Protein 1LQA (pdb70)

GO terms:
  GO:0005829 cytosol (C, IDA)
  GO:0034198 cellular response to amino acid starvation (P, IMP)

Radius of gyration: 26.8 Å; Cα contacts (8 Å, |Δi|>4): 1398; chains: 2; bounding box: 52×80×56 Å

InterPro domains:
  IPR020471 Aldo-keto reductase [PR00069] (116-134)
  IPR020471 Aldo-keto reductase [PR00069] (164-181)
  IPR023210 NADP-dependent oxidoreductase domain [PF00248] (16-337)
  IPR036812 NAD(P)-dependent oxidoreductase domain superfamily [G3DSA:3.20.20.100] (1-346)
  IPR036812 NAD(P)-dependent oxidoreductase domain superfamily [SSF51430] (1-344)
  IPR050523 Aldo/Keto Reductase Detoxification and Biosynthesis [PTHR43364] (1-341)

CATH classification: 3.20.20.100

Structure (mmCIF, N/CA/C/O backbone):
data_1LQA
#
_entry.id   1LQA
#
_cell.length_a   58.300
_cell.length_b   81.460
_cell.length_c   145.020
_cell.angle_alpha   90.00
_cell.angle_beta   90.00
_cell.angle_gamma   90.00
#
_symmetry.space_group_name_H-M   'P 21 21 21'
#
loop_
_entity.id
_entity.type
_entity.pdbx_description
1 polymer 'Tas protein'
2 non-polymer 'NADPH DIHYDRO-NICOTINAMIDE-ADENINE-DINUCLEOTIDE PHOSPHATE'
3 water water
#
loop_
_atom_site.group_PDB
_atom_site.id
_atom_site.type_symbol
_atom_site.label_atom_id
_atom_site.label_alt_id
_atom_site.label_comp_id
_atom_site.label_asym_id
_atom_site.label_entity_id
_atom_site.label_seq_id
_atom_site.pdbx_PDB_ins_code
_atom_site.Cartn_x
_atom_site.Cartn_y
_atom_site.Cartn_z
_atom_site.occupancy
_atom_site.B_iso_or_equiv
_atom_site.auth_seq_id
_atom_site.auth_comp_id
_atom_site.auth_asym_id
_atom_site.auth_atom_id
_atom_site.pdbx_PDB_model_num
ATOM 1 N N . MET A 1 1 ? -11.586 2.272 20.354 1.00 17.81 1 MET A N 1
ATOM 2 C CA . MET A 1 1 ? -10.260 2.812 19.865 1.00 13.12 1 MET A CA 1
ATOM 3 C C . MET A 1 1 ? -10.434 3.980 18.876 1.00 11.25 1 MET A C 1
ATOM 4 O O . MET A 1 1 ? -11.380 4.016 18.080 1.00 15.05 1 MET A O 1
ATOM 9 N N . GLN A 1 2 ? -9.523 4.942 18.965 1.00 13.11 2 GLN A N 1
ATOM 10 C CA . GLN A 1 2 ? -9.473 6.022 17.992 1.00 13.10 2 GLN A CA 1
ATOM 11 C C . GLN A 1 2 ? -8.312 5.732 17.038 1.00 9.64 2 GLN A C 1
ATOM 12 O O . GLN A 1 2 ? -7.357 4.997 17.383 1.00 10.30 2 GLN A O 1
ATOM 18 N N . TYR A 1 3 ? -8.404 6.311 15.841 1.00 11.60 3 TYR A N 1
ATOM 19 C CA . TYR A 1 3 ? -7.415 6.081 14.797 1.00 12.53 3 TYR A CA 1
ATOM 20 C C . TYR A 1 3 ? -6.935 7.392 14.199 1.00 12.85 3 TYR A C 1
ATOM 21 O O . TYR A 1 3 ? -7.581 8.451 14.370 1.00 14.47 3 TYR A O 1
ATOM 30 N N . HIS A 1 4 ? -5.799 7.321 13.521 1.00 9.30 4 HIS A N 1
ATOM 31 C CA . HIS A 1 4 ? -5.153 8.523 12.995 1.00 10.33 4 HIS A CA 1
ATOM 32 C C . HIS A 1 4 ? -4.543 8.204 11.642 1.00 8.63 4 HIS A C 1
ATOM 33 O O . HIS A 1 4 ? -3.768 7.265 11.481 1.00 12.56 4 HIS A O 1
ATOM 40 N N . ARG A 1 5 ? -4.921 8.984 10.635 1.00 10.15 5 ARG A N 1
ATOM 41 C CA . ARG A 1 5 ? -4.363 8.758 9.298 1.00 8.26 5 ARG A CA 1
ATOM 42 C C . ARG A 1 5 ? -2.982 9.410 9.128 1.00 11.69 5 ARG A C 1
ATOM 43 O O . ARG A 1 5 ? -2.898 10.633 9.263 1.00 14.17 5 ARG A O 1
ATOM 51 N N . ILE A 1 6 ? -1.961 8.615 8.819 1.00 10.70 6 ILE A N 1
ATOM 52 C CA . ILE A 1 6 ? -0.581 9.166 8.590 1.00 13.38 6 ILE A CA 1
ATOM 53 C C . ILE A 1 6 ? -0.504 9.739 7.177 1.00 16.27 6 ILE A C 1
ATOM 54 O O . ILE A 1 6 ? -0.798 9.053 6.222 1.00 16.93 6 ILE A O 1
ATOM 59 N N . PRO A 1 7 ? -0.125 11.003 7.049 1.00 14.27 7 PRO A N 1
ATOM 60 C CA . PRO A 1 7 ? 0.002 11.605 5.696 1.00 17.48 7 PRO A CA 1
ATOM 61 C C . PRO A 1 7 ? 0.966 10.859 4.754 1.00 18.97 7 PRO A C 1
ATOM 62 O O . PRO A 1 7 ? 1.919 10.203 5.176 1.00 16.05 7 PRO A O 1
ATOM 66 N N . HIS A 1 8 ? 0.698 10.950 3.440 1.00 20.50 8 HIS A N 1
ATOM 67 C CA . HIS A 1 8 ? 1.546 10.323 2.429 1.00 18.48 8 HIS A CA 1
ATOM 68 C C . HIS A 1 8 ? 1.638 8.833 2.553 1.00 17.85 8 HIS A C 1
ATOM 69 O O . HIS A 1 8 ? 2.660 8.243 2.211 1.00 23.16 8 HIS A O 1
ATOM 76 N N . SER A 1 9 ? 0.569 8.191 3.056 1.00 18.55 9 SER A N 1
ATOM 77 C CA . SER A 1 9 ? 0.590 6.742 3.273 1.00 19.34 9 SER A CA 1
ATOM 78 C C . SER A 1 9 ? -0.821 6.163 3.288 1.00 16.94 9 SER A C 1
ATOM 79 O O . SER A 1 9 ? -1.777 6.898 3.285 1.00 18.14 9 SER A O 1
ATOM 82 N N . SER A 1 10 ? -0.880 4.836 3.358 1.00 17.28 10 SER A N 1
ATOM 83 C CA . SER A 1 10 ? -2.149 4.118 3.482 1.00 17.47 10 SER A CA 1
ATOM 84 C C . SER A 1 10 ? -2.259 3.609 4.899 1.00 23.21 10 SER A C 1
ATOM 85 O O . SER A 1 10 ? -3.029 2.703 5.167 1.00 22.21 10 SER A O 1
ATOM 88 N N . LEU A 1 11 ? -1.477 4.179 5.806 1.00 12.54 11 LEU A N 1
ATOM 89 C CA . LEU A 1 11 ? -1.581 3.739 7.196 1.00 15.87 11 LEU A CA 1
ATOM 90 C C . LEU A 1 11 ? -2.559 4.559 8.005 1.00 15.32 11 LEU A C 1
ATOM 91 O O . LEU A 1 11 ? -2.460 5.774 8.105 1.00 17.69 11 LEU A O 1
ATOM 96 N N . GLU A 1 12 ? -3.527 3.880 8.595 1.00 11.73 12 GLU A N 1
ATOM 97 C CA . GLU A 1 12 ? -4.404 4.521 9.564 1.00 10.62 12 GLU A CA 1
ATOM 98 C C . GLU A 1 12 ? -4.093 3.752 10.857 1.00 9.84 12 GLU A C 1
ATOM 99 O O . GLU A 1 12 ? -4.544 2.641 11.062 1.00 12.36 12 GLU A O 1
ATOM 105 N N . VAL A 1 13 ? -3.342 4.417 11.740 1.00 8.45 13 VAL A N 1
ATOM 106 C CA . VAL A 1 13 ? -2.850 3.762 12.965 1.00 8.94 13 VAL A CA 1
ATOM 107 C C . VAL A 1 13 ? -3.790 3.957 14.130 1.00 10.98 13 VAL A C 1
ATOM 108 O O . VAL A 1 13 ? -4.416 4.990 14.266 1.00 11.10 13 VAL A O 1
ATOM 112 N N . SER A 1 14 ? -3.922 2.934 14.965 1.00 7.65 14 SER A N 1
ATOM 113 C CA . SER A 1 14 ? -4.610 3.155 16.226 1.00 8.17 14 SER A CA 1
ATOM 114 C C . SER A 1 14 ? -3.845 4.211 17.056 1.00 11.29 14 SER A C 1
ATOM 115 O O . SER A 1 14 ? -2.585 4.287 16.998 1.00 9.42 14 SER A O 1
ATOM 118 N N . THR A 1 15 ? -4.599 5.019 17.804 1.00 7.22 15 THR A N 1
ATOM 119 C CA . THR A 1 15 ? -4.024 6.100 18.583 1.00 7.92 15 THR A CA 1
ATOM 120 C C . THR A 1 15 ? -3.129 5.571 19.686 1.00 9.51 15 THR A C 1
ATOM 121 O O . THR A 1 15 ? -2.215 6.275 20.154 1.00 8.63 15 THR A O 1
ATOM 125 N N . LEU A 1 16 ? -3.383 4.346 20.105 1.00 8.86 16 LEU A N 1
ATOM 126 C CA . LEU A 1 16 ? -2.453 3.649 20.983 1.00 6.79 16 LEU A CA 1
ATOM 127 C C . LEU A 1 16 ? -1.889 2.470 20.235 1.00 7.00 16 LEU A C 1
ATOM 128 O O . LEU A 1 16 ? -2.617 1.759 19.528 1.00 10.17 16 LEU A O 1
ATOM 133 N N . GLY A 1 17 ? -0.584 2.259 20.398 1.00 8.58 17 GLY A N 1
ATOM 134 C CA . GLY A 1 17 ? 0.110 1.134 19.754 1.00 9.29 17 GLY A CA 1
ATOM 135 C C . GLY A 1 17 ? 0.684 0.248 20.841 1.00 8.44 17 GLY A C 1
ATOM 136 O O . GLY A 1 17 ? 0.755 0.636 22.006 1.00 10.88 17 GLY A O 1
ATOM 137 N N . LEU A 1 18 ? 1.073 -0.979 20.489 1.00 8.80 18 LEU A N 1
ATOM 138 C CA . LEU A 1 18 ? 1.667 -1.875 21.495 1.00 8.22 18 LEU A CA 1
ATOM 139 C C . LEU A 1 18 ? 3.157 -2.005 21.257 1.00 9.03 18 LEU A C 1
ATOM 140 O O . LEU A 1 18 ? 3.593 -2.560 20.235 1.00 9.94 18 LEU A O 1
ATOM 145 N N . GLY A 1 19 ? 3.944 -1.511 22.195 1.00 8.48 19 GLY A N 1
ATOM 146 C CA . GLY A 1 19 ? 5.382 -1.747 22.176 1.00 8.65 19 GLY A CA 1
ATOM 147 C C . GLY A 1 19 ? 5.616 -3.158 22.744 1.00 9.54 19 GLY A C 1
ATOM 148 O O . GLY A 1 19 ? 4.727 -3.738 23.392 1.00 9.70 19 GLY A O 1
ATOM 149 N N . THR A 1 20 ? 6.813 -3.698 22.504 1.00 8.15 20 THR A N 1
ATOM 150 C CA . THR A 1 20 ? 7.092 -5.125 22.770 1.00 8.16 20 THR A CA 1
ATOM 151 C C . THR A 1 20 ? 8.458 -5.388 23.330 1.00 11.17 20 THR A C 1
ATOM 152 O O . THR A 1 20 ? 8.833 -6.539 23.426 1.00 10.81 20 THR A O 1
ATOM 156 N N . MET A 1 21 ? 9.202 -4.360 23.733 1.00 8.06 21 MET A N 1
ATOM 157 C CA . MET A 1 21 ? 10.614 -4.596 24.047 1.00 8.23 21 MET A CA 1
ATOM 158 C C . MET A 1 21 ? 10.934 -5.464 25.268 1.00 9.59 21 MET A C 1
ATOM 159 O O . MET A 1 21 ? 12.080 -5.890 25.417 1.00 10.86 21 MET A O 1
ATOM 164 N N . THR A 1 22 ? 9.929 -5.753 26.083 1.00 8.47 22 THR A N 1
ATOM 165 C CA . THR A 1 22 ? 10.182 -6.667 27.177 1.00 8.57 22 THR A CA 1
ATOM 166 C C . THR A 1 22 ? 9.868 -8.088 26.808 1.00 13.52 22 THR A C 1
ATOM 167 O O . THR A 1 22 ? 10.084 -8.967 27.644 1.00 11.40 22 THR A O 1
ATOM 171 N N . PHE A 1 23 ? 9.394 -8.331 25.584 1.00 11.42 23 PHE A N 1
ATOM 172 C CA . PHE A 1 23 ? 8.945 -9.693 25.233 1.00 10.55 23 PHE A CA 1
ATOM 173 C C . PHE A 1 23 ? 10.174 -10.573 24.957 1.00 8.96 23 PHE A C 1
ATOM 174 O O . PHE A 1 23 ? 10.884 -10.393 23.962 1.00 10.79 23 PHE A O 1
ATOM 182 N N . GLY A 1 24 ? 10.432 -11.516 25.860 1.00 10.80 24 GLY A N 1
ATOM 183 C CA . GLY A 1 24 ? 11.649 -12.310 25.748 1.00 11.65 24 GLY A CA 1
ATOM 184 C C . GLY A 1 24 ? 12.603 -12.084 26.895 1.00 13.03 24 GLY A C 1
ATOM 185 O O . GLY A 1 24 ? 13.581 -12.811 27.027 1.00 15.70 24 GLY A O 1
ATOM 186 N N . GLU A 1 25 ? 12.352 -11.057 27.698 1.00 12.08 25 GLU A N 1
ATOM 187 C CA . GLU A 1 25 ? 13.167 -10.824 28.881 1.00 13.31 25 GLU A CA 1
ATOM 188 C C . GLU A 1 25 ? 12.250 -10.881 30.099 1.00 14.62 25 GLU A C 1
ATOM 189 O O . GLU A 1 25 ? 12.014 -11.969 30.658 1.00 15.03 25 GLU A O 1
ATOM 195 N N . GLN A 1 26 ? 11.684 -9.748 30.513 1.00 11.02 26 GLN A N 1
ATOM 196 C CA . GLN A 1 26 ? 10.735 -9.798 31.628 1.00 11.11 26 GLN A CA 1
ATOM 197 C C . GLN A 1 26 ? 9.502 -10.609 31.299 1.00 15.06 26 GLN A C 1
ATOM 198 O O . GLN A 1 26 ? 8.912 -11.250 32.185 1.00 13.87 26 GLN A O 1
ATOM 204 N N . ASN A 1 27 ? 9.092 -10.583 30.043 1.00 13.21 27 ASN A N 1
ATOM 205 C CA . ASN A 1 27 ? 7.877 -11.280 29.636 1.00 10.91 27 ASN A CA 1
ATOM 206 C C . ASN A 1 27 ? 8.139 -12.542 28.872 1.00 11.16 27 ASN A C 1
ATOM 207 O O . ASN A 1 27 ? 9.044 -12.595 28.017 1.00 13.27 27 ASN A O 1
ATOM 212 N N . SER A 1 28 ? 7.339 -13.567 29.161 1.00 11.11 28 SER A N 1
ATOM 213 C CA . SER A 1 28 ? 7.480 -14.815 28.421 1.00 11.40 28 SER A CA 1
ATOM 214 C C . SER A 1 28 ? 6.731 -14.737 27.114 1.00 12.48 28 SER A C 1
ATOM 215 O O . SER A 1 28 ? 6.022 -13.769 26.838 1.00 13.73 28 SER A O 1
ATOM 218 N N . GLU A 1 29 ? 6.854 -15.797 26.322 1.00 12.37 29 GLU A N 1
ATOM 219 C CA . GLU A 1 29 ? 6.113 -15.854 25.080 1.00 12.63 29 GLU A CA 1
ATOM 220 C C . GLU A 1 29 ? 4.610 -15.894 25.342 1.00 12.87 29 GLU A C 1
ATOM 221 O O . GLU A 1 29 ? 3.835 -15.284 24.608 1.00 11.85 29 GLU A O 1
ATOM 227 N N . ALA A 1 30 ? 4.155 -16.599 26.375 1.00 11.47 30 ALA A N 1
ATOM 228 C CA . ALA A 1 30 ? 2.744 -16.604 26.635 1.00 11.61 30 ALA A CA 1
ATOM 229 C C . ALA A 1 30 ? 2.246 -15.223 27.089 1.00 10.96 30 ALA A C 1
ATOM 230 O O . ALA A 1 30 ? 1.142 -14.810 26.729 1.00 11.71 30 ALA A O 1
ATOM 232 N N . ASP A 1 31 ? 3.070 -14.487 27.843 1.00 10.30 31 ASP A N 1
ATOM 233 C CA . ASP A 1 31 ? 2.714 -13.119 28.230 1.00 10.67 31 ASP A CA 1
ATOM 234 C C . ASP A 1 31 ? 2.591 -12.260 26.950 1.00 11.27 31 ASP A C 1
ATOM 235 O O . ASP A 1 31 ? 1.642 -11.453 26.817 1.00 10.82 31 ASP A O 1
ATOM 240 N N . ALA A 1 32 ? 3.551 -12.437 26.045 1.00 10.60 32 ALA A N 1
ATOM 241 C CA . ALA A 1 32 ? 3.574 -11.669 24.794 1.00 10.04 32 ALA A CA 1
ATOM 242 C C . ALA A 1 32 ? 2.296 -11.919 24.028 1.00 13.41 32 ALA A C 1
ATOM 243 O O . ALA A 1 32 ? 1.659 -10.990 23.556 1.00 10.88 32 ALA A O 1
ATOM 245 N N . HIS A 1 33 ? 1.971 -13.192 23.827 1.00 11.08 33 HIS A N 1
ATOM 246 C CA . HIS A 1 33 ? 0.754 -13.505 23.080 1.00 9.37 33 HIS A CA 1
ATOM 247 C C . HIS A 1 33 ? -0.541 -13.012 23.742 1.00 9.28 33 HIS A C 1
ATOM 248 O O . HIS A 1 33 ? -1.466 -12.624 23.061 1.00 12.31 33 HIS A O 1
ATOM 255 N N . ALA A 1 34 ? -0.591 -13.045 25.068 1.00 9.94 34 ALA A N 1
ATOM 256 C CA . ALA A 1 34 ? -1.740 -12.534 25.810 1.00 11.73 34 ALA A CA 1
ATOM 257 C C . ALA A 1 34 ? -1.863 -11.033 25.613 1.00 8.35 34 ALA A C 1
ATOM 258 O O . ALA A 1 34 ? -3.003 -10.497 25.408 1.00 9.96 34 ALA A O 1
ATOM 260 N N . GLN A 1 35 ? -0.712 -10.332 25.581 1.00 7.76 35 GLN A N 1
ATOM 261 C CA . GLN A 1 35 ? -0.779 -8.878 25.364 1.00 7.76 35 GLN A CA 1
ATOM 262 C C . GLN A 1 35 ? -1.178 -8.551 23.931 1.00 8.97 35 GLN A C 1
ATOM 263 O O . GLN A 1 35 ? -1.982 -7.628 23.726 1.00 9.59 35 GLN A O 1
ATOM 269 N N . LEU A 1 36 ? -0.636 -9.286 22.951 1.00 9.36 36 LEU A N 1
ATOM 270 C CA . LEU A 1 36 ? -0.980 -9.025 21.548 1.00 8.36 36 LEU A CA 1
ATOM 271 C C . LEU A 1 36 ? -2.469 -9.350 21.321 1.00 8.26 36 LEU A C 1
ATOM 272 O O . LEU A 1 36 ? -3.201 -8.572 20.718 1.00 9.39 36 LEU A O 1
ATOM 277 N N . ASP A 1 37 ? -2.939 -10.469 21.869 1.00 9.56 37 ASP A N 1
ATOM 278 C CA . ASP A 1 37 ? -4.363 -10.761 21.723 1.00 8.85 37 ASP A CA 1
ATOM 279 C C . ASP A 1 37 ? -5.230 -9.647 22.337 1.00 10.35 37 ASP A C 1
ATOM 280 O O . ASP A 1 37 ? -6.233 -9.231 21.734 1.00 11.35 37 ASP A O 1
ATOM 285 N N . TYR A 1 38 ? -4.879 -9.186 23.550 1.00 9.27 38 TYR A N 1
ATOM 286 C CA . TYR A 1 38 ? -5.682 -8.167 24.235 1.00 9.33 38 TYR A CA 1
ATOM 287 C C . TYR A 1 38 ? -5.661 -6.843 23.468 1.00 9.01 38 TYR A C 1
ATOM 288 O O . TYR A 1 38 ? -6.699 -6.195 23.262 1.00 11.29 38 TYR A O 1
ATOM 297 N N . ALA A 1 39 ? -4.475 -6.438 23.052 1.00 9.51 39 ALA A N 1
ATOM 298 C CA . ALA A 1 39 ? -4.352 -5.202 22.327 1.00 10.60 39 ALA A CA 1
ATOM 299 C C . ALA A 1 39 ? -5.206 -5.231 21.083 1.00 10.10 39 ALA A C 1
ATOM 300 O O . ALA A 1 39 ? -5.944 -4.294 20.824 1.00 9.62 39 ALA A O 1
ATOM 302 N N . VAL A 1 40 ? -5.129 -6.306 20.311 1.00 8.41 40 VAL A N 1
ATOM 303 C CA . VAL A 1 40 ? -5.938 -6.369 19.080 1.00 10.15 40 VAL A CA 1
ATOM 304 C C . VAL A 1 40 ? -7.434 -6.397 19.403 1.00 11.02 40 VAL A C 1
ATOM 305 O O . VAL A 1 40 ? -8.237 -5.756 18.689 1.00 13.95 40 VAL A O 1
ATOM 309 N N . ALA A 1 41 ? -7.803 -7.086 20.475 1.00 11.02 41 ALA A N 1
ATOM 310 C CA . ALA A 1 41 ? -9.229 -7.122 20.839 1.00 11.51 41 ALA A CA 1
ATOM 311 C C . ALA A 1 41 ? -9.746 -5.716 21.196 1.00 13.31 41 ALA A C 1
ATOM 312 O O . ALA A 1 41 ? -10.966 -5.448 21.088 1.00 16.32 41 ALA A O 1
ATOM 314 N N . GLN A 1 42 ? -8.842 -4.832 21.641 1.00 10.45 42 GLN A N 1
ATOM 315 C CA . GLN A 1 42 ? -9.210 -3.451 21.985 1.00 9.56 42 GLN A CA 1
ATOM 316 C C . GLN A 1 42 ? -9.071 -2.481 20.806 1.00 13.90 42 GLN A C 1
ATOM 317 O O . GLN A 1 42 ? -9.235 -1.264 20.992 1.00 12.95 42 GLN A O 1
ATOM 323 N N . GLY A 1 43 ? -8.744 -3.017 19.628 1.00 12.26 43 GLY A N 1
ATOM 324 C CA . GLY A 1 43 ? -8.687 -2.233 18.410 1.00 10.54 43 GLY A CA 1
ATOM 325 C C . GLY A 1 43 ? -7.320 -1.747 18.029 1.00 11.60 43 GLY A C 1
ATOM 326 O O . GLY A 1 43 ? -7.210 -1.040 17.035 1.00 9.65 43 GLY A O 1
ATOM 327 N N . ILE A 1 44 ? -6.285 -2.065 18.804 1.00 9.32 44 ILE A N 1
ATOM 328 C CA . ILE A 1 44 ? -4.922 -1.621 18.420 1.00 8.71 44 ILE A CA 1
ATOM 329 C C . ILE A 1 44 ? -4.486 -2.383 17.188 1.00 8.39 44 ILE A C 1
ATOM 330 O O . ILE A 1 44 ? -4.728 -3.613 17.091 1.00 10.30 44 ILE A O 1
ATOM 335 N N . ASN A 1 45 ? -3.915 -1.658 16.215 1.00 8.64 45 ASN A N 1
ATOM 336 C CA . ASN A 1 45 ? -3.337 -2.318 15.046 1.00 8.69 45 ASN A CA 1
ATOM 337 C C . ASN A 1 45 ? -1.841 -2.113 14.890 1.00 12.83 45 ASN A C 1
ATOM 338 O O . ASN A 1 45 ? -1.216 -2.760 14.084 1.00 15.32 45 ASN A O 1
ATOM 343 N N . LEU A 1 46 ? -1.234 -1.261 15.681 1.00 8.73 46 LEU A N 1
ATOM 344 C CA . LEU A 1 46 ? 0.177 -0.954 15.503 1.00 8.58 46 LEU A CA 1
ATOM 345 C C . LEU A 1 46 ? 0.993 -1.712 16.533 1.00 8.44 46 LEU A C 1
ATOM 346 O O . LEU A 1 46 ? 0.769 -1.554 17.753 1.00 9.97 46 LEU A O 1
ATOM 351 N N . ILE A 1 47 ? 1.925 -2.546 16.042 1.00 7.73 47 ILE A N 1
ATOM 352 C CA . ILE A 1 47 ? 2.808 -3.335 16.901 1.00 6.78 47 ILE A CA 1
ATOM 353 C C . ILE A 1 47 ? 4.247 -2.941 16.560 1.00 8.94 47 ILE A C 1
ATOM 354 O O . ILE A 1 47 ? 4.661 -3.038 15.399 1.00 10.77 47 ILE A O 1
ATOM 359 N N . ASP A 1 48 ? 4.993 -2.505 17.566 1.00 8.66 48 ASP A N 1
ATOM 360 C CA . ASP A 1 48 ? 6.344 -1.999 17.329 1.00 6.82 48 ASP A CA 1
ATOM 361 C C . ASP A 1 48 ? 7.381 -2.972 17.906 1.00 10.45 48 ASP A C 1
ATOM 362 O O . ASP A 1 48 ? 7.317 -3.318 19.107 1.00 10.44 48 ASP A O 1
ATOM 367 N N . VAL A 1 49 ? 8.291 -3.428 17.035 1.00 8.98 49 VAL A N 1
ATOM 368 C CA . VAL A 1 49 ? 9.333 -4.368 17.453 1.00 9.82 49 VAL A CA 1
ATOM 369 C C . VAL A 1 49 ? 10.677 -3.858 16.923 1.00 10.37 49 VAL A C 1
ATOM 370 O O . VAL A 1 49 ? 10.760 -2.768 16.363 1.00 11.00 49 VAL A O 1
ATOM 374 N N . ALA A 1 50 ? 11.747 -4.631 17.120 1.00 6.98 50 ALA A N 1
ATOM 375 C CA . ALA A 1 50 ? 13.048 -4.234 16.584 1.00 8.31 50 ALA A CA 1
ATOM 376 C C . ALA A 1 50 ? 13.916 -5.472 16.528 1.00 9.12 50 ALA A C 1
ATOM 377 O O . ALA A 1 50 ? 13.711 -6.387 17.304 1.00 10.39 50 ALA A O 1
ATOM 379 N N . GLU A 1 51 ? 14.924 -5.470 15.651 1.00 9.80 51 GLU A N 1
ATOM 380 C CA . GLU A 1 51 ? 15.805 -6.640 15.618 1.00 8.43 51 GLU A CA 1
ATOM 381 C C . GLU A 1 51 ? 16.570 -6.764 16.938 1.00 11.27 51 GLU A C 1
ATOM 382 O O . GLU A 1 51 ? 16.951 -7.876 17.341 1.00 10.45 51 GLU A O 1
ATOM 388 N N . MET A 1 52 ? 16.812 -5.651 17.654 1.00 7.94 52 MET A N 1
ATOM 389 C CA . MET A 1 52 ? 17.588 -5.742 18.881 1.00 10.98 52 MET A CA 1
ATOM 390 C C . MET A 1 52 ? 16.834 -6.136 20.143 1.00 12.01 52 MET A C 1
ATOM 391 O O . MET A 1 52 ? 17.455 -6.292 21.212 1.00 12.36 52 MET A O 1
ATOM 396 N N . TYR A 1 53 ? 15.515 -6.319 20.040 1.00 8.05 53 TYR A N 1
ATOM 397 C CA . TYR A 1 53 ? 14.743 -6.603 21.244 1.00 6.86 53 TYR A CA 1
ATOM 398 C C . TYR A 1 53 ? 14.834 -8.081 21.563 1.00 9.69 53 TYR A C 1
ATOM 399 O O . TYR A 1 53 ? 14.984 -8.899 20.667 1.00 8.90 53 TYR A O 1
ATOM 408 N N . PRO A 1 54 ? 14.652 -8.469 22.814 1.00 7.92 54 PRO A N 1
ATOM 409 C CA . PRO A 1 54 ? 14.247 -7.586 23.915 1.00 7.84 54 PRO A CA 1
ATOM 410 C C . PRO A 1 54 ? 15.380 -6.847 24.633 1.00 10.72 54 PRO A C 1
ATOM 411 O O . PRO A 1 54 ? 16.564 -7.101 24.398 1.00 11.75 54 PRO A O 1
ATOM 415 N N . VAL A 1 55 ? 14.981 -5.920 25.511 1.00 10.78 55 VAL A N 1
ATOM 416 C CA . VAL A 1 55 ? 15.913 -5.170 26.357 1.00 10.87 55 VAL A CA 1
ATOM 417 C C . VAL A 1 55 ? 15.784 -5.609 27.796 1.00 13.06 55 VAL A C 1
ATOM 418 O O . VAL A 1 55 ? 14.719 -6.070 28.202 1.00 20.57 55 VAL A O 1
ATOM 422 N N . PRO A 1 56 ? 16.854 -5.511 28.568 1.00 13.18 56 PRO A N 1
ATOM 423 C CA . PRO A 1 56 ? 18.180 -5.074 28.138 1.00 11.03 56 PRO A CA 1
ATOM 424 C C . PRO A 1 56 ? 18.742 -6.089 27.175 1.00 11.63 56 PRO A C 1
ATOM 425 O O . PRO A 1 56 ? 18.596 -7.322 27.356 1.00 15.30 56 PRO A O 1
ATOM 429 N N . PRO A 1 57 ? 19.355 -5.584 26.128 1.00 10.48 57 PRO A N 1
ATOM 430 C CA . PRO A 1 57 ? 19.783 -6.447 25.033 1.00 9.83 57 PRO A CA 1
ATOM 431 C C . PRO A 1 57 ? 21.054 -7.256 25.306 1.00 15.80 57 PRO A C 1
ATOM 432 O O . PRO A 1 57 ? 21.972 -6.751 25.951 1.00 15.75 57 PRO A O 1
ATOM 436 N N . ARG A 1 58 ? 21.092 -8.486 24.807 1.00 12.57 58 ARG A N 1
ATOM 437 C CA . ARG A 1 58 ? 22.325 -9.276 24.809 1.00 11.15 58 ARG A CA 1
ATOM 438 C C . ARG A 1 58 ? 22.208 -10.342 23.743 1.00 12.17 58 ARG A C 1
ATOM 439 O O . ARG A 1 58 ? 21.106 -10.672 23.325 1.00 11.32 58 ARG A O 1
ATOM 447 N N . PRO A 1 59 ? 23.330 -10.828 23.240 1.00 14.95 59 PRO A N 1
ATOM 448 C CA . PRO A 1 59 ? 23.314 -11.809 22.148 1.00 15.04 59 PRO A CA 1
ATOM 449 C C . PRO A 1 59 ? 22.456 -13.010 22.402 1.00 14.81 59 PRO A C 1
ATOM 450 O O . PRO A 1 59 ? 21.838 -13.526 21.459 1.00 16.18 59 PRO A O 1
ATOM 454 N N . GLU A 1 60 ? 22.398 -13.486 23.641 1.00 16.20 60 GLU A N 1
ATOM 455 C CA . GLU A 1 60 ? 21.637 -14.688 23.915 1.00 17.04 60 GLU A CA 1
ATOM 456 C C . GLU A 1 60 ? 20.154 -14.594 23.588 1.00 13.72 60 GLU A C 1
ATOM 457 O O . GLU A 1 60 ? 19.512 -15.587 23.203 1.00 18.86 60 GLU A O 1
ATOM 463 N N . THR A 1 61 ? 19.599 -13.394 23.760 1.00 10.91 61 THR A N 1
ATOM 464 C CA . THR A 1 61 ? 18.170 -13.181 23.523 1.00 11.09 61 THR A CA 1
ATOM 465 C C . THR A 1 61 ? 17.874 -12.342 22.298 1.00 12.10 61 THR A C 1
ATOM 466 O O . THR A 1 61 ? 16.721 -12.201 21.953 1.00 11.56 61 THR A O 1
ATOM 470 N N . GLN A 1 62 ? 18.878 -11.816 21.609 1.00 11.33 62 GLN A N 1
ATOM 471 C CA . GLN A 1 62 ? 18.608 -10.934 20.469 1.00 10.56 62 GLN A CA 1
ATOM 472 C C . GLN A 1 62 ? 17.686 -11.573 19.445 1.00 11.34 62 GLN A C 1
ATOM 473 O O . GLN A 1 62 ? 17.960 -12.696 18.977 1.00 11.11 62 GLN A O 1
ATOM 479 N N . GLY A 1 63 ? 16.606 -10.861 19.086 1.00 9.58 63 GLY A N 1
ATOM 480 C CA . GLY A 1 63 ? 15.663 -11.343 18.081 1.00 9.38 63 GLY A CA 1
ATOM 481 C C . GLY A 1 63 ? 14.484 -12.110 18.678 1.00 11.04 63 GLY A C 1
ATOM 482 O O . GLY A 1 63 ? 13.548 -12.446 17.950 1.00 10.42 63 GLY A O 1
ATOM 483 N N . LEU A 1 64 ? 14.505 -12.394 19.981 1.00 9.49 64 LEU A N 1
ATOM 484 C CA . LEU A 1 64 ? 13.400 -13.184 20.571 1.00 11.53 64 LEU A CA 1
ATOM 485 C C . LEU A 1 64 ? 12.062 -12.436 20.455 1.00 10.77 64 LEU A C 1
ATOM 486 O O . LEU A 1 64 ? 11.018 -13.059 20.229 1.00 9.96 64 LEU A O 1
ATOM 491 N N . THR A 1 65 ? 12.085 -11.110 20.560 1.00 9.95 65 THR A N 1
ATOM 492 C CA . THR A 1 65 ? 10.823 -10.362 20.455 1.00 10.37 65 THR A CA 1
ATOM 493 C C . THR A 1 65 ? 10.161 -10.579 19.128 1.00 10.32 65 THR A C 1
ATOM 494 O O . THR A 1 65 ? 8.961 -10.898 19.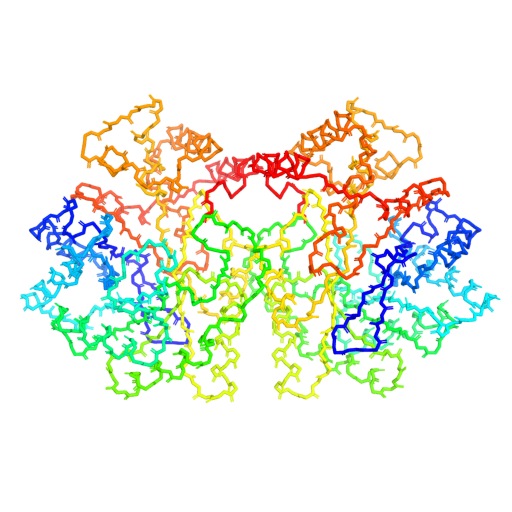051 1.00 9.13 65 THR A O 1
ATOM 498 N N . GLU A 1 66 ? 10.921 -10.352 18.079 1.00 9.21 66 GLU A N 1
ATOM 499 C CA . GLU A 1 66 ? 10.356 -10.566 16.742 1.00 9.96 66 GLU A CA 1
ATOM 500 C C . GLU A 1 66 ? 9.903 -12.024 16.594 1.00 10.68 66 GLU A C 1
ATOM 501 O O . GLU A 1 66 ? 8.873 -12.293 15.971 1.00 9.05 66 GLU A O 1
ATOM 507 N N . THR A 1 67 ? 10.685 -12.957 17.120 1.00 9.41 67 THR A N 1
ATOM 508 C CA . THR A 1 67 ? 10.278 -14.349 16.994 1.00 11.60 67 THR A CA 1
ATOM 509 C C . THR A 1 67 ? 8.952 -14.628 17.707 1.00 10.52 67 THR A C 1
ATOM 510 O O . THR A 1 67 ? 8.091 -15.319 17.148 1.00 9.48 67 THR A O 1
ATOM 514 N N . TYR A 1 68 ? 8.771 -14.101 18.924 1.00 11.35 68 TYR A N 1
ATOM 515 C CA . TYR A 1 68 ? 7.512 -14.286 19.654 1.00 9.43 68 TYR A CA 1
ATOM 516 C C . TYR A 1 68 ? 6.352 -13.678 18.878 1.00 11.96 68 TYR A C 1
ATOM 517 O O . TYR A 1 68 ? 5.247 -14.289 18.775 1.00 11.58 68 TYR A O 1
ATOM 526 N N . VAL A 1 69 ? 6.593 -12.501 18.290 1.00 10.45 69 VAL A N 1
ATOM 527 C CA . VAL A 1 69 ? 5.524 -11.842 17.557 1.00 10.40 69 VAL A CA 1
ATOM 528 C C . VAL A 1 69 ? 5.207 -12.645 16.308 1.00 10.27 69 VAL A C 1
ATOM 529 O O . VAL A 1 69 ? 4.048 -12.842 15.952 1.00 10.83 69 VAL A O 1
ATOM 533 N N . GLY A 1 70 ? 6.241 -13.132 15.642 1.00 9.41 70 GLY A N 1
ATOM 534 C CA . GLY A 1 70 ? 6.005 -13.955 14.481 1.00 12.56 70 GLY A CA 1
ATOM 535 C C . GLY A 1 70 ? 5.250 -15.232 14.804 1.00 8.31 70 GLY A C 1
ATOM 536 O O . GLY A 1 70 ? 4.439 -15.691 13.986 1.00 12.66 70 GLY A O 1
ATOM 537 N N . ASN A 1 71 ? 5.569 -15.839 15.938 1.00 9.83 71 ASN A N 1
ATOM 538 C CA . ASN A 1 71 ? 4.869 -17.051 16.299 1.00 12.10 71 ASN A CA 1
ATOM 539 C C . ASN A 1 71 ? 3.406 -16.775 16.532 1.00 12.84 71 ASN A C 1
ATOM 540 O O . ASN A 1 71 ? 2.566 -17.654 16.267 1.00 14.62 71 ASN A O 1
ATOM 545 N N . TRP A 1 72 ? 3.103 -15.595 17.040 1.00 11.84 72 TRP A N 1
ATOM 546 C CA . TRP A 1 72 ? 1.713 -15.198 17.253 1.00 10.92 72 TRP A CA 1
ATOM 547 C C . TRP A 1 72 ? 1.034 -14.908 15.938 1.00 14.86 72 TRP A C 1
ATOM 548 O O . TRP A 1 72 ? -0.109 -15.361 15.697 1.00 15.24 72 TRP A O 1
ATOM 559 N N . LEU A 1 73 ? 1.725 -14.186 15.066 1.00 12.84 73 LEU A N 1
ATOM 560 C CA . LEU A 1 73 ? 1.164 -13.852 13.778 1.00 15.67 73 LEU A CA 1
ATOM 561 C C . LEU A 1 73 ? 0.808 -15.127 13.023 1.00 20.03 73 LEU A C 1
ATOM 562 O O . LEU A 1 73 ? -0.206 -15.178 12.328 1.00 26.12 73 LEU A O 1
ATOM 567 N N . ALA A 1 74 ? 1.653 -16.152 13.141 1.00 17.66 74 ALA A N 1
ATOM 568 C CA . ALA A 1 74 ? 1.443 -17.377 12.393 1.00 22.47 74 ALA A CA 1
ATOM 569 C C . ALA A 1 74 ? 0.115 -18.032 12.822 1.00 24.42 74 ALA A C 1
ATOM 570 O O . ALA A 1 74 ? -0.540 -18.679 12.016 1.00 31.56 74 ALA A O 1
ATOM 572 N N . LYS A 1 75 ? -0.265 -17.858 14.081 1.00 23.03 75 LYS A N 1
ATOM 573 C CA . LYS A 1 75 ? -1.445 -18.521 14.659 1.00 21.30 75 LYS A CA 1
ATOM 574 C C . LYS A 1 75 ? -2.676 -17.678 14.511 1.00 34.59 75 LYS A C 1
ATOM 575 O O . LYS A 1 75 ? -3.746 -18.150 14.155 1.00 33.21 75 LYS A O 1
ATOM 581 N N . HIS A 1 76 ? -2.557 -16.410 14.830 1.00 29.73 76 HIS A N 1
ATOM 582 C CA . HIS A 1 76 ? -3.786 -15.640 14.853 1.00 48.04 76 HIS A CA 1
ATOM 583 C C . HIS A 1 76 ? -4.236 -15.133 13.483 1.00 39.25 76 HIS A C 1
ATOM 584 O O . HIS A 1 76 ? -5.408 -14.800 13.281 1.00 44.00 76 HIS A O 1
ATOM 591 N N . GLY A 1 77 ? -3.342 -15.173 12.509 1.00 27.73 77 GLY A N 1
ATOM 592 C CA . GLY A 1 77 ? -3.752 -14.802 11.157 1.00 20.07 77 GLY A CA 1
ATOM 593 C C . GLY A 1 77 ? -4.227 -13.325 11.145 1.00 24.71 77 GLY A C 1
ATOM 594 O O . GLY A 1 77 ? -3.882 -12.538 12.056 1.00 30.91 77 GLY A O 1
ATOM 595 N N . SER A 1 78 ? -5.075 -12.966 10.169 1.00 27.43 78 SER A N 1
ATOM 596 C CA . SER A 1 78 ? -5.560 -11.575 9.944 1.00 23.93 78 SER A CA 1
ATOM 597 C C . SER A 1 78 ? -4.406 -10.578 9.925 1.00 18.87 78 SER A C 1
ATOM 598 O O . SER A 1 78 ? -4.590 -9.402 10.307 1.00 16.15 78 SER A O 1
ATOM 601 N N . ARG A 1 79 ? -3.256 -11.083 9.508 1.00 17.21 79 ARG A N 1
ATOM 602 C CA . ARG A 1 79 ? -2.026 -10.285 9.324 1.00 18.84 79 ARG A CA 1
ATOM 603 C C . ARG A 1 79 ? -2.266 -8.922 8.654 1.00 17.12 79 ARG A C 1
ATOM 604 O O . ARG A 1 79 ? -1.693 -7.896 9.065 1.00 13.66 79 ARG A O 1
ATOM 612 N N . GLU A 1 80 ? -3.110 -8.922 7.633 1.00 12.65 80 GLU A N 1
ATOM 613 C CA . GLU A 1 80 ? -3.296 -7.708 6.843 1.00 11.76 80 GLU A CA 1
ATOM 614 C C . GLU A 1 80 ? -3.872 -6.555 7.637 1.00 12.06 80 GLU A C 1
ATOM 615 O O . GLU A 1 80 ? -3.664 -5.380 7.267 1.00 11.97 80 GLU A O 1
ATOM 621 N N . LYS A 1 81 ? -4.546 -6.855 8.741 1.00 11.02 81 LYS A N 1
ATOM 622 C CA . LYS A 1 81 ? -5.100 -5.742 9.469 1.00 10.57 81 LYS A CA 1
ATOM 623 C C . LYS A 1 81 ? -4.084 -5.089 10.388 1.00 14.08 81 LYS A C 1
ATOM 624 O O . LYS A 1 81 ? -4.288 -3.987 10.872 1.00 13.38 81 LYS A O 1
ATOM 630 N N . LEU A 1 82 ? -2.964 -5.753 10.578 1.00 10.36 82 LEU A N 1
ATOM 631 C CA . LEU A 1 82 ? -1.982 -5.202 11.510 1.00 9.40 82 LEU A CA 1
ATOM 632 C C . LEU A 1 82 ? -0.955 -4.320 10.821 1.00 11.47 82 LEU A C 1
ATOM 633 O O . LEU A 1 82 ? -0.733 -4.457 9.616 1.00 15.37 82 LEU A O 1
ATOM 638 N N . ILE A 1 83 ? -0.347 -3.412 11.585 1.00 9.97 83 ILE A N 1
ATOM 639 C CA . ILE A 1 83 ? 0.745 -2.560 11.084 1.00 10.00 83 ILE A CA 1
ATOM 640 C C . ILE A 1 83 ? 1.915 -2.970 11.926 1.00 10.07 83 ILE A C 1
ATOM 641 O O . ILE A 1 83 ? 2.021 -2.572 13.098 1.00 11.00 83 ILE A O 1
ATOM 646 N N . ILE A 1 84 ? 2.758 -3.805 11.333 1.00 9.66 84 ILE A N 1
ATOM 647 C CA . ILE A 1 84 ? 3.927 -4.368 12.004 1.00 9.96 84 ILE A CA 1
ATOM 648 C C . ILE A 1 84 ? 5.089 -3.444 11.655 1.00 10.63 84 ILE A C 1
ATOM 649 O O . ILE A 1 84 ? 5.393 -3.226 10.480 1.00 10.88 84 ILE A O 1
ATOM 654 N N . ALA A 1 85 ? 5.666 -2.834 12.688 1.00 8.94 85 ALA A N 1
ATOM 655 C CA . ALA A 1 85 ? 6.724 -1.861 12.484 1.00 11.74 85 ALA A CA 1
ATOM 656 C C . ALA A 1 85 ? 7.956 -2.465 13.118 1.00 10.31 85 ALA A C 1
ATOM 657 O O . ALA A 1 85 ? 7.897 -2.916 14.256 1.00 11.18 85 ALA A O 1
ATOM 659 N N . SER A 1 86 ? 9.058 -2.541 12.378 1.00 8.55 86 SER A N 1
ATOM 660 C CA . SER A 1 86 ? 10.303 -3.019 12.997 1.00 7.86 86 SER A CA 1
ATOM 661 C C . SER A 1 86 ? 11.396 -1.996 12.725 1.00 9.90 86 SER A C 1
ATOM 662 O O . SER A 1 86 ? 11.112 -0.887 12.235 1.00 9.20 86 SER A O 1
ATOM 665 N N . LYS A 1 87 ? 12.622 -2.355 13.084 1.00 9.00 87 LYS A N 1
ATOM 666 C CA . LYS A 1 87 ? 13.748 -1.406 13.000 1.00 6.68 87 LYS A CA 1
ATOM 667 C C . LYS A 1 87 ? 15.034 -2.137 12.668 1.00 8.13 87 LYS A C 1
ATOM 668 O O . LYS A 1 87 ? 15.234 -3.300 13.063 1.00 10.98 87 LYS A O 1
ATOM 674 N N . VAL A 1 88 ? 15.892 -1.425 11.955 1.00 7.32 88 VAL A N 1
ATOM 675 C CA . VAL A 1 88 ? 17.277 -1.838 11.740 1.00 8.19 88 VAL A CA 1
ATOM 676 C C . VAL A 1 88 ? 18.149 -1.010 12.678 1.00 10.24 88 VAL A C 1
ATOM 677 O O . VAL A 1 88 ? 18.027 0.215 12.752 1.00 9.33 88 VAL A O 1
ATOM 681 N N . SER A 1 89 ? 19.058 -1.690 13.385 1.00 8.00 89 SER A N 1
ATOM 682 C CA . SER A 1 89 ? 19.944 -0.991 14.337 1.00 7.90 89 SER A CA 1
ATOM 683 C C . SER A 1 89 ? 20.866 -0.004 13.646 1.00 10.90 89 SER A C 1
ATOM 684 O O . SER A 1 89 ? 21.330 -0.257 12.515 1.00 11.98 89 SER A O 1
ATOM 687 N N . GLY A 1 90 ? 21.142 1.104 14.337 1.00 9.03 90 GLY A N 1
ATOM 688 C CA . GLY A 1 90 ? 22.221 2.022 13.943 1.00 10.96 90 GLY A CA 1
ATOM 689 C C . GLY A 1 90 ? 23.555 1.374 14.356 1.00 12.15 90 GLY A C 1
ATOM 690 O O . GLY A 1 90 ? 23.611 0.225 14.817 1.00 11.38 90 GLY A O 1
ATOM 691 N N . PRO A 1 91 ? 24.638 2.109 14.167 1.00 9.65 91 PRO A N 1
ATOM 692 C CA . PRO A 1 91 ? 25.964 1.616 14.569 1.00 7.81 91 PRO A CA 1
ATOM 693 C C . PRO A 1 91 ? 25.958 1.241 16.028 1.00 12.49 91 PRO A C 1
ATOM 694 O O . PRO A 1 91 ? 25.285 1.858 16.852 1.00 13.39 91 PRO A O 1
ATOM 698 N N . SER A 1 92 ? 26.737 0.221 16.380 1.00 12.15 92 SER A N 1
ATOM 699 C CA . SER A 1 92 ? 26.711 -0.227 17.771 1.00 13.54 92 SER A CA 1
ATOM 700 C C . SER A 1 92 ? 27.035 0.906 18.711 1.00 14.90 92 SER A C 1
ATOM 701 O O . SER A 1 92 ? 27.922 1.741 18.468 1.00 15.33 92 SER A O 1
ATOM 704 N N . ARG A 1 93 ? 26.318 0.920 19.824 1.00 16.56 93 ARG A N 1
ATOM 705 C CA . ARG A 1 93 ? 26.447 2.026 20.760 1.00 14.10 93 ARG A CA 1
ATOM 706 C C . ARG A 1 93 ? 26.307 1.578 22.219 1.00 19.60 93 ARG A C 1
ATOM 707 O O . ARG A 1 93 ? 25.950 0.434 22.506 1.00 16.61 93 ARG A O 1
ATOM 715 N N . ASN A 1 94 ? 26.629 2.496 23.131 1.00 23.09 94 ASN A N 1
ATOM 716 C CA . ASN A 1 94 ? 26.397 2.315 24.567 1.00 25.04 94 ASN A CA 1
ATOM 717 C C . ASN A 1 94 ? 27.088 1.085 25.137 1.00 18.84 94 ASN A C 1
ATOM 718 O O . ASN A 1 94 ? 26.602 0.489 26.094 1.00 22.73 94 ASN A O 1
ATOM 723 N N . ASN A 1 95 ? 28.210 0.710 24.525 1.00 17.93 95 ASN A N 1
ATOM 724 C CA . ASN A 1 95 ? 28.946 -0.490 24.919 1.00 21.49 95 ASN A CA 1
ATOM 725 C C . ASN A 1 95 ? 28.154 -1.774 24.707 1.00 27.58 95 ASN A C 1
ATOM 726 O O . ASN A 1 95 ? 28.518 -2.873 25.200 1.00 24.88 95 ASN A O 1
ATOM 731 N N . ASP A 1 96 ? 27.069 -1.674 23.958 1.00 22.92 96 ASP A N 1
ATOM 732 C CA . ASP A 1 96 ? 26.314 -2.890 23.702 1.00 21.34 96 ASP A CA 1
ATOM 733 C C . ASP A 1 96 ? 26.984 -3.657 22.544 1.00 24.33 96 ASP A C 1
ATOM 734 O O . ASP A 1 96 ? 27.685 -3.082 21.695 1.00 26.40 96 ASP A O 1
ATOM 739 N N . LYS A 1 97 ? 26.785 -4.967 22.548 1.00 22.50 97 LYS A N 1
ATOM 740 C CA . LYS A 1 97 ? 27.339 -5.847 21.536 1.00 22.56 97 LYS A CA 1
ATOM 741 C C . LYS A 1 97 ? 26.597 -5.659 20.223 1.00 20.55 97 LYS A C 1
ATOM 742 O O . LYS A 1 97 ? 25.368 -5.530 20.206 1.00 25.62 97 LYS A O 1
ATOM 748 N N . GLY A 1 98 ? 27.311 -5.667 19.107 1.00 22.40 98 GLY A N 1
ATOM 749 C CA . GLY A 1 98 ? 26.612 -5.515 17.839 1.00 21.76 98 GLY A CA 1
ATOM 750 C C . GLY A 1 98 ? 25.889 -6.802 17.442 1.00 22.84 98 GLY A C 1
ATOM 751 O O . GLY A 1 98 ? 26.064 -7.876 18.026 1.00 19.91 98 GLY A O 1
ATOM 752 N N . ILE A 1 99 ? 25.035 -6.680 16.448 1.00 14.09 99 ILE A N 1
ATOM 753 C CA . ILE A 1 99 ? 24.398 -7.840 15.845 1.00 11.65 99 ILE A CA 1
ATOM 754 C C . ILE A 1 99 ? 25.245 -8.313 14.661 1.00 17.04 99 ILE A C 1
ATOM 755 O O . ILE A 1 99 ? 25.377 -9.536 14.392 1.00 17.12 99 ILE A O 1
ATOM 760 N N . ARG A 1 100 ? 25.794 -7.358 13.919 1.00 12.50 100 ARG A N 1
ATOM 761 C CA . ARG A 1 100 ? 26.649 -7.663 12.763 1.00 17.62 100 ARG A CA 1
ATOM 762 C C . ARG A 1 100 ? 28.009 -6.971 12.933 1.00 12.86 100 ARG A C 1
ATOM 763 O O . ARG A 1 100 ? 28.148 -5.964 13.626 1.00 14.77 100 ARG A O 1
ATOM 771 N N . PRO A 1 101 ? 29.046 -7.530 12.313 1.00 18.62 101 PRO A N 1
ATOM 772 C CA . PRO A 1 101 ? 30.382 -6.916 12.333 1.00 21.94 101 PRO A CA 1
ATOM 773 C C . PRO A 1 101 ? 30.351 -5.550 11.682 1.00 17.61 101 PRO A C 1
ATOM 774 O O . PRO A 1 101 ? 29.710 -5.436 10.631 1.00 19.88 101 PRO A O 1
ATOM 778 N N . ASP A 1 102 ? 30.982 -4.562 12.323 1.00 24.66 102 ASP A N 1
ATOM 779 C CA . ASP A 1 102 ? 31.097 -3.191 11.812 1.00 33.44 102 ASP A CA 1
ATOM 780 C C . ASP A 1 102 ? 29.762 -2.702 11.240 1.00 21.71 102 ASP A C 1
ATOM 781 O O . ASP A 1 102 ? 29.601 -2.291 10.098 1.00 28.12 102 ASP A O 1
ATOM 786 N N . GLN A 1 103 ? 28.805 -2.841 12.110 1.00 17.70 103 GLN A N 1
ATOM 787 C CA . GLN A 1 103 ? 27.428 -2.534 11.825 1.00 15.59 103 GLN A CA 1
ATOM 788 C C . GLN A 1 103 ? 27.273 -1.053 11.468 1.00 12.54 103 GLN A C 1
ATOM 789 O O . GLN A 1 103 ? 27.800 -0.159 12.142 1.00 15.01 103 GLN A O 1
ATOM 795 N N . ALA A 1 104 ? 26.575 -0.826 10.346 1.00 12.76 104 ALA A N 1
ATOM 796 C CA . ALA A 1 104 ? 26.321 0.512 9.821 1.00 14.84 104 ALA A CA 1
ATOM 797 C C . ALA A 1 104 ? 24.976 0.511 9.089 1.00 10.54 104 ALA A C 1
ATOM 798 O O . ALA A 1 104 ? 24.400 -0.555 8.838 1.00 11.71 104 ALA A O 1
ATOM 800 N N . LEU A 1 105 ? 24.511 1.697 8.716 1.00 10.84 105 LEU A N 1
ATOM 801 C CA . LEU A 1 105 ? 23.229 1.826 8.011 1.00 11.43 105 LEU A CA 1
ATOM 802 C C . LEU A 1 105 ? 23.432 1.902 6.495 1.00 11.68 105 LEU A C 1
ATOM 803 O O . LEU A 1 105 ? 22.872 2.767 5.818 1.00 12.35 105 LEU A O 1
ATOM 808 N N . ASP A 1 106 ? 24.223 0.945 5.987 1.00 11.69 106 ASP A N 1
ATOM 809 C CA . ASP A 1 106 ? 24.471 0.831 4.557 1.00 13.71 106 ASP A CA 1
ATOM 810 C C . ASP A 1 106 ? 23.690 -0.338 3.970 1.00 17.35 106 ASP A C 1
ATOM 811 O O . ASP A 1 106 ? 22.970 -1.062 4.668 1.00 13.38 106 ASP A O 1
ATOM 816 N N . ARG A 1 107 ? 23.799 -0.488 2.660 1.00 13.51 107 ARG A N 1
ATOM 817 C CA . ARG A 1 107 ? 22.984 -1.479 1.965 1.00 13.26 107 ARG A CA 1
ATOM 818 C C . ARG A 1 107 ? 23.212 -2.902 2.483 1.00 15.85 107 ARG A C 1
ATOM 819 O O . ARG A 1 107 ? 22.247 -3.658 2.685 1.00 15.96 107 ARG A O 1
ATOM 827 N N . LYS A 1 108 ? 24.469 -3.298 2.680 1.00 16.89 108 LYS A N 1
ATOM 828 C CA . LYS A 1 108 ? 24.750 -4.654 3.146 1.00 14.98 108 LYS A CA 1
ATOM 829 C C . LYS A 1 108 ? 24.112 -4.981 4.487 1.00 16.50 108 LYS A C 1
ATOM 830 O O . LYS A 1 108 ? 23.485 -6.031 4.646 1.00 16.20 108 LYS A O 1
ATOM 836 N N . ASN A 1 109 ? 24.239 -4.058 5.434 1.00 13.38 109 ASN A N 1
ATOM 837 C CA . ASN A 1 109 ? 23.614 -4.275 6.747 1.00 12.20 109 ASN A CA 1
ATOM 838 C C . ASN A 1 109 ? 22.110 -4.238 6.669 1.00 9.98 109 ASN A C 1
ATOM 839 O O . ASN A 1 109 ? 21.447 -5.059 7.297 1.00 14.95 109 ASN A O 1
ATOM 844 N N . ILE A 1 110 ? 21.567 -3.297 5.920 1.00 9.28 110 ILE A N 1
ATOM 845 C CA . ILE A 1 110 ? 20.085 -3.214 5.864 1.00 10.03 110 ILE A CA 1
ATOM 846 C C . ILE A 1 110 ? 19.483 -4.440 5.198 1.00 12.92 110 ILE A C 1
ATOM 847 O O . ILE A 1 110 ? 18.443 -4.979 5.637 1.00 11.52 110 ILE A O 1
ATOM 852 N N . ARG A 1 111 ? 20.138 -4.926 4.135 1.00 14.51 111 ARG A N 1
ATOM 853 C CA . ARG A 1 111 ? 19.638 -6.120 3.448 1.00 13.92 111 ARG A CA 1
ATOM 854 C C . ARG A 1 111 ? 19.575 -7.301 4.426 1.00 11.32 111 ARG A C 1
ATOM 855 O O . ARG A 1 111 ? 18.543 -8.014 4.496 1.00 14.88 111 ARG A O 1
ATOM 863 N N . GLU A 1 112 ? 20.655 -7.500 5.172 1.00 11.35 112 GLU A N 1
ATOM 864 C CA . GLU A 1 112 ? 20.743 -8.622 6.097 1.00 12.25 112 GLU A CA 1
ATOM 865 C C . GLU A 1 112 ? 19.745 -8.494 7.235 1.00 14.19 112 GLU A C 1
ATOM 866 O O . GLU A 1 112 ? 19.098 -9.461 7.616 1.00 14.61 112 GLU A O 1
ATOM 872 N N . ALA A 1 113 ? 19.682 -7.290 7.810 1.00 12.52 113 ALA A N 1
ATOM 873 C CA . ALA A 1 113 ? 18.773 -7.040 8.918 1.00 10.12 113 ALA A CA 1
ATOM 874 C C . ALA A 1 113 ? 17.313 -7.285 8.554 1.00 12.54 113 ALA A C 1
ATOM 875 O O . ALA A 1 113 ? 16.543 -7.926 9.316 1.00 11.29 113 ALA A O 1
ATOM 877 N N . LEU A 1 114 ? 16.936 -6.742 7.413 1.00 11.45 114 LEU A N 1
ATOM 878 C CA . LEU A 1 114 ? 15.549 -6.829 6.976 1.00 10.77 114 LEU A CA 1
ATOM 879 C C . LEU A 1 114 ? 15.190 -8.270 6.723 1.00 10.43 114 LEU A C 1
ATOM 880 O O . LEU A 1 114 ? 14.128 -8.732 7.140 1.00 11.25 114 LEU A O 1
ATOM 885 N N . HIS A 1 115 ? 16.088 -9.016 6.093 1.00 11.59 115 HIS A N 1
ATOM 886 C CA . HIS A 1 115 ? 15.705 -10.411 5.790 1.00 12.23 115 HIS A CA 1
ATOM 887 C C . HIS A 1 115 ? 15.582 -11.255 7.037 1.00 14.72 115 HIS A C 1
ATOM 888 O O . HIS A 1 115 ? 14.702 -12.109 7.121 1.00 14.50 115 HIS A O 1
ATOM 895 N N . ASP A 1 116 ? 16.427 -10.981 8.024 1.00 12.46 116 ASP A N 1
ATOM 896 C CA . ASP A 1 116 ? 16.406 -11.740 9.249 1.00 11.89 116 ASP A CA 1
ATOM 897 C C . ASP A 1 116 ? 15.146 -11.362 10.044 1.00 15.13 116 ASP A C 1
ATOM 898 O O . ASP A 1 116 ? 14.526 -12.243 10.666 1.00 12.04 116 ASP A O 1
ATOM 903 N N . SER A 1 117 ? 14.788 -10.075 10.056 1.00 13.14 117 SER A N 1
ATOM 904 C CA . SER A 1 117 ? 13.531 -9.661 10.687 1.00 9.93 117 SER A CA 1
ATOM 905 C C . SER A 1 117 ? 12.308 -10.307 10.042 1.00 13.24 117 SER A C 1
ATOM 906 O O . SER A 1 117 ? 11.401 -10.738 10.764 1.00 12.79 117 SER A O 1
ATOM 909 N N . LEU A 1 118 ? 12.258 -10.353 8.708 1.00 10.74 118 LEU A N 1
ATOM 910 C CA . LEU A 1 118 ? 11.093 -10.919 8.020 1.00 8.82 118 LEU A CA 1
ATOM 911 C C . LEU A 1 118 ? 11.004 -12.393 8.347 1.00 12.19 118 LEU A C 1
ATOM 912 O O . LEU A 1 118 ? 9.901 -12.924 8.550 1.00 13.89 118 LEU A O 1
ATOM 917 N N . LYS A 1 119 ? 12.160 -13.057 8.440 1.00 11.27 119 LYS A N 1
ATOM 918 C CA . LYS A 1 119 ? 12.143 -14.477 8.775 1.00 14.42 119 LYS A CA 1
ATOM 919 C C . LYS A 1 119 ? 11.621 -14.718 10.187 1.00 14.46 119 LYS A C 1
ATOM 920 O O . LYS A 1 119 ? 10.765 -15.573 10.384 1.00 12.82 119 LYS A O 1
ATOM 926 N N . ARG A 1 120 ? 12.090 -13.951 11.174 1.00 13.15 120 ARG A N 1
ATOM 927 C CA . ARG A 1 120 ? 11.580 -14.154 12.521 1.00 10.92 120 ARG A CA 1
ATOM 928 C C . ARG A 1 120 ? 10.088 -13.779 12.654 1.00 9.91 120 ARG A C 1
ATOM 929 O O . ARG A 1 120 ? 9.352 -14.393 13.448 1.00 10.96 120 ARG A O 1
ATOM 937 N N . LEU A 1 121 ? 9.668 -12.733 11.950 1.00 10.35 121 LEU A N 1
ATOM 938 C CA . LEU A 1 121 ? 8.291 -12.254 12.050 1.00 10.67 121 LEU A CA 1
ATOM 939 C C . LEU A 1 121 ? 7.330 -13.102 11.226 1.00 12.78 121 LEU A C 1
ATOM 940 O O . LEU A 1 121 ? 6.115 -12.901 11.285 1.00 11.78 121 LEU A O 1
ATOM 945 N N . GLN A 1 122 ? 7.888 -14.014 10.439 1.00 13.14 122 GLN A N 1
ATOM 946 C CA . GLN A 1 122 ? 7.074 -14.956 9.648 1.00 15.90 122 GLN A CA 1
ATOM 947 C C . GLN A 1 122 ? 6.079 -14.251 8.717 1.00 16.52 122 GLN A C 1
ATOM 948 O O . GLN A 1 122 ? 4.913 -14.635 8.598 1.00 20.22 122 GLN A O 1
ATOM 954 N N . THR A 1 123 ? 6.545 -13.181 8.077 1.00 14.07 123 THR A N 1
ATOM 955 C CA . THR A 1 123 ? 5.725 -12.480 7.129 1.00 14.46 123 THR A CA 1
ATOM 956 C C . THR A 1 123 ? 6.583 -12.035 5.959 1.00 14.90 123 THR A C 1
ATOM 957 O O . THR A 1 123 ? 7.802 -11.949 6.093 1.00 15.92 123 THR A O 1
ATOM 961 N N . ASP A 1 124 ? 5.950 -11.733 4.824 1.00 14.60 124 ASP A N 1
ATOM 962 C CA . ASP A 1 124 ? 6.714 -11.389 3.642 1.00 14.54 124 ASP A CA 1
ATOM 963 C C . ASP A 1 124 ? 6.988 -9.901 3.510 1.00 14.78 124 ASP A C 1
ATOM 964 O O . ASP A 1 124 ? 7.789 -9.495 2.641 1.00 15.60 124 ASP A O 1
ATOM 969 N N . TYR A 1 125 ? 6.367 -9.088 4.372 1.00 12.90 125 TYR A N 1
ATOM 970 C CA . TYR A 1 125 ? 6.605 -7.661 4.302 1.00 10.76 125 TYR A CA 1
ATOM 971 C C . TYR A 1 125 ? 6.454 -7.055 5.697 1.00 12.64 125 TYR A C 1
ATOM 972 O O . TYR A 1 125 ? 5.767 -7.615 6.555 1.00 12.68 125 TYR A O 1
ATOM 981 N N . LEU A 1 126 ? 7.054 -5.886 5.870 1.00 12.19 126 LEU A N 1
ATOM 982 C CA . LEU A 1 126 ? 6.791 -5.030 7.065 1.00 11.01 126 LEU A CA 1
ATOM 983 C C . LEU A 1 126 ? 5.965 -3.844 6.636 1.00 12.86 126 LEU A C 1
ATOM 984 O O . LEU A 1 126 ? 6.107 -3.356 5.535 1.00 13.99 126 LEU A O 1
ATOM 989 N N . ASP A 1 127 ? 5.081 -3.370 7.508 1.00 10.00 127 ASP A N 1
ATOM 990 C CA . ASP A 1 127 ? 4.301 -2.209 7.170 1.00 11.08 127 ASP A CA 1
ATOM 991 C C . ASP A 1 127 ? 5.134 -0.959 7.357 1.00 11.22 127 ASP A C 1
ATOM 992 O O . ASP A 1 127 ? 4.985 -0.008 6.615 1.00 11.85 127 ASP A O 1
ATOM 997 N N . LEU A 1 128 ? 6.017 -0.968 8.341 1.00 12.18 128 LEU A N 1
ATOM 998 C CA . LEU A 1 128 ? 6.845 0.212 8.560 1.00 9.69 128 LEU A CA 1
ATOM 999 C C . LEU A 1 128 ? 8.221 -0.271 8.956 1.00 9.53 128 LEU A C 1
ATOM 1000 O O . LEU A 1 128 ? 8.321 -1.150 9.795 1.00 10.92 128 LEU A O 1
ATOM 1005 N N . TYR A 1 129 ? 9.274 0.230 8.314 1.00 8.54 129 TYR A N 1
ATOM 1006 C CA . TYR A 1 129 ? 10.620 -0.187 8.730 1.00 6.45 129 TYR A CA 1
ATOM 1007 C C . TYR A 1 129 ? 11.334 1.088 9.061 1.00 10.51 129 TYR A C 1
ATOM 1008 O O . TYR A 1 129 ? 11.295 2.041 8.286 1.00 9.00 129 TYR A O 1
ATOM 1017 N N . GLN A 1 130 ? 11.987 1.076 10.219 1.00 9.25 130 GLN A N 1
ATOM 1018 C CA . GLN A 1 130 ? 12.524 2.291 10.794 1.00 5.62 130 GLN A CA 1
ATOM 1019 C C . GLN A 1 130 ? 14.022 2.205 11.071 1.00 7.01 130 GLN A C 1
ATOM 1020 O O . GLN A 1 130 ? 14.534 1.168 11.540 1.00 8.16 130 GLN A O 1
ATOM 1026 N N . VAL A 1 131 ? 14.709 3.316 10.812 1.00 7.74 131 VAL A N 1
ATOM 1027 C CA . VAL A 1 131 ? 16.142 3.432 11.137 1.00 7.42 131 VAL A CA 1
ATOM 1028 C C . VAL A 1 131 ? 16.212 3.661 12.655 1.00 6.53 131 VAL A C 1
ATOM 1029 O O . VAL A 1 131 ? 15.789 4.710 13.135 1.00 8.02 131 VAL A O 1
ATOM 1033 N N . HIS A 1 132 ? 16.738 2.689 13.417 1.00 6.84 132 HIS A N 1
ATOM 1034 C CA . HIS A 1 132 ? 16.575 2.710 14.871 1.00 7.33 132 HIS A CA 1
ATOM 1035 C C . HIS A 1 132 ? 17.271 3.902 15.517 1.00 7.57 132 HIS A C 1
ATOM 1036 O O . HIS A 1 132 ? 16.740 4.509 16.433 1.00 7.52 132 HIS A O 1
ATOM 1043 N N . TRP A 1 133 ? 18.485 4.231 15.075 1.00 7.39 133 TRP A N 1
ATOM 1044 C CA . TRP A 1 133 ? 19.096 5.512 15.525 1.00 9.38 133 TRP A CA 1
ATOM 1045 C C . TRP A 1 133 ? 20.072 5.944 14.465 1.00 8.84 133 TRP A C 1
ATOM 1046 O O . TRP A 1 133 ? 20.458 5.133 13.614 1.00 9.40 133 TRP A O 1
ATOM 1057 N N . PRO A 1 134 ? 20.442 7.218 14.440 1.00 7.63 134 PRO A N 1
ATOM 1058 C CA . PRO A 1 134 ? 21.276 7.708 13.331 1.00 9.17 134 PRO A CA 1
ATOM 1059 C C . PRO A 1 134 ? 22.714 7.141 13.299 1.00 10.89 134 PRO A C 1
ATOM 1060 O O . PRO A 1 134 ? 23.335 6.821 14.313 1.00 9.63 134 PRO A O 1
ATOM 1064 N N . GLN A 1 135 ? 23.213 7.086 12.075 1.00 9.00 135 GLN A N 1
ATOM 1065 C CA . GLN A 1 135 ? 24.615 6.755 11.820 1.00 10.27 135 GLN A CA 1
ATOM 1066 C C . GLN A 1 135 ? 25.561 7.804 12.436 1.00 10.01 135 GLN A C 1
ATOM 1067 O O . GLN A 1 135 ? 26.563 7.454 13.074 1.00 11.79 135 GLN A O 1
ATOM 1073 N N . ARG A 1 136 ? 25.220 9.079 12.276 1.00 10.09 136 ARG A N 1
ATOM 1074 C CA . ARG A 1 136 ? 26.041 10.183 12.782 1.00 11.39 136 ARG A CA 1
ATOM 1075 C C . ARG A 1 136 ? 25.768 10.393 14.277 1.00 11.78 136 ARG A C 1
ATOM 1076 O O . ARG A 1 136 ? 24.677 10.075 14.784 1.00 10.60 136 ARG A O 1
ATOM 1084 N N . PRO A 1 137 ? 26.754 10.889 15.007 1.00 10.89 137 PRO A N 1
ATOM 1085 C CA . PRO A 1 137 ? 26.535 11.213 16.429 1.00 11.61 137 PRO A CA 1
ATOM 1086 C C . PRO A 1 137 ? 25.619 12.439 16.544 1.00 12.09 137 PRO A C 1
ATOM 1087 O O . PRO A 1 137 ? 25.906 13.474 15.912 1.00 13.65 137 PRO A O 1
ATOM 1091 N N . THR A 1 138 ? 24.521 12.353 17.302 1.00 10.53 138 THR A N 1
ATOM 1092 C CA . THR A 1 138 ? 23.676 13.536 17.420 1.00 10.40 138 THR A CA 1
ATOM 1093 C C . THR A 1 138 ? 22.978 13.521 18.772 1.00 10.92 138 THR A C 1
ATOM 1094 O O . THR A 1 138 ? 23.277 12.663 19.624 1.00 12.14 138 THR A O 1
ATOM 1098 N N . ASN A 1 139 ? 22.085 14.479 18.972 1.00 9.83 139 ASN A N 1
ATOM 1099 C CA . ASN A 1 139 ? 21.485 14.642 20.273 1.00 9.49 139 ASN A CA 1
ATOM 1100 C C . ASN A 1 139 ? 20.240 13.782 20.417 1.00 10.65 139 ASN A C 1
ATOM 1101 O O . ASN A 1 139 ? 19.103 14.245 20.212 1.00 14.48 139 ASN A O 1
ATOM 1106 N N . CYS A 1 140 ? 20.512 12.548 20.827 1.00 12.02 140 CYS A N 1
ATOM 1107 C CA . CYS A 1 140 ? 19.501 11.543 21.149 1.00 11.64 140 CYS A CA 1
ATOM 1108 C C . CYS A 1 140 ? 20.044 10.766 22.346 1.00 13.36 140 CYS A C 1
ATOM 1109 O O . CYS A 1 140 ? 21.165 10.990 22.795 1.00 14.97 140 CYS A O 1
ATOM 1112 N N . PHE A 1 141 ? 19.213 9.896 22.893 1.00 11.53 141 PHE A N 1
ATOM 1113 C CA . PHE A 1 141 ? 19.648 8.960 23.954 1.00 12.23 141 PHE A CA 1
ATOM 1114 C C . PHE A 1 141 ? 20.369 9.662 25.110 1.00 13.08 141 PHE A C 1
ATOM 1115 O O . PHE A 1 141 ? 21.522 9.329 25.444 1.00 15.95 141 PHE A O 1
ATOM 1123 N N . GLY A 1 142 ? 19.718 10.660 25.697 1.00 15.29 142 GLY A N 1
ATOM 1124 C CA . GLY A 1 142 ? 20.231 11.249 26.914 1.00 14.15 142 GLY A CA 1
ATOM 1125 C C . GLY A 1 142 ? 20.967 12.556 26.720 1.00 14.11 142 GLY A C 1
ATOM 1126 O O . GLY A 1 142 ? 21.361 13.176 27.723 1.00 18.00 142 GLY A O 1
ATOM 1127 N N . LYS A 1 143 ? 21.104 13.005 25.470 1.00 11.52 143 LYS A N 1
ATOM 1128 C CA . LYS A 1 143 ? 21.802 14.258 25.186 1.00 12.12 143 LYS A CA 1
ATOM 1129 C C . LYS A 1 143 ? 20.772 15.258 24.675 1.00 11.58 143 LYS A C 1
ATOM 1130 O O . LYS A 1 143 ? 20.160 15.054 23.633 1.00 12.91 143 LYS A O 1
ATOM 1136 N N . LEU A 1 144 ? 20.533 16.310 25.446 1.00 11.69 144 LEU A N 1
ATOM 1137 C CA . LEU A 1 144 ? 19.516 17.281 25.048 1.00 9.43 144 LEU A CA 1
ATOM 1138 C C . LEU A 1 144 ? 19.947 18.163 23.892 1.00 10.22 144 LEU A C 1
ATOM 1139 O O . LEU A 1 144 ? 19.190 18.280 22.899 1.00 13.28 144 LEU A O 1
ATOM 1144 N N . GLY A 1 145 ? 21.110 18.804 24.014 1.00 11.13 145 GLY A N 1
ATOM 1145 C CA . GLY A 1 145 ? 21.561 19.685 22.949 1.00 10.99 145 GLY A CA 1
ATOM 1146 C C . GLY A 1 145 ? 22.640 19.014 22.105 1.00 10.17 145 GLY A C 1
ATOM 1147 O O . GLY A 1 145 ? 23.386 18.124 22.549 1.00 12.23 145 GLY A O 1
ATOM 1148 N N . TYR A 1 146 ? 22.731 19.465 20.874 1.00 8.19 146 TYR A N 1
ATOM 1149 C CA . TYR A 1 146 ? 23.702 18.887 19.936 1.00 8.82 146 TYR A CA 1
ATOM 1150 C C . TYR A 1 146 ? 25.125 19.405 20.172 1.00 10.00 146 TYR A C 1
ATOM 1151 O O . TYR A 1 146 ? 25.334 20.610 20.387 1.00 15.55 146 TYR A O 1
ATOM 1160 N N . SER A 1 147 ? 26.070 18.476 20.146 1.00 10.69 147 SER A N 1
ATOM 1161 C CA . SER A 1 147 ? 27.487 18.802 20.207 1.00 12.65 147 SER A CA 1
ATOM 1162 C C . SER A 1 147 ? 28.124 18.638 18.835 1.00 10.79 147 SER A C 1
ATOM 1163 O O . SER A 1 147 ? 27.950 17.645 18.177 1.00 11.48 147 SER A O 1
ATOM 1166 N N . TRP A 1 148 ? 28.891 19.619 18.412 1.00 12.06 148 TRP A N 1
ATOM 1167 C CA . TRP A 1 148 ? 29.588 19.519 17.165 1.00 12.98 148 TRP A CA 1
ATOM 1168 C C . TRP A 1 148 ? 30.495 18.346 17.095 1.00 12.62 148 TRP A C 1
ATOM 1169 O O . TRP A 1 148 ? 31.204 18.082 18.063 1.00 16.42 148 TRP A O 1
ATOM 1180 N N . THR A 1 149 ? 30.562 17.740 15.917 1.00 12.85 149 THR A N 1
ATOM 1181 C CA . THR A 1 149 ? 31.395 16.543 15.749 1.00 13.88 149 THR A CA 1
ATOM 1182 C C . THR A 1 149 ? 32.547 16.913 14.865 1.00 18.42 149 THR A C 1
ATOM 1183 O O . THR A 1 149 ? 32.516 17.923 14.199 1.00 22.34 149 THR A O 1
ATOM 1187 N N . ASP A 1 150 ? 33.607 16.108 14.863 1.00 24.13 150 ASP A N 1
ATOM 1188 C CA . ASP A 1 150 ? 34.661 16.436 13.913 1.00 49.50 150 ASP A CA 1
ATOM 1189 C C . ASP A 1 150 ? 34.614 15.490 12.711 1.00 61.40 150 ASP A C 1
ATOM 1190 O O . ASP A 1 150 ? 34.755 15.913 11.561 1.00 72.00 150 ASP A O 1
ATOM 1195 N N . SER A 1 151 ? 34.347 14.221 12.997 1.00 62.54 151 SER A N 1
ATOM 1196 C CA . SER A 1 151 ? 34.260 13.159 11.988 1.00 63.96 151 SER A CA 1
ATOM 1197 C C . SER A 1 151 ? 32.965 13.155 11.143 1.00 59.42 151 SER A C 1
ATOM 1198 O O . SER A 1 151 ? 31.853 13.087 11.673 1.00 42.29 151 SER A O 1
ATOM 1201 N N . ALA A 1 152 ? 33.108 13.243 9.824 1.00 56.83 152 ALA A N 1
ATOM 1202 C CA . ALA A 1 152 ? 31.947 13.098 8.959 1.00 49.72 152 ALA A CA 1
ATOM 1203 C C . ALA A 1 152 ? 31.538 11.651 9.135 1.00 39.08 152 ALA A C 1
ATOM 1204 O O . ALA A 1 152 ? 32.391 10.791 9.321 1.00 42.35 152 ALA A O 1
ATOM 1206 N N . PRO A 1 153 ? 30.248 11.351 9.113 1.00 26.90 153 PRO A N 1
ATOM 1207 C CA . PRO A 1 153 ? 29.834 9.950 9.210 1.00 17.12 153 PRO A CA 1
ATOM 1208 C C . PRO A 1 153 ? 30.186 9.148 7.942 1.00 24.91 153 PRO A C 1
ATOM 1209 O O . PRO A 1 153 ? 30.148 9.701 6.838 1.00 23.61 153 PRO A O 1
ATOM 1213 N N . ALA A 1 154 ? 30.403 7.845 8.148 1.00 34.07 154 ALA A N 1
ATOM 1214 C CA . ALA A 1 154 ? 30.811 6.836 7.151 1.00 38.67 154 ALA A CA 1
ATOM 1215 C C . ALA A 1 154 ? 29.773 6.470 6.089 1.00 27.12 154 ALA A C 1
ATOM 1216 O O . ALA A 1 154 ? 30.057 5.826 5.080 1.00 27.89 154 ALA A O 1
ATOM 1218 N N . VAL A 1 155 ? 28.547 6.820 6.359 1.00 21.96 155 VAL A N 1
ATOM 1219 C CA . VAL A 1 155 ? 27.441 6.418 5.549 1.00 14.62 155 VAL A CA 1
ATOM 1220 C C . VAL A 1 155 ? 26.528 7.614 5.711 1.00 16.25 155 VAL A C 1
ATOM 1221 O O . VAL A 1 155 ? 26.290 8.055 6.843 1.00 16.16 155 VAL A O 1
ATOM 1225 N N . SER A 1 156 ? 26.089 8.176 4.601 1.00 11.21 156 SER A N 1
ATOM 1226 C CA . SER A 1 156 ? 25.280 9.405 4.638 1.00 12.07 156 SER A CA 1
ATOM 1227 C C . SER A 1 156 ? 23.797 9.074 4.719 1.00 11.96 156 SER A C 1
ATOM 1228 O O . SER A 1 156 ? 23.393 7.933 4.493 1.00 13.80 156 SER A O 1
ATOM 1231 N N . LEU A 1 157 ? 22.983 10.092 4.999 1.00 12.32 157 LEU A N 1
ATOM 1232 C CA . LEU A 1 157 ? 21.525 9.844 4.937 1.00 10.84 157 LEU A CA 1
ATOM 1233 C C . LEU A 1 157 ? 21.085 9.386 3.533 1.00 11.34 157 LEU A C 1
ATOM 1234 O O . LEU A 1 157 ? 20.158 8.587 3.431 1.00 12.12 157 LEU A O 1
ATOM 1239 N N . LEU A 1 158 ? 21.687 9.922 2.466 1.00 13.42 158 LEU A N 1
ATOM 1240 C CA . LEU A 1 158 ? 21.318 9.499 1.123 1.00 12.39 158 LEU A CA 1
ATOM 1241 C C . LEU A 1 158 ? 21.667 8.020 0.930 1.00 11.53 158 LEU A C 1
ATOM 1242 O O . LEU A 1 158 ? 20.846 7.285 0.351 1.00 14.41 158 LEU A O 1
ATOM 1247 N N . ASP A 1 159 ? 22.833 7.584 1.414 1.00 12.34 159 ASP A N 1
ATOM 1248 C CA . ASP A 1 159 ? 23.208 6.170 1.351 1.00 12.18 159 ASP A CA 1
ATOM 1249 C C . ASP A 1 159 ? 22.100 5.310 1.962 1.00 15.89 159 ASP A C 1
ATOM 1250 O O . ASP A 1 159 ? 21.680 4.304 1.396 1.00 13.50 159 ASP A O 1
ATOM 1255 N N . THR A 1 160 ? 21.675 5.729 3.146 1.00 11.58 160 THR A N 1
ATOM 1256 C CA . THR A 1 160 ? 20.694 4.916 3.878 1.00 9.96 160 THR A CA 1
ATOM 1257 C C . THR A 1 160 ? 19.338 4.926 3.154 1.00 13.10 160 THR A C 1
ATOM 1258 O O . THR A 1 160 ? 18.664 3.903 3.008 1.00 11.67 160 THR A O 1
ATOM 1262 N N . LEU A 1 161 ? 18.922 6.104 2.710 1.00 10.99 161 LEU A N 1
ATOM 1263 C CA . LEU A 1 161 ? 17.631 6.215 2.039 1.00 11.53 161 LEU A CA 1
ATOM 1264 C C . LEU A 1 161 ? 17.624 5.464 0.710 1.00 13.60 161 LEU A C 1
ATOM 1265 O O . LEU A 1 161 ? 16.618 4.851 0.353 1.00 14.92 161 LEU A O 1
ATOM 1270 N N . ASP A 1 162 ? 18.771 5.471 0.000 1.00 11.70 162 ASP A N 1
ATOM 1271 C CA . ASP A 1 162 ? 18.802 4.758 -1.269 1.00 14.70 162 ASP A CA 1
ATOM 1272 C C . ASP A 1 162 ? 18.671 3.257 -1.060 1.00 14.24 162 ASP A C 1
ATOM 1273 O O . ASP A 1 162 ? 18.003 2.551 -1.837 1.00 14.49 162 ASP A O 1
ATOM 1278 N N . ALA A 1 163 ? 19.268 2.774 0.015 1.00 12.14 163 ALA A N 1
ATOM 1279 C CA . ALA A 1 163 ? 19.236 1.356 0.326 1.00 15.00 163 ALA A CA 1
ATOM 1280 C C . ALA A 1 163 ? 17.834 0.951 0.694 1.00 14.25 163 ALA A C 1
ATOM 1281 O O . ALA A 1 163 ? 17.310 -0.029 0.192 1.00 14.62 163 ALA A O 1
ATOM 1283 N N . LEU A 1 164 ? 17.184 1.723 1.552 1.00 13.83 164 LEU A N 1
ATOM 1284 C CA . LEU A 1 164 ? 15.788 1.416 1.912 1.00 13.31 164 LEU A CA 1
ATOM 1285 C C . LEU A 1 164 ? 14.841 1.415 0.709 1.00 14.39 164 LEU A C 1
ATOM 1286 O O . LEU A 1 164 ? 13.938 0.584 0.620 1.00 16.27 164 LEU A O 1
ATOM 1291 N N . ALA A 1 165 ? 15.050 2.356 -0.204 1.00 13.46 165 ALA A N 1
ATOM 1292 C CA . ALA A 1 165 ? 14.245 2.499 -1.387 1.00 15.01 165 ALA A CA 1
ATOM 1293 C C . ALA A 1 165 ? 14.214 1.189 -2.187 1.00 15.02 165 ALA A C 1
ATOM 1294 O O . ALA A 1 165 ? 13.187 0.819 -2.739 1.00 16.01 165 ALA A O 1
ATOM 1296 N N . GLU A 1 166 ? 15.335 0.495 -2.245 1.00 13.37 166 GLU A N 1
ATOM 1297 C CA . GLU A 1 166 ? 15.352 -0.757 -2.981 1.00 16.25 166 GLU A CA 1
ATOM 1298 C C . GLU A 1 166 ? 14.356 -1.771 -2.417 1.00 13.87 166 GLU A C 1
ATOM 1299 O O . GLU A 1 166 ? 13.640 -2.479 -3.170 1.00 15.35 166 GLU A O 1
ATOM 1305 N N . TYR A 1 167 ? 14.300 -1.832 -1.091 1.00 11.82 167 TYR A N 1
ATOM 1306 C CA . TYR A 1 167 ? 13.429 -2.845 -0.453 1.00 14.80 167 TYR A CA 1
ATOM 1307 C C . TYR A 1 167 ? 11.959 -2.426 -0.402 1.00 17.42 167 TYR A C 1
ATOM 1308 O O . TYR A 1 167 ? 11.039 -3.261 -0.313 1.00 13.64 167 TYR A O 1
ATOM 1317 N N . GLN A 1 168 ? 11.722 -1.128 -0.518 1.00 14.29 168 GLN A N 1
ATOM 1318 C CA . GLN A 1 168 ? 10.373 -0.622 -0.656 1.00 17.20 168 GLN A CA 1
ATOM 1319 C C . GLN A 1 168 ? 9.870 -0.964 -2.052 1.00 15.44 168 GLN A C 1
ATOM 1320 O O . GLN A 1 168 ? 8.715 -1.368 -2.226 1.00 17.05 168 GLN A O 1
ATOM 1326 N N . ARG A 1 169 ? 10.735 -0.801 -3.054 1.00 14.67 169 ARG A N 1
ATOM 1327 C CA . ARG A 1 169 ? 10.343 -1.128 -4.426 1.00 18.10 169 ARG A CA 1
ATOM 1328 C C . ARG A 1 169 ? 10.021 -2.601 -4.517 1.00 17.37 169 ARG A C 1
ATOM 1329 O O . ARG A 1 169 ? 9.071 -3.022 -5.222 1.00 21.07 169 ARG A O 1
ATOM 1337 N N . ALA A 1 170 ? 10.785 -3.389 -3.766 1.00 14.33 170 ALA A N 1
ATOM 1338 C CA . ALA A 1 170 ? 10.598 -4.838 -3.775 1.00 15.88 170 ALA A CA 1
ATOM 1339 C C . ALA A 1 170 ? 9.347 -5.284 -3.005 1.00 16.00 170 ALA A C 1
ATOM 1340 O O . ALA A 1 170 ? 8.941 -6.441 -3.064 1.00 18.87 170 ALA A O 1
ATOM 1342 N N . GLY A 1 171 ? 8.754 -4.368 -2.262 1.00 13.16 171 GLY A N 1
ATOM 1343 C CA . GLY A 1 171 ? 7.515 -4.668 -1.558 1.00 11.91 171 GLY A CA 1
ATOM 1344 C C . GLY A 1 171 ? 7.753 -5.325 -0.209 1.00 12.40 171 GLY A C 1
ATOM 1345 O O . GLY A 1 171 ? 6.771 -5.714 0.483 1.00 16.58 171 GLY A O 1
ATOM 1346 N N . LYS A 1 172 ? 9.039 -5.371 0.188 1.00 12.83 172 LYS A N 1
ATOM 1347 C CA . LYS A 1 172 ? 9.390 -5.947 1.482 1.00 11.23 172 LYS A CA 1
ATOM 1348 C C . LYS A 1 172 ? 9.105 -4.991 2.644 1.00 11.13 172 LYS A C 1
ATOM 1349 O O . LYS A 1 172 ? 8.945 -5.433 3.780 1.00 13.05 172 LYS A O 1
ATOM 1355 N N . ILE A 1 173 ? 9.061 -3.709 2.331 1.00 8.97 173 ILE A N 1
ATOM 1356 C CA . ILE A 1 173 ? 8.649 -2.678 3.307 1.00 8.36 173 ILE A CA 1
ATOM 1357 C C . ILE A 1 173 ? 7.609 -1.764 2.655 1.00 13.86 173 ILE A C 1
ATOM 1358 O O . ILE A 1 173 ? 7.788 -1.353 1.512 1.00 14.96 173 ILE A O 1
ATOM 1363 N N . ARG A 1 174 ? 6.501 -1.451 3.333 1.00 10.38 174 ARG A N 1
ATOM 1364 C CA . ARG A 1 174 ? 5.534 -0.535 2.745 1.00 14.53 174 ARG A CA 1
ATOM 1365 C C . ARG A 1 174 ? 5.978 0.915 2.902 1.00 11.71 174 ARG A C 1
ATOM 1366 O O . ARG A 1 174 ? 6.084 1.666 1.936 1.00 13.35 174 ARG A O 1
ATOM 1374 N N . TYR A 1 175 ? 6.281 1.292 4.144 1.00 9.16 175 TYR A N 1
ATOM 1375 C CA . TYR A 1 175 ? 6.662 2.675 4.487 1.00 10.11 175 TYR A CA 1
ATOM 1376 C C . TYR A 1 175 ? 7.966 2.672 5.285 1.00 8.90 175 TYR A C 1
ATOM 1377 O O . TYR A 1 175 ? 8.287 1.711 5.954 1.00 9.98 175 TYR A O 1
ATOM 1386 N N . ILE A 1 176 ? 8.675 3.806 5.217 1.00 8.43 176 ILE A N 1
ATOM 1387 C CA . ILE A 1 176 ? 9.897 3.943 5.955 1.00 8.07 176 ILE A CA 1
ATOM 1388 C C . ILE A 1 176 ? 9.767 5.075 6.968 1.00 10.31 176 ILE A C 1
ATOM 1389 O O . ILE A 1 176 ? 9.091 6.074 6.753 1.00 10.29 176 ILE A O 1
ATOM 1394 N N . GLY A 1 177 ? 10.398 4.868 8.102 1.00 9.22 177 GLY A N 1
ATOM 1395 C CA . GLY A 1 177 ? 10.381 5.851 9.178 1.00 10.12 177 GLY A CA 1
ATOM 1396 C C . GLY A 1 177 ? 11.766 5.959 9.807 1.00 7.75 177 GLY A C 1
ATOM 1397 O O . GLY A 1 177 ? 12.697 5.199 9.503 1.00 8.49 177 GLY A O 1
ATOM 1398 N N . VAL A 1 178 ? 11.922 6.969 10.659 1.00 6.52 178 VAL A N 1
ATOM 1399 C CA . VAL A 1 178 ? 13.189 7.112 11.372 1.00 6.94 178 VAL A CA 1
ATOM 1400 C C . VAL A 1 178 ? 12.909 7.060 12.873 1.00 8.30 178 VAL A C 1
ATOM 1401 O O . VAL A 1 178 ? 11.746 7.125 13.328 1.00 8.12 178 VAL A O 1
ATOM 1405 N N . SER A 1 179 ? 13.974 6.963 13.652 1.00 9.29 179 SER A N 1
ATOM 1406 C CA . SER A 1 179 ? 13.832 6.911 15.109 1.00 8.13 179 SER A CA 1
ATOM 1407 C C . SER A 1 179 ? 15.039 7.610 15.770 1.00 6.89 179 SER A C 1
ATOM 1408 O O . SER A 1 179 ? 16.193 7.577 15.248 1.00 7.46 179 SER A O 1
ATOM 1411 N N . ASN A 1 180 ? 14.795 8.247 16.926 1.00 6.53 180 ASN A N 1
ATOM 1412 C CA . ASN A 1 180 ? 15.885 8.980 17.598 1.00 5.00 180 ASN A CA 1
ATOM 1413 C C . ASN A 1 180 ? 16.572 9.961 16.669 1.00 7.04 180 ASN A C 1
ATOM 1414 O O . ASN A 1 180 ? 17.788 10.137 16.704 1.00 8.26 180 ASN A O 1
ATOM 1419 N N . GLU A 1 181 ? 15.760 10.654 15.868 1.00 6.58 181 GLU A N 1
ATOM 1420 C CA . GLU A 1 181 ? 16.277 11.617 14.936 1.00 7.81 181 GLU A CA 1
ATOM 1421 C C . GLU A 1 181 ? 16.035 13.042 15.415 1.00 7.41 181 GLU A C 1
ATOM 1422 O O . GLU A 1 181 ? 15.495 13.307 16.522 1.00 9.45 181 GLU A O 1
ATOM 1428 N N . THR A 1 182 ? 16.477 13.982 14.585 1.00 6.82 182 THR A N 1
ATOM 1429 C CA . THR A 1 182 ? 16.380 15.399 14.956 1.00 7.91 182 THR A CA 1
ATOM 1430 C C . THR A 1 182 ? 15.695 16.191 13.824 1.00 7.87 182 THR A C 1
ATOM 1431 O O . THR A 1 182 ? 15.436 15.653 12.727 1.00 9.48 182 THR A O 1
ATOM 1435 N N . ALA A 1 183 ? 15.454 17.471 14.067 1.00 7.78 183 ALA A N 1
ATOM 1436 C CA . ALA A 1 183 ? 14.804 18.279 13.028 1.00 11.23 183 ALA A CA 1
ATOM 1437 C C . ALA A 1 183 ? 15.666 18.344 11.783 1.00 9.40 183 ALA A C 1
ATOM 1438 O O . ALA A 1 183 ? 15.156 18.214 10.664 1.00 9.00 183 ALA A O 1
ATOM 1440 N N . PHE A 1 184 ? 16.972 18.527 11.967 1.00 8.53 184 PHE A N 1
ATOM 1441 C CA . PHE A 1 184 ? 17.862 18.515 10.826 1.00 7.86 184 PHE A CA 1
ATOM 1442 C C . PHE A 1 184 ? 17.754 17.214 10.041 1.00 8.10 184 PHE A C 1
ATOM 1443 O O . PHE A 1 184 ? 17.623 17.206 8.799 1.00 10.47 184 PHE A O 1
ATOM 1451 N N . GLY A 1 185 ? 17.819 16.089 10.774 1.00 8.20 185 GLY A N 1
ATOM 1452 C CA . GLY A 1 185 ? 17.823 14.826 10.058 1.00 7.64 185 GLY A CA 1
ATOM 1453 C C . GLY A 1 185 ? 16.537 14.613 9.270 1.00 8.00 185 GLY A C 1
ATOM 1454 O O . GLY A 1 185 ? 16.587 14.199 8.110 1.00 8.09 185 GLY A O 1
ATOM 1455 N N . VAL A 1 186 ? 15.391 14.861 9.917 1.00 9.26 186 VAL A N 1
ATOM 1456 C CA . VAL A 1 186 ? 14.115 14.692 9.209 1.00 5.38 186 VAL A CA 1
ATOM 1457 C C . VAL A 1 186 ? 14.069 15.562 7.966 1.00 7.98 186 VAL A C 1
ATOM 1458 O O . VAL A 1 186 ? 13.671 15.083 6.905 1.00 7.82 186 VAL A O 1
ATOM 1462 N N . MET A 1 187 ? 14.442 16.834 8.113 1.00 8.32 187 MET A N 1
ATOM 1463 C CA . MET A 1 187 ? 14.371 17.715 6.942 1.00 5.84 187 MET A CA 1
ATOM 1464 C C . MET A 1 187 ? 15.305 17.298 5.815 1.00 8.03 187 MET A C 1
ATOM 1465 O O . MET A 1 187 ? 14.975 17.465 4.627 1.00 9.54 187 MET A O 1
ATOM 1470 N N . ARG A 1 188 ? 16.458 16.755 6.188 1.00 9.81 188 ARG A N 1
ATOM 1471 C CA . ARG A 1 188 ? 17.410 16.250 5.180 1.00 9.81 188 ARG A CA 1
ATOM 1472 C C . ARG A 1 188 ? 16.804 15.062 4.454 1.00 11.87 188 ARG A C 1
ATOM 1473 O O . ARG A 1 188 ? 16.855 14.974 3.264 1.00 10.82 188 ARG A O 1
ATOM 1481 N N . TYR A 1 189 ? 16.210 14.129 5.186 1.00 10.28 189 TYR A N 1
ATOM 1482 C CA . TYR A 1 189 ? 15.618 12.979 4.499 1.00 8.31 189 TYR A CA 1
ATOM 1483 C C . TYR A 1 189 ? 14.534 13.490 3.543 1.00 10.64 189 TYR A C 1
ATOM 1484 O O . TYR A 1 189 ? 14.372 12.952 2.454 1.00 10.34 189 TYR A O 1
ATOM 1493 N N . LEU A 1 190 ? 13.779 14.495 3.950 1.00 7.84 190 LEU A N 1
ATOM 1494 C CA . LEU A 1 190 ? 12.686 14.979 3.106 1.00 8.40 190 LEU A CA 1
ATOM 1495 C C . LEU A 1 190 ? 13.226 15.704 1.878 1.00 12.08 190 LEU A C 1
ATOM 1496 O O . LEU A 1 190 ? 12.672 15.576 0.784 1.00 10.79 190 LEU A O 1
ATOM 1501 N N . HIS A 1 191 ? 14.294 16.475 2.071 1.00 10.02 191 HIS A N 1
ATOM 1502 C CA . HIS A 1 191 ? 14.955 17.156 0.951 1.00 11.93 191 HIS A CA 1
ATOM 1503 C C . HIS A 1 191 ? 15.440 16.142 -0.087 1.00 11.20 191 HIS A C 1
ATOM 1504 O O . HIS A 1 191 ? 15.254 16.332 -1.302 1.00 11.47 191 HIS A O 1
ATOM 1511 N N . LEU A 1 192 ? 16.069 15.081 0.404 1.00 8.46 192 LEU A N 1
ATOM 1512 C CA . LEU A 1 192 ? 16.641 14.052 -0.456 1.00 9.83 192 LEU A CA 1
ATOM 1513 C C . LEU A 1 192 ? 15.538 13.317 -1.207 1.00 10.97 192 LEU A C 1
ATOM 1514 O O . LEU A 1 192 ? 15.699 12.997 -2.373 1.00 14.06 192 LEU A O 1
ATOM 1519 N N . ALA A 1 193 ? 14.388 13.057 -0.559 1.00 8.71 193 ALA A N 1
ATOM 1520 C CA . ALA A 1 193 ? 13.315 12.335 -1.231 1.00 10.13 193 ALA A CA 1
ATOM 1521 C C . ALA A 1 193 ? 12.872 13.145 -2.447 1.00 11.13 193 ALA A C 1
ATOM 1522 O O . ALA A 1 193 ? 12.653 12.589 -3.520 1.00 14.32 193 ALA A O 1
ATOM 1524 N N . ASP A 1 194 ? 12.788 14.453 -2.282 1.00 13.03 194 ASP A N 1
ATOM 1525 C CA . ASP A 1 194 ? 12.296 15.331 -3.344 1.00 15.58 194 ASP A CA 1
ATOM 1526 C C . ASP A 1 194 ? 13.334 15.491 -4.449 1.00 18.29 194 ASP A C 1
ATOM 1527 O O . ASP A 1 194 ? 13.034 15.375 -5.652 1.00 18.27 194 ASP A O 1
ATOM 1532 N N . LYS A 1 195 ? 14.566 15.719 -4.032 1.00 16.37 195 LYS A N 1
ATOM 1533 C CA . LYS A 1 195 ? 15.656 15.958 -4.965 1.00 16.07 195 LYS A CA 1
ATOM 1534 C C . LYS A 1 195 ? 15.940 14.730 -5.837 1.00 16.29 195 LYS A C 1
ATOM 1535 O O . LYS A 1 195 ? 16.178 14.869 -7.074 1.00 16.80 195 LYS A O 1
ATOM 1541 N N . HIS A 1 196 ? 15.896 13.542 -5.224 1.00 11.20 196 HIS A N 1
ATOM 1542 C CA . HIS A 1 196 ? 16.308 12.302 -5.894 1.00 12.70 196 HIS A CA 1
ATOM 1543 C C . HIS A 1 196 ? 15.184 11.350 -6.270 1.00 13.99 196 HIS A C 1
ATOM 1544 O O . HIS A 1 196 ? 15.475 10.233 -6.690 1.00 16.76 196 HIS A O 1
ATOM 1551 N N . ASP A 1 197 ? 13.933 11.781 -6.106 1.00 15.25 197 ASP A N 1
ATOM 1552 C CA . ASP A 1 197 ? 12.767 10.928 -6.372 1.00 16.14 197 ASP A CA 1
ATOM 1553 C C . ASP A 1 197 ? 12.873 9.621 -5.593 1.00 16.09 197 ASP A C 1
ATOM 1554 O O . ASP A 1 197 ? 12.830 8.520 -6.139 1.00 17.58 197 ASP A O 1
ATOM 1559 N N . LEU A 1 198 ? 13.044 9.753 -4.285 1.00 11.14 198 LEU A N 1
ATOM 1560 C CA . LEU A 1 198 ? 13.163 8.612 -3.378 1.00 11.55 198 LEU A CA 1
ATOM 1561 C C . LEU A 1 198 ? 11.980 8.681 -2.414 1.00 11.03 198 LEU A C 1
ATOM 1562 O O . LEU A 1 198 ? 11.322 9.681 -2.339 1.00 12.94 198 LEU A O 1
ATOM 1567 N N . PRO A 1 199 ? 11.717 7.586 -1.703 1.00 13.42 199 PRO A N 1
ATOM 1568 C CA . PRO A 1 199 ? 10.567 7.542 -0.810 1.00 12.13 199 PRO A CA 1
ATOM 1569 C C . PRO A 1 199 ? 10.694 8.609 0.268 1.00 15.87 199 PRO A C 1
ATOM 1570 O O . PRO A 1 199 ? 11.762 9.058 0.632 1.00 13.54 199 PRO A O 1
ATOM 1574 N N . ARG A 1 200 ? 9.557 9.016 0.784 1.00 14.93 200 ARG A N 1
ATOM 1575 C CA . ARG A 1 200 ? 9.495 10.074 1.759 1.00 9.70 200 ARG A CA 1
ATOM 1576 C C . ARG A 1 200 ? 9.250 9.359 3.064 1.00 15.17 200 ARG A C 1
ATOM 1577 O O . ARG A 1 200 ? 8.302 8.550 3.136 1.00 13.05 200 ARG A O 1
ATOM 1585 N N . ILE A 1 201 ? 10.079 9.592 4.093 1.00 10.82 201 ILE A N 1
ATOM 1586 C CA . ILE A 1 201 ? 9.773 9.021 5.405 1.00 8.40 201 ILE A CA 1
ATOM 1587 C C . ILE A 1 201 ? 8.447 9.579 5.923 1.00 10.91 201 ILE A C 1
ATOM 1588 O O . ILE A 1 201 ? 8.100 10.745 5.682 1.00 10.38 201 ILE A O 1
ATOM 1593 N N . VAL A 1 202 ? 7.702 8.754 6.685 1.00 8.59 202 VAL A N 1
ATOM 1594 C CA . VAL A 1 202 ? 6.393 9.204 7.101 1.00 9.60 202 VAL A CA 1
ATOM 1595 C C . VAL A 1 202 ? 6.251 9.373 8.583 1.00 8.14 202 VAL A C 1
ATOM 1596 O O . VAL A 1 202 ? 5.317 10.040 9.037 1.00 9.05 202 VAL A O 1
ATOM 1600 N N . THR A 1 203 ? 7.155 8.742 9.343 1.00 8.19 203 THR A N 1
ATOM 1601 C CA . THR A 1 203 ? 7.072 8.838 10.801 1.00 7.18 203 THR A CA 1
ATOM 1602 C C . THR A 1 203 ? 8.445 8.997 11.412 1.00 7.59 203 THR A C 1
ATOM 1603 O O . THR A 1 203 ? 9.447 8.597 10.821 1.00 7.90 203 THR A O 1
ATOM 1607 N N . ILE A 1 204 ? 8.441 9.561 12.617 1.00 7.68 204 ILE A N 1
ATOM 1608 C CA . ILE A 1 204 ? 9.617 9.578 13.476 1.00 8.42 204 ILE A CA 1
ATOM 1609 C C . ILE A 1 204 ? 9.191 9.011 14.818 1.00 8.87 204 ILE A C 1
ATOM 1610 O O . ILE A 1 204 ? 8.150 9.417 15.374 1.00 8.39 204 ILE A O 1
ATOM 1615 N N . GLN A 1 205 ? 9.988 8.055 15.305 1.00 6.11 205 GLN A N 1
ATOM 1616 C CA . GLN A 1 205 ? 9.721 7.417 16.603 1.00 4.92 205 GLN A CA 1
ATOM 1617 C C . GLN A 1 205 ? 10.749 7.954 17.602 1.00 9.24 205 GLN A C 1
ATOM 1618 O O . GLN A 1 205 ? 11.920 7.556 17.611 1.00 8.07 205 GLN A O 1
ATOM 1624 N N . ASN A 1 206 ? 10.306 8.909 18.400 1.00 6.09 206 ASN A N 1
ATOM 1625 C CA . ASN A 1 206 ? 11.175 9.603 19.350 1.00 6.87 206 ASN A CA 1
ATOM 1626 C C . ASN A 1 206 ? 10.569 9.490 20.768 1.00 6.49 206 ASN A C 1
ATOM 1627 O O . ASN A 1 206 ? 9.367 9.313 20.932 1.00 6.12 206 ASN A O 1
ATOM 1632 N N . PRO A 1 207 ? 11.389 9.694 21.796 1.00 8.05 207 PRO A N 1
ATOM 1633 C CA . PRO A 1 207 ? 10.866 9.679 23.163 1.00 8.08 207 PRO A CA 1
ATOM 1634 C C . PRO A 1 207 ? 9.977 10.935 23.292 1.00 8.78 207 PRO A C 1
ATOM 1635 O O . PRO A 1 207 ? 10.305 12.008 22.732 1.00 8.44 207 PRO A O 1
ATOM 1639 N N . TYR A 1 208 ? 8.847 10.796 23.963 1.00 7.67 208 TYR A N 1
ATOM 1640 C CA . TYR A 1 208 ? 8.044 11.967 24.256 1.00 7.60 208 TYR A CA 1
ATOM 1641 C C . TYR A 1 208 ? 7.224 11.673 25.509 1.00 8.54 208 TYR A C 1
ATOM 1642 O O . TYR A 1 208 ? 6.463 10.692 25.556 1.00 9.33 208 TYR A O 1
ATOM 1651 N N . SER A 1 209 ? 7.385 12.523 26.523 1.00 6.77 209 SER A N 1
ATOM 1652 C CA . SER A 1 209 ? 6.630 12.355 27.742 1.00 7.83 209 SER A CA 1
ATOM 1653 C C . SER A 1 209 ? 6.691 13.657 28.495 1.00 6.16 209 SER A C 1
ATOM 1654 O O . SER A 1 209 ? 7.412 14.588 28.105 1.00 8.18 209 SER A O 1
ATOM 1657 N N . LEU A 1 210 ? 5.991 13.693 29.635 1.00 7.13 210 LEU A N 1
ATOM 1658 C CA . LEU A 1 210 ? 6.105 14.863 30.508 1.00 8.03 210 LEU A CA 1
ATOM 1659 C C . LEU A 1 210 ? 7.573 15.206 30.819 1.00 8.67 210 LEU A C 1
ATOM 1660 O O . LEU A 1 210 ? 7.893 16.387 31.021 1.00 10.43 210 LEU A O 1
ATOM 1665 N N . LEU A 1 211 ? 8.440 14.185 30.865 1.00 7.43 211 LEU A N 1
ATOM 1666 C CA . LEU A 1 211 ? 9.873 14.343 31.261 1.00 8.31 211 LEU A CA 1
ATOM 1667 C C . LEU A 1 211 ? 10.796 14.673 30.077 1.00 10.49 211 LEU A C 1
ATOM 1668 O O . LEU A 1 211 ? 11.960 15.022 30.284 1.00 8.35 211 LEU A O 1
ATOM 1673 N N . ASN A 1 212 ? 10.292 14.506 28.861 1.00 6.69 212 ASN A N 1
ATOM 1674 C CA . ASN A 1 212 ? 11.077 14.869 27.679 1.00 8.00 212 ASN A CA 1
ATOM 1675 C C . ASN A 1 212 ? 10.156 15.363 26.572 1.00 9.68 212 ASN A C 1
ATOM 1676 O O . ASN A 1 212 ? 9.728 14.574 25.735 1.00 9.19 212 ASN A O 1
ATOM 1681 N N . ARG A 1 213 ? 9.879 16.671 26.588 1.00 7.87 213 ARG A N 1
ATOM 1682 C CA . ARG A 1 213 ? 9.045 17.314 25.578 1.00 7.91 213 ARG A CA 1
ATOM 1683 C C . ARG A 1 213 ? 9.912 18.040 24.542 1.00 8.08 213 ARG A C 1
ATOM 1684 O O . ARG A 1 213 ? 9.413 18.923 23.805 1.00 9.00 213 ARG A O 1
ATOM 1692 N N . SER A 1 214 ? 11.186 17.680 24.468 1.00 7.98 214 SER A N 1
ATOM 1693 C CA . SER A 1 214 ? 12.085 18.442 23.603 1.00 6.94 214 SER A CA 1
ATOM 1694 C C . SER A 1 214 ? 11.743 18.335 22.112 1.00 7.52 214 SER A C 1
ATOM 1695 O O . SER A 1 214 ? 12.206 19.168 21.316 1.00 8.05 214 SER A O 1
ATOM 1698 N N . PHE A 1 215 ? 10.947 17.334 21.754 1.00 9.51 215 PHE A N 1
ATOM 1699 C CA . PHE A 1 215 ? 10.429 17.260 20.372 1.00 7.86 215 PHE A CA 1
ATOM 1700 C C . PHE A 1 215 ? 9.786 18.600 19.999 1.00 9.87 215 PHE A C 1
ATOM 1701 O O . PHE A 1 215 ? 9.721 18.965 18.807 1.00 8.27 215 PHE A O 1
ATOM 1709 N N . GLU A 1 216 ? 9.261 19.336 20.981 1.00 8.94 216 GLU A N 1
ATOM 1710 C CA . GLU A 1 216 ? 8.564 20.584 20.652 1.00 7.71 216 GLU A CA 1
ATOM 1711 C C . GLU A 1 216 ? 9.480 21.703 20.127 1.00 7.23 216 GLU A C 1
ATOM 1712 O O . GLU A 1 216 ? 8.978 22.621 19.478 1.00 8.56 216 GLU A O 1
ATOM 1718 N N . VAL A 1 217 ? 10.777 21.670 20.402 1.00 7.92 217 VAL A N 1
ATOM 1719 C CA . VAL A 1 217 ? 11.644 22.773 20.006 1.00 7.02 217 VAL A CA 1
ATOM 1720 C C . VAL A 1 217 ? 11.891 22.828 18.511 1.00 10.52 217 VAL A C 1
ATOM 1721 O O . VAL A 1 217 ? 11.901 23.937 17.906 1.00 9.94 217 VAL A O 1
ATOM 1725 N N . GLY A 1 218 ? 12.123 21.670 17.917 1.00 10.87 218 GLY A N 1
ATOM 1726 C CA . GLY A 1 218 ? 12.411 21.680 16.470 1.00 10.41 218 GLY A CA 1
ATOM 1727 C C . GLY A 1 218 ? 11.530 20.777 15.624 1.00 10.72 218 GLY A C 1
ATOM 1728 O O . GLY A 1 218 ? 11.224 21.111 14.469 1.00 11.72 218 GLY A O 1
ATOM 1729 N N . LEU A 1 219 ? 11.081 19.677 16.209 1.00 7.91 219 LEU A N 1
ATOM 1730 C CA . LEU A 1 219 ? 10.377 18.636 15.430 1.00 7.99 219 LEU A CA 1
ATOM 1731 C C . LEU A 1 219 ? 8.862 18.811 15.296 1.00 8.05 219 LEU A C 1
ATOM 1732 O O . LEU A 1 219 ? 8.299 18.387 14.306 1.00 8.12 219 LEU A O 1
ATOM 1737 N N . ALA A 1 220 ? 8.213 19.396 16.290 1.00 6.74 220 ALA A N 1
ATOM 1738 C CA . ALA A 1 220 ? 6.761 19.559 16.169 1.00 7.19 220 ALA A CA 1
ATOM 1739 C C . ALA A 1 220 ? 6.361 20.387 14.971 1.00 9.70 220 ALA A C 1
ATOM 1740 O O . ALA A 1 220 ? 5.309 20.094 14.369 1.00 8.02 220 ALA A O 1
ATOM 1742 N N . GLU A 1 221 ? 7.161 21.414 14.660 1.00 8.58 221 GLU A N 1
ATOM 1743 C CA . GLU A 1 221 ? 6.866 22.246 13.491 1.00 8.29 221 GLU A CA 1
ATOM 1744 C C . GLU A 1 221 ? 7.072 21.476 12.182 1.00 8.47 221 GLU A C 1
ATOM 1745 O O . GLU A 1 221 ? 6.299 21.629 11.236 1.00 8.87 221 GLU A O 1
ATOM 1751 N N . VAL A 1 222 ? 8.135 20.673 12.119 1.00 6.47 222 VAL A N 1
ATOM 1752 C CA . VAL A 1 222 ? 8.317 19.774 10.985 1.00 5.91 222 VAL A CA 1
ATOM 1753 C C . VAL A 1 222 ? 7.105 18.867 10.846 1.00 10.39 222 VAL A C 1
ATOM 1754 O O . VAL A 1 222 ? 6.602 18.638 9.736 1.00 10.34 222 VAL A O 1
ATOM 1758 N N . SER A 1 223 ? 6.599 18.343 11.968 1.00 7.49 223 SER A N 1
ATOM 1759 C CA . SER A 1 223 ? 5.405 17.473 11.850 1.00 7.67 223 SER A CA 1
ATOM 1760 C C . SER A 1 223 ? 4.205 18.213 11.235 1.00 10.46 223 SER A C 1
ATOM 1761 O O . SER A 1 223 ? 3.485 17.668 10.378 1.00 9.94 223 SER A O 1
ATOM 1764 N N . GLN A 1 224 ? 3.999 19.455 11.647 1.00 9.05 224 GLN A N 1
ATOM 1765 C CA . GLN A 1 224 ? 2.836 20.177 11.123 1.00 7.57 224 GLN A CA 1
ATOM 1766 C C . GLN A 1 224 ? 2.952 20.465 9.631 1.00 12.25 224 GLN A C 1
ATOM 1767 O O . GLN A 1 224 ? 2.012 20.187 8.878 1.00 11.98 224 GLN A O 1
ATOM 1773 N N . TYR A 1 225 ? 4.097 20.970 9.199 1.00 9.05 225 TYR A N 1
ATOM 1774 C CA . TYR A 1 225 ? 4.218 21.384 7.788 1.00 9.14 225 TYR A CA 1
ATOM 1775 C C . TYR A 1 225 ? 4.543 20.226 6.843 1.00 11.83 225 TYR A C 1
ATOM 1776 O O . TYR A 1 225 ? 4.129 20.248 5.665 1.00 14.66 225 TYR A O 1
ATOM 1785 N N . GLU A 1 226 ? 5.238 19.211 7.335 1.00 9.93 226 GLU A N 1
ATOM 1786 C CA . GLU A 1 226 ? 5.679 18.139 6.436 1.00 10.49 226 GLU A CA 1
ATOM 1787 C C . GLU A 1 226 ? 4.893 16.843 6.593 1.00 9.69 226 GLU A C 1
ATOM 1788 O O . GLU A 1 226 ? 4.962 15.938 5.733 1.00 13.14 226 GLU A O 1
ATOM 1794 N N . GLY A 1 227 ? 4.227 16.696 7.732 1.00 10.23 227 GLY A N 1
ATOM 1795 C CA . GLY A 1 227 ? 3.388 15.521 7.873 1.00 9.29 227 GLY A CA 1
ATOM 1796 C C . GLY A 1 227 ? 4.122 14.317 8.420 1.00 12.54 227 GLY A C 1
ATOM 1797 O O . GLY A 1 227 ? 3.547 13.208 8.466 1.00 13.41 227 GLY A O 1
ATOM 1798 N N . VAL A 1 228 ? 5.372 14.516 8.841 1.00 11.03 228 VAL A N 1
ATOM 1799 C CA . VAL A 1 228 ? 6.110 13.398 9.430 1.00 11.10 228 VAL A CA 1
ATOM 1800 C C . VAL A 1 228 ? 5.667 13.361 10.883 1.00 13.66 228 VAL A C 1
ATOM 1801 O O . VAL A 1 228 ? 6.073 14.201 11.685 1.00 17.17 228 VAL A O 1
ATOM 1805 N N . GLU A 1 229 ? 4.904 12.340 11.220 1.00 9.92 229 GLU A N 1
ATOM 1806 C CA . GLU A 1 229 ? 4.273 12.317 12.521 1.00 13.67 229 GLU A CA 1
ATOM 1807 C C . GLU A 1 229 ? 4.989 11.463 13.568 1.00 9.79 229 GLU A C 1
ATOM 1808 O O . GLU A 1 229 ? 5.761 10.562 13.247 1.00 9.76 229 GLU A O 1
ATOM 1814 N N . LEU A 1 230 ? 4.780 11.853 14.807 1.00 7.34 230 LEU A N 1
ATOM 1815 C CA . LEU A 1 230 ? 5.455 11.184 15.932 1.00 6.18 230 LEU A CA 1
ATOM 1816 C C . LEU A 1 230 ? 4.785 9.905 16.416 1.00 7.19 230 LEU A C 1
ATOM 1817 O O . LEU A 1 230 ? 3.563 9.846 16.653 1.00 8.43 230 LEU A O 1
ATOM 1822 N N . LEU A 1 231 ? 5.557 8.844 16.491 1.00 6.79 231 LEU A N 1
ATOM 1823 C CA . LEU A 1 231 ? 5.179 7.595 17.198 1.00 6.96 231 LEU A CA 1
ATOM 1824 C C . LEU A 1 231 ? 5.927 7.785 18.504 1.00 8.53 231 LEU A C 1
ATOM 1825 O O . LEU A 1 231 ? 7.148 7.642 18.575 1.00 8.06 231 LEU A O 1
ATOM 1830 N N . ALA A 1 232 ? 5.223 8.157 19.563 1.00 7.47 232 ALA A N 1
ATOM 1831 C CA . ALA A 1 232 ? 5.928 8.498 20.814 1.00 5.99 232 ALA A CA 1
ATOM 1832 C C . ALA A 1 232 ? 6.254 7.264 21.606 1.00 5.71 232 ALA A C 1
ATOM 1833 O O . ALA A 1 232 ? 5.425 6.318 21.701 1.00 8.11 232 ALA A O 1
ATOM 1835 N N . TYR A 1 233 ? 7.477 7.255 22.152 1.00 6.18 233 TYR A N 1
ATOM 1836 C CA . TYR A 1 233 ? 7.929 6.158 23.020 1.00 7.42 233 TYR A CA 1
ATOM 1837 C C . TYR A 1 233 ? 8.314 6.577 24.414 1.00 8.22 233 TYR A C 1
ATOM 1838 O O . TYR A 1 233 ? 8.566 7.754 24.671 1.00 7.10 233 TYR A O 1
ATOM 1847 N N . SER A 1 234 ? 8.277 5.583 25.312 1.00 6.92 234 SER A N 1
ATOM 1848 C CA . SER A 1 234 ? 8.572 5.794 26.748 1.00 8.95 234 SER A CA 1
ATOM 1849 C C . SER A 1 234 ? 7.744 6.940 27.320 1.00 8.08 234 SER A C 1
ATOM 1850 O O . SER A 1 234 ? 8.275 7.849 27.978 1.00 8.46 234 SER A O 1
ATOM 1853 N N . CYS A 1 235 ? 6.422 6.846 27.118 1.00 7.77 235 CYS A N 1
ATOM 1854 C CA . CYS A 1 235 ? 5.526 7.917 27.505 1.00 7.68 235 CYS A CA 1
ATOM 1855 C C . CYS A 1 235 ? 5.316 7.905 29.007 1.00 8.56 235 CYS A C 1
ATOM 1856 O O . CYS A 1 235 ? 4.796 8.875 29.536 1.00 9.26 235 CYS A O 1
ATOM 1859 N N . LEU A 1 236 ? 5.732 6.839 29.688 1.00 7.24 236 LEU A N 1
ATOM 1860 C CA . LEU A 1 236 ? 5.693 6.840 31.173 1.00 6.73 236 LEU A CA 1
ATOM 1861 C C . LEU A 1 236 ? 7.105 7.013 31.733 1.00 8.20 236 LEU A C 1
ATOM 1862 O O . LEU A 1 236 ? 7.319 6.760 32.927 1.00 9.94 236 LEU A O 1
ATOM 1867 N N . GLY A 1 237 ? 8.111 7.412 30.919 1.00 8.66 237 GLY A N 1
ATOM 1868 C CA . GLY A 1 237 ? 9.463 7.510 31.467 1.00 7.58 237 GLY A CA 1
ATOM 1869 C C . GLY A 1 237 ? 9.961 6.198 32.070 1.00 11.42 237 GLY A C 1
ATOM 1870 O O . GLY A 1 237 ? 10.471 6.172 33.195 1.00 10.57 237 GLY A O 1
ATOM 1871 N N . PHE A 1 238 ? 9.761 5.105 31.352 1.00 8.83 238 PHE A N 1
ATOM 1872 C CA . PHE A 1 238 ? 10.167 3.762 31.793 1.00 7.84 238 PHE A CA 1
ATOM 1873 C C . PHE A 1 238 ? 9.283 3.248 32.962 1.00 11.53 238 PHE A C 1
ATOM 1874 O O . PHE A 1 238 ? 9.612 2.231 33.568 1.00 13.26 238 PHE A O 1
ATOM 1882 N N . GLY A 1 239 ? 8.197 3.954 33.286 1.00 10.03 239 GLY A N 1
ATOM 1883 C CA . GLY A 1 239 ? 7.343 3.591 34.411 1.00 10.13 239 GLY A CA 1
ATOM 1884 C C . GLY A 1 239 ? 7.520 4.560 35.577 1.00 11.89 239 GLY A C 1
ATOM 1885 O O . GLY A 1 239 ? 6.756 4.521 36.538 1.00 10.89 239 GLY A O 1
ATOM 1886 N N . THR A 1 240 ? 8.475 5.497 35.489 1.00 8.87 240 THR A N 1
ATOM 1887 C CA . THR A 1 240 ? 8.671 6.423 36.608 1.00 7.09 240 THR A CA 1
ATOM 1888 C C . THR A 1 240 ? 7.485 7.322 36.778 1.00 13.60 240 THR A C 1
ATOM 1889 O O . THR A 1 240 ? 7.158 7.666 37.893 1.00 11.26 240 THR A O 1
ATOM 1893 N N . LEU A 1 241 ? 6.805 7.678 35.693 1.00 10.05 241 LEU A N 1
ATOM 1894 C CA . LEU A 1 241 ? 5.667 8.594 35.823 1.00 11.79 241 LEU A CA 1
ATOM 1895 C C . LEU A 1 241 ? 4.455 7.956 36.519 1.00 12.68 241 LEU A C 1
ATOM 1896 O O . LEU A 1 241 ? 3.431 8.631 36.755 1.00 13.29 241 LEU A O 1
ATOM 1901 N N . THR A 1 242 ? 4.556 6.666 36.847 1.00 10.47 242 THR A N 1
ATOM 1902 C CA . THR A 1 242 ? 3.437 6.024 37.548 1.00 13.92 242 THR A CA 1
ATOM 1903 C C . THR A 1 242 ? 3.577 6.368 39.026 1.00 18.04 242 THR A C 1
ATOM 1904 O O . THR A 1 242 ? 2.643 6.140 39.812 1.00 17.80 242 THR A O 1
ATOM 1908 N N . GLY A 1 243 ? 4.745 6.868 39.410 1.00 11.23 243 GLY A N 1
ATOM 1909 C CA . GLY A 1 243 ? 5.064 7.160 40.818 1.00 15.37 243 GLY A CA 1
ATOM 1910 C C . GLY A 1 243 ? 5.572 5.956 41.600 1.00 14.67 243 GLY A C 1
ATOM 1911 O O . GLY A 1 243 ? 5.814 6.054 42.827 1.00 16.42 243 GLY A O 1
ATOM 1912 N N . LYS A 1 244 ? 5.771 4.818 40.924 1.00 15.46 244 LYS A N 1
ATOM 1913 C CA . LYS A 1 244 ? 6.115 3.586 41.676 1.00 14.16 244 LYS A CA 1
ATOM 1914 C C . LYS A 1 244 ? 7.503 3.615 42.348 1.00 17.98 244 LYS A C 1
ATOM 1915 O O . LYS A 1 244 ? 7.775 2.760 43.190 1.00 17.09 244 LYS A O 1
ATOM 1921 N N . TYR A 1 245 ? 8.380 4.559 42.004 1.00 16.57 245 TYR A N 1
ATOM 1922 C CA . TYR A 1 245 ? 9.708 4.603 42.601 1.00 15.08 245 TYR A CA 1
ATOM 1923 C C . TYR A 1 245 ? 9.838 5.790 43.575 1.00 17.92 245 TYR A C 1
ATOM 1924 O O . TYR A 1 245 ? 10.926 6.103 44.055 1.00 19.95 245 TYR A O 1
ATOM 1933 N N . LEU A 1 246 ? 8.733 6.460 43.851 1.00 17.37 246 LEU A N 1
ATOM 1934 C CA . LEU A 1 246 ? 8.843 7.653 44.699 1.00 19.78 246 LEU A CA 1
ATOM 1935 C C . LEU A 1 246 ? 9.265 7.281 46.106 1.00 30.00 246 LEU A C 1
ATOM 1936 O O . LEU A 1 246 ? 8.959 6.179 46.572 1.00 23.50 246 LEU A O 1
ATOM 1941 N N . ASN A 1 247 ? 9.990 8.200 46.748 1.00 25.55 247 ASN A N 1
ATOM 1942 C CA . ASN A 1 247 ? 10.405 8.020 48.146 1.00 34.19 247 ASN A CA 1
ATOM 1943 C C . ASN A 1 247 ? 11.238 6.762 48.343 1.00 35.36 247 ASN A C 1
ATOM 1944 O O . ASN A 1 247 ? 11.003 5.971 49.261 1.00 39.57 247 ASN A O 1
ATOM 1949 N N . GLY A 1 248 ? 12.198 6.569 47.452 1.00 29.89 248 GLY A N 1
ATOM 1950 C CA . GLY A 1 248 ? 13.102 5.438 47.554 1.00 33.21 248 GLY A CA 1
ATOM 1951 C C . GLY A 1 248 ? 12.564 4.034 47.278 1.00 38.56 248 GLY A C 1
ATOM 1952 O O . GLY A 1 248 ? 13.305 3.057 47.441 1.00 34.78 248 GLY A O 1
ATOM 1953 N N . ALA A 1 249 ? 11.313 3.915 46.838 1.00 26.93 249 ALA A N 1
ATOM 1954 C CA . ALA A 1 249 ? 10.735 2.587 46.598 1.00 27.77 249 ALA A CA 1
ATOM 1955 C C . ALA A 1 249 ? 11.371 1.852 45.426 1.00 24.02 249 ALA A C 1
ATOM 1956 O O . ALA A 1 249 ? 11.682 2.463 44.402 1.00 24.98 249 ALA A O 1
ATOM 1958 N N . LYS A 1 250 ? 11.588 0.545 45.610 1.00 22.27 250 LYS A N 1
ATOM 1959 C CA . LYS A 1 250 ? 12.099 -0.325 44.568 1.00 23.80 250 LYS A CA 1
ATOM 1960 C C . LYS A 1 250 ? 11.216 -1.565 44.539 1.00 23.55 250 LYS A C 1
ATOM 1961 O O . LYS A 1 250 ? 11.515 -2.629 45.093 1.00 20.27 250 LYS A O 1
ATOM 1967 N N . PRO A 1 251 ? 10.080 -1.418 43.904 1.00 20.15 251 PRO A N 1
ATOM 1968 C CA . PRO A 1 251 ? 9.129 -2.518 43.807 1.00 16.31 251 PRO A CA 1
ATOM 1969 C C . PRO A 1 251 ? 9.741 -3.732 43.106 1.00 27.88 251 PRO A C 1
ATOM 1970 O O . PRO A 1 251 ? 10.410 -3.638 42.070 1.00 19.79 251 PRO A O 1
ATOM 1974 N N . ALA A 1 252 ? 9.467 -4.890 43.685 1.00 26.72 252 ALA A N 1
ATOM 1975 C CA . ALA A 1 252 ? 9.950 -6.115 43.128 1.00 39.69 252 ALA A CA 1
ATOM 1976 C C . ALA A 1 252 ? 9.338 -6.336 41.758 1.00 25.20 252 ALA A C 1
ATOM 1977 O O . ALA A 1 252 ? 8.127 -6.151 41.506 1.00 29.82 252 ALA A O 1
ATOM 1979 N N . GLY A 1 253 ? 10.227 -6.719 40.872 1.00 22.03 253 GLY A N 1
ATOM 1980 C CA . GLY A 1 253 ? 9.866 -7.065 39.532 1.00 17.48 253 GLY A CA 1
ATOM 1981 C C . GLY A 1 253 ? 9.812 -5.849 38.631 1.00 14.80 253 GLY A C 1
ATOM 1982 O O . GLY A 1 253 ? 9.654 -6.050 37.448 1.00 17.25 253 GLY A O 1
ATOM 1983 N N . ALA A 1 254 ? 10.012 -4.638 39.151 1.00 13.58 254 ALA A N 1
ATOM 1984 C CA . ALA A 1 254 ? 9.917 -3.472 38.228 1.00 10.80 254 ALA A CA 1
ATOM 1985 C C . ALA A 1 254 ? 11.222 -3.232 37.468 1.00 11.71 254 ALA A C 1
ATOM 1986 O O . ALA A 1 254 ? 12.317 -3.517 37.953 1.00 13.46 254 ALA A O 1
ATOM 1988 N N . ARG A 1 255 ? 11.080 -2.661 36.273 1.00 11.80 255 ARG A N 1
ATOM 1989 C CA . ARG A 1 255 ? 12.221 -2.443 35.398 1.00 11.12 255 ARG A CA 1
ATOM 1990 C C . ARG A 1 255 ? 13.454 -1.908 36.103 1.00 15.16 255 ARG A C 1
ATOM 1991 O O . ARG A 1 255 ? 14.544 -2.418 35.951 1.00 11.52 255 ARG A O 1
ATOM 1999 N N . ASN A 1 256 ? 13.298 -0.789 36.816 1.00 13.79 256 ASN A N 1
ATOM 2000 C CA . ASN A 1 256 ? 14.467 -0.130 37.382 1.00 17.92 256 ASN A CA 1
ATOM 2001 C C . ASN A 1 256 ? 15.029 -0.810 38.626 1.00 19.81 256 ASN A C 1
ATOM 2002 O O . ASN A 1 256 ? 16.163 -0.505 39.030 1.00 22.28 256 ASN A O 1
ATOM 2007 N N . THR A 1 257 ? 14.230 -1.696 39.215 1.00 13.63 257 THR A N 1
ATOM 2008 C CA . THR A 1 257 ? 14.620 -2.492 40.376 1.00 17.28 257 THR A CA 1
ATOM 2009 C C . THR A 1 257 ? 15.456 -3.664 39.866 1.00 23.58 257 THR A C 1
ATOM 2010 O O . THR A 1 257 ? 16.535 -3.951 40.391 1.00 18.78 257 THR A O 1
ATOM 2014 N N . LEU A 1 258 ? 14.952 -4.329 38.831 1.00 14.46 258 LEU A N 1
ATOM 2015 C CA . LEU A 1 258 ? 15.690 -5.436 38.206 1.00 13.91 258 LEU A CA 1
ATOM 2016 C C . LEU A 1 258 ? 16.936 -4.978 37.429 1.00 17.16 258 LEU A C 1
ATOM 2017 O O . LEU A 1 258 ? 17.996 -5.609 37.486 1.00 15.19 258 LEU A O 1
A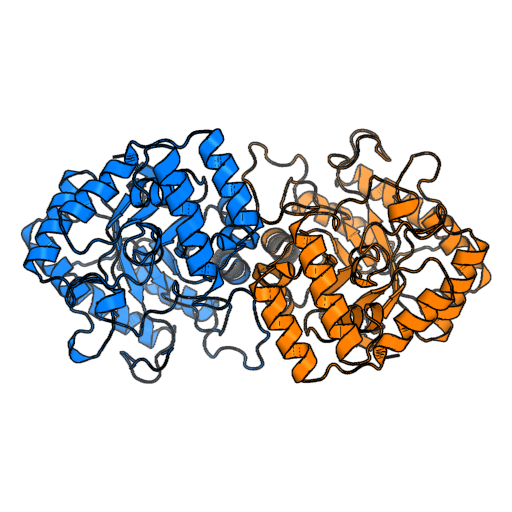TOM 2022 N N . PHE A 1 259 ? 16.817 -3.898 36.676 1.00 13.74 259 PHE A N 1
ATOM 2023 C CA . PHE A 1 259 ? 17.891 -3.507 35.770 1.00 13.15 259 PHE A CA 1
ATOM 2024 C C . PHE A 1 259 ? 18.354 -2.099 36.053 1.00 21.44 259 PHE A C 1
ATOM 2025 O O . PHE A 1 259 ? 17.893 -1.130 35.428 1.00 17.85 259 PHE A O 1
ATOM 2033 N N . SER A 1 260 ? 19.305 -1.991 36.962 1.00 16.99 260 SER A N 1
ATOM 2034 C CA . SER A 1 260 ? 19.796 -0.699 37.397 1.00 17.75 260 SER A CA 1
ATOM 2035 C C . SER A 1 260 ? 20.595 0.013 36.340 1.00 18.37 260 SER A C 1
ATOM 2036 O O . SER A 1 260 ? 21.049 1.109 36.576 1.00 19.74 260 SER A O 1
ATOM 2039 N N . ARG A 1 261 ? 20.758 -0.569 35.161 1.00 16.57 261 ARG A N 1
ATOM 2040 C CA . ARG A 1 261 ? 21.509 0.110 34.102 1.00 16.96 261 ARG A CA 1
ATOM 2041 C C . ARG A 1 261 ? 20.627 1.160 33.415 1.00 19.95 261 ARG A C 1
ATOM 2042 O O . ARG A 1 261 ? 21.100 2.066 32.764 1.00 24.48 261 ARG A O 1
ATOM 2050 N N . PHE A 1 262 ? 19.330 1.008 33.575 1.00 15.02 262 PHE A N 1
ATOM 2051 C CA . PHE A 1 262 ? 18.361 1.907 32.930 1.00 18.07 262 PHE A CA 1
ATOM 2052 C C . PHE A 1 262 ? 18.324 3.176 33.790 1.00 18.05 262 PHE A C 1
ATOM 2053 O O . PHE A 1 262 ? 17.673 3.193 34.834 1.00 33.78 262 PHE A O 1
ATOM 2061 N N . THR A 1 263 ? 19.021 4.221 33.379 1.00 12.40 263 THR A N 1
ATOM 2062 C CA . THR A 1 263 ? 19.056 5.449 34.191 1.00 12.55 263 THR A CA 1
ATOM 2063 C C . THR A 1 263 ? 18.456 6.679 33.504 1.00 15.73 263 THR A C 1
ATOM 2064 O O . THR A 1 263 ? 18.523 7.773 34.059 1.00 11.92 263 THR A O 1
ATOM 2068 N N . ARG A 1 264 ? 17.910 6.510 32.302 1.00 11.59 264 ARG A N 1
ATOM 2069 C CA . ARG A 1 264 ? 17.470 7.663 31.539 1.00 10.63 264 ARG A CA 1
ATOM 2070 C C . ARG A 1 264 ? 16.490 8.536 32.287 1.00 10.36 264 ARG A C 1
ATOM 2071 O O . ARG A 1 264 ? 16.508 9.771 32.061 1.00 10.69 264 ARG A O 1
ATOM 2079 N N . TYR A 1 265 ? 15.685 7.916 33.168 1.00 9.98 265 TYR A N 1
ATOM 2080 C CA . TYR A 1 265 ? 14.649 8.672 33.904 1.00 9.64 265 TYR A CA 1
ATOM 2081 C C . TYR A 1 265 ? 14.887 8.715 35.401 1.00 10.79 265 TYR A C 1
ATOM 2082 O O . TYR A 1 265 ? 13.951 8.867 36.189 1.00 12.14 265 TYR A O 1
ATOM 2091 N N . SER A 1 266 ? 16.162 8.654 35.769 1.00 10.54 266 SER A N 1
ATOM 2092 C CA . SER A 1 266 ? 16.566 8.585 37.167 1.00 12.81 266 SER A CA 1
ATOM 2093 C C . SER A 1 266 ? 17.379 9.777 37.635 1.00 10.06 266 SER A C 1
ATOM 2094 O O . SER A 1 266 ? 17.844 9.785 38.785 1.00 12.57 266 SER A O 1
ATOM 2097 N N . GLY A 1 267 ? 17.542 10.816 36.813 1.00 10.93 267 GLY A N 1
ATOM 2098 C CA . GLY A 1 267 ? 18.338 11.945 37.246 1.00 12.04 267 GLY A CA 1
ATOM 2099 C C . GLY A 1 267 ? 17.675 12.728 38.349 1.00 9.78 267 GLY A C 1
ATOM 2100 O O . GLY A 1 267 ? 16.492 12.549 38.585 1.00 11.56 267 GLY A O 1
ATOM 2101 N N . GLU A 1 268 ? 18.480 13.515 39.060 1.00 12.36 268 GLU A N 1
ATOM 2102 C CA . GLU A 1 268 ? 17.966 14.280 40.199 1.00 14.94 268 GLU A CA 1
ATOM 2103 C C . GLU A 1 268 ? 16.787 15.189 39.860 1.00 14.43 268 GLU A C 1
ATOM 2104 O O . GLU A 1 268 ? 15.759 15.196 40.534 1.00 15.51 268 GLU A O 1
ATOM 2110 N N . GLN A 1 269 ? 16.917 15.945 38.789 1.00 9.77 269 GLN A N 1
ATOM 2111 C CA . GLN A 1 269 ? 15.828 16.830 38.410 1.00 10.92 269 GLN A CA 1
ATOM 2112 C C . GLN A 1 269 ? 14.609 16.042 37.917 1.00 12.84 269 GLN A C 1
ATOM 2113 O O . GLN A 1 269 ? 13.442 16.414 38.160 1.00 13.55 269 GLN A O 1
ATOM 2119 N N . THR A 1 270 ? 14.882 14.971 37.191 1.00 10.11 270 THR A N 1
ATOM 2120 C CA . THR A 1 270 ? 13.793 14.124 36.744 1.00 9.58 270 THR A CA 1
ATOM 2121 C C . THR A 1 270 ? 12.956 13.588 37.917 1.00 7.77 270 THR A C 1
ATOM 2122 O O . THR A 1 270 ? 11.736 13.571 37.851 1.00 10.28 270 THR A O 1
ATOM 2126 N N . GLN A 1 271 ? 13.630 13.135 38.969 1.00 11.31 271 GLN A N 1
ATOM 2127 C CA . GLN A 1 271 ? 12.926 12.573 40.114 1.00 13.15 271 GLN A CA 1
ATOM 2128 C C . GLN A 1 271 ? 12.069 13.633 40.796 1.00 12.72 271 GLN A C 1
ATOM 2129 O O . GLN A 1 271 ? 10.970 13.359 41.276 1.00 13.97 271 GLN A O 1
ATOM 2135 N N . LYS A 1 272 ? 12.580 14.852 40.864 1.00 11.89 272 LYS A N 1
ATOM 2136 C CA . LYS A 1 272 ? 11.744 15.948 41.385 1.00 12.08 272 LYS A CA 1
ATOM 2137 C C . LYS A 1 272 ? 10.529 16.239 40.514 1.00 11.39 272 LYS A C 1
ATOM 2138 O O . LYS A 1 272 ? 9.443 16.534 40.995 1.00 12.01 272 LYS A O 1
ATOM 2144 N N . ALA A 1 273 ? 10.722 16.175 39.198 1.00 11.70 273 ALA A N 1
ATOM 2145 C CA . ALA A 1 273 ? 9.608 16.440 38.294 1.00 9.74 273 ALA A CA 1
ATOM 2146 C C . ALA A 1 273 ? 8.563 15.334 38.421 1.00 8.21 273 ALA A C 1
ATOM 2147 O O . ALA A 1 273 ? 7.359 15.599 38.421 1.00 9.61 273 ALA A O 1
ATOM 2149 N N . VAL A 1 274 ? 9.038 14.091 38.545 1.00 11.00 274 VAL A N 1
ATOM 2150 C CA . VAL A 1 274 ? 8.087 12.981 38.680 1.00 9.51 274 VAL A CA 1
ATOM 2151 C C . VAL A 1 274 ? 7.206 13.235 39.922 1.00 9.73 274 VAL A C 1
ATOM 2152 O O . VAL A 1 274 ? 5.984 13.105 39.869 1.00 11.64 274 VAL A O 1
ATOM 2156 N N . ALA A 1 275 ? 7.830 13.552 41.046 1.00 13.38 275 ALA A N 1
ATOM 2157 C CA . ALA A 1 275 ? 7.045 13.795 42.257 1.00 13.85 275 ALA A CA 1
ATOM 2158 C C . ALA A 1 275 ? 6.035 14.903 42.008 1.00 12.55 275 ALA A C 1
ATOM 2159 O O . ALA A 1 275 ? 4.877 14.832 42.474 1.00 12.49 275 ALA A O 1
ATOM 2161 N N . ALA A 1 276 ? 6.451 15.951 41.303 1.00 10.20 276 ALA A N 1
ATOM 2162 C CA . ALA A 1 276 ? 5.497 17.038 41.002 1.00 10.91 276 ALA A CA 1
ATOM 2163 C C . ALA A 1 276 ? 4.331 16.613 40.121 1.00 11.71 276 ALA A C 1
ATOM 2164 O O . ALA A 1 276 ? 3.168 17.020 40.331 1.00 14.13 276 ALA A O 1
ATOM 2166 N N . TYR A 1 277 ? 4.606 15.813 39.088 1.00 11.77 277 TYR A N 1
ATOM 2167 C CA . TYR A 1 277 ? 3.502 15.349 38.247 1.00 10.78 277 TYR A CA 1
ATOM 2168 C C . TYR A 1 277 ? 2.554 14.378 38.949 1.00 9.22 277 TYR A C 1
ATOM 2169 O O . TYR A 1 277 ? 1.339 14.432 38.795 1.00 10.14 277 TYR A O 1
ATOM 2178 N N . VAL A 1 278 ? 3.135 13.480 39.717 1.00 11.86 278 VAL A N 1
ATOM 2179 C CA . VAL A 1 278 ? 2.307 12.553 40.451 1.00 12.43 278 VAL A CA 1
ATOM 2180 C C . VAL A 1 278 ? 1.397 13.321 41.417 1.00 12.68 278 VAL A C 1
ATOM 2181 O O . VAL A 1 278 ? 0.237 12.960 41.617 1.00 11.69 278 VAL A O 1
ATOM 2185 N N . ASP A 1 279 ? 1.939 14.384 42.000 1.00 13.09 279 ASP A N 1
ATOM 2186 C CA . ASP A 1 279 ? 1.144 15.238 42.893 1.00 14.42 279 ASP A CA 1
ATOM 2187 C C . ASP A 1 279 ? -0.027 15.894 42.170 1.00 17.75 279 ASP A C 1
ATOM 2188 O O . ASP A 1 279 ? -1.140 15.980 42.708 1.00 16.02 279 ASP A O 1
ATOM 2193 N N . ILE A 1 280 ? 0.188 16.370 40.947 1.00 10.44 280 ILE A N 1
ATOM 2194 C CA . ILE A 1 280 ? -0.927 16.931 40.184 1.00 10.74 280 ILE A CA 1
ATOM 2195 C C . ILE A 1 280 ? -1.986 15.851 39.993 1.00 15.67 280 ILE A C 1
ATOM 2196 O O . ILE A 1 280 ? -3.197 16.075 40.189 1.00 12.62 280 ILE A O 1
ATOM 2201 N N . ALA A 1 281 ? -1.532 14.675 39.567 1.00 11.12 281 ALA A N 1
ATOM 2202 C CA . ALA A 1 281 ? -2.495 13.604 39.339 1.00 11.81 281 ALA A CA 1
ATOM 2203 C C . ALA A 1 281 ? -3.307 13.291 40.598 1.00 12.33 281 ALA A C 1
ATOM 2204 O O . ALA A 1 281 ? -4.553 13.230 40.537 1.00 14.10 281 ALA A O 1
ATOM 2206 N N . ARG A 1 282 ? -2.617 13.100 41.725 1.00 14.83 282 ARG A N 1
ATOM 2207 C CA . ARG A 1 282 ? -3.300 12.701 42.943 1.00 17.76 282 ARG A CA 1
ATOM 2208 C C . ARG A 1 282 ? -4.289 13.778 43.373 1.00 16.38 282 ARG A C 1
ATOM 2209 O O . ARG A 1 282 ? -5.441 13.475 43.743 1.00 14.33 282 ARG A O 1
ATOM 2217 N N . ARG A 1 283 ? -3.895 15.046 43.253 1.00 15.66 283 ARG A N 1
ATOM 2218 C CA . ARG A 1 283 ? -4.830 16.092 43.659 1.00 15.12 283 ARG A CA 1
ATOM 2219 C C . ARG A 1 283 ? -6.074 16.183 42.790 1.00 14.42 283 ARG A C 1
ATOM 2220 O O . ARG A 1 283 ? -7.145 16.604 43.283 1.00 19.79 283 ARG A O 1
ATOM 2228 N N . HIS A 1 284 ? -5.948 15.861 41.502 1.00 11.12 284 HIS A N 1
ATOM 2229 C CA . HIS A 1 284 ? -7.071 15.877 40.551 1.00 10.21 284 HIS A CA 1
ATOM 2230 C C . HIS A 1 284 ? -7.802 14.550 40.340 1.00 13.04 284 HIS A C 1
ATOM 2231 O O . HIS A 1 284 ? -8.644 14.453 39.459 1.00 16.73 284 HIS A O 1
ATOM 2238 N N . GLY A 1 285 ? -7.489 13.587 41.207 1.00 13.71 285 GLY A N 1
ATOM 2239 C CA . GLY A 1 285 ? -8.136 12.278 41.175 1.00 13.26 285 GLY A CA 1
ATOM 2240 C C . GLY A 1 285 ? -7.774 11.450 39.980 1.00 15.35 285 GLY A C 1
ATOM 2241 O O . GLY A 1 285 ? -8.546 10.605 39.577 1.00 13.91 285 GLY A O 1
ATOM 2242 N N . LEU A 1 286 ? -6.610 11.710 39.383 1.00 13.57 286 LEU A N 1
ATOM 2243 C CA . LEU A 1 286 ? -6.238 10.963 38.182 1.00 11.23 286 LEU A CA 1
ATOM 2244 C C . LEU A 1 286 ? -5.208 9.921 38.537 1.00 11.58 286 LEU A C 1
ATOM 2245 O O . LEU A 1 286 ? -4.418 10.046 39.477 1.00 13.00 286 LEU A O 1
ATOM 2250 N N . ASP A 1 287 ? -5.175 8.869 37.720 1.00 11.62 287 ASP A N 1
ATOM 2251 C CA . ASP A 1 287 ? -4.124 7.867 37.851 1.00 9.73 287 ASP A CA 1
ATOM 2252 C C . ASP A 1 287 ? -2.891 8.475 37.156 1.00 11.13 287 ASP A C 1
ATOM 2253 O O . ASP A 1 287 ? -3.003 8.948 36.022 1.00 14.58 287 ASP A O 1
ATOM 2258 N N . PRO A 1 288 ? -1.740 8.531 37.819 1.00 10.62 288 PRO A N 1
ATOM 2259 C CA . PRO A 1 288 ? -0.583 9.228 37.225 1.00 12.74 288 PRO A CA 1
ATOM 2260 C C . PRO A 1 288 ? -0.187 8.670 35.876 1.00 9.81 288 PRO A C 1
ATOM 2261 O O . PRO A 1 288 ? 0.211 9.446 35.004 1.00 12.23 288 PRO A O 1
ATOM 2265 N N . ALA A 1 289 ? -0.283 7.366 35.711 1.00 11.41 289 ALA A N 1
ATOM 2266 C CA . ALA A 1 289 ? 0.049 6.761 34.435 1.00 9.81 289 ALA A CA 1
ATOM 2267 C C . ALA A 1 289 ? -0.926 7.227 33.390 1.00 9.02 289 ALA A C 1
ATOM 2268 O O . ALA A 1 289 ? -0.547 7.617 32.271 1.00 9.98 289 ALA A O 1
ATOM 2270 N N . GLN A 1 290 ? -2.223 7.228 33.711 1.00 9.60 290 GLN A N 1
ATOM 2271 C CA . GLN A 1 290 ? -3.153 7.647 32.709 1.00 8.73 290 GLN A CA 1
ATOM 2272 C C . GLN A 1 290 ? -3.007 9.145 32.352 1.00 7.16 290 GLN A C 1
ATOM 2273 O O . GLN A 1 290 ? -3.225 9.533 31.204 1.00 10.19 290 GLN A O 1
ATOM 2279 N N . MET A 1 291 ? -2.744 9.988 33.372 1.00 10.20 291 MET A N 1
ATOM 2280 C CA . MET A 1 291 ? -2.545 11.402 33.065 1.00 9.09 291 MET A CA 1
ATOM 2281 C C . MET A 1 291 ? -1.352 11.574 32.105 1.00 10.51 291 MET A C 1
ATOM 2282 O O . MET A 1 291 ? -1.437 12.319 31.126 1.00 9.18 291 MET A O 1
ATOM 2287 N N . ALA A 1 292 ? -0.259 10.858 32.384 1.00 9.10 292 ALA A N 1
ATOM 2288 C CA . ALA A 1 292 ? 0.957 10.970 31.537 1.00 10.07 292 ALA A CA 1
ATOM 2289 C C . ALA A 1 292 ? 0.633 10.563 30.094 1.00 8.44 292 ALA A C 1
ATOM 2290 O O . ALA A 1 292 ? 1.068 11.223 29.105 1.00 9.19 292 ALA A O 1
ATOM 2292 N N . LEU A 1 293 ? -0.139 9.489 29.950 1.00 8.10 293 LEU A N 1
ATOM 2293 C CA . LEU A 1 293 ? -0.498 9.023 28.619 1.00 8.04 293 LEU A CA 1
ATOM 2294 C C . LEU A 1 293 ? -1.440 9.958 27.917 1.00 9.96 293 LEU A C 1
ATOM 2295 O O . LEU A 1 293 ? -1.313 10.201 26.697 1.00 10.68 293 LEU A O 1
ATOM 2300 N N . ALA A 1 294 ? -2.459 10.450 28.639 1.00 8.56 294 ALA A N 1
ATOM 2301 C CA . ALA A 1 294 ? -3.410 11.366 28.016 1.00 9.10 294 ALA A CA 1
ATOM 2302 C C . ALA A 1 294 ? -2.728 12.672 27.576 1.00 9.50 294 ALA A C 1
ATOM 2303 O O . ALA A 1 294 ? -3.127 13.278 26.571 1.00 10.87 294 ALA A O 1
ATOM 2305 N N . PHE A 1 295 ? -1.724 13.122 28.324 1.00 9.66 295 PHE A N 1
ATOM 2306 C CA . PHE A 1 295 ? -0.981 14.312 27.910 1.00 9.95 295 PHE A CA 1
ATOM 2307 C C . PHE A 1 295 ? -0.337 14.088 26.555 1.00 10.26 295 PHE A C 1
ATOM 2308 O O . PHE A 1 295 ? -0.380 14.962 25.691 1.00 11.02 295 PHE A O 1
ATOM 2316 N N . VAL A 1 296 ? 0.276 12.914 26.342 1.00 8.35 296 VAL A N 1
ATOM 2317 C CA . VAL A 1 296 ? 0.894 12.665 25.029 1.00 8.30 296 VAL A CA 1
ATOM 2318 C C . VAL A 1 296 ? -0.160 12.531 23.926 1.00 9.88 296 VAL A C 1
ATOM 2319 O O . VAL A 1 296 ? -0.012 13.091 22.865 1.00 9.06 296 VAL A O 1
ATOM 2323 N N . ARG A 1 297 ? -1.267 11.864 24.219 1.00 7.57 297 ARG A N 1
ATOM 2324 C CA . ARG A 1 297 ? -2.265 11.591 23.182 1.00 8.14 297 ARG A CA 1
ATOM 2325 C C . ARG A 1 297 ? -2.873 12.863 22.579 1.00 9.98 297 ARG A C 1
ATOM 2326 O O . ARG A 1 297 ? -3.171 12.919 21.382 1.00 11.04 297 ARG A O 1
ATOM 2334 N N . ARG A 1 298 ? -3.025 13.864 23.429 1.00 10.46 298 ARG A N 1
ATOM 2335 C CA . ARG A 1 298 ? -3.704 15.073 22.981 1.00 9.60 298 ARG A CA 1
ATOM 2336 C C . ARG A 1 298 ? -2.826 15.940 22.083 1.00 13.83 298 ARG A C 1
ATOM 2337 O O . ARG A 1 298 ? -3.354 16.870 21.469 1.00 13.11 298 ARG A O 1
ATOM 2345 N N . GLN A 1 299 ? -1.524 15.643 21.961 1.00 10.48 299 GLN A N 1
ATOM 2346 C CA . GLN A 1 299 ? -0.674 16.502 21.120 1.00 11.25 299 GLN A CA 1
ATOM 2347 C C . GLN A 1 299 ? -0.990 16.252 19.659 1.00 9.78 299 GLN A C 1
ATOM 2348 O O . GLN A 1 299 ? -1.102 15.108 19.224 1.00 9.15 299 GLN A O 1
ATOM 2354 N N . PRO A 1 300 ? -1.106 17.310 18.845 1.00 12.50 300 PRO A N 1
ATOM 2355 C CA . PRO A 1 300 ? -1.532 17.168 17.452 1.00 13.62 300 PRO A CA 1
ATOM 2356 C C . PRO A 1 300 ? -0.500 16.514 16.557 1.00 8.09 300 PRO A C 1
ATOM 2357 O O . PRO A 1 300 ? -0.866 15.967 15.486 1.00 12.30 300 PRO A O 1
ATOM 2361 N N . PHE A 1 301 ? 0.746 16.492 17.038 1.00 8.75 301 PHE A N 1
ATOM 2362 C CA . PHE A 1 301 ? 1.816 15.857 16.246 1.00 8.05 301 PHE A CA 1
ATOM 2363 C C . PHE A 1 301 ? 2.015 14.393 16.561 1.00 10.18 301 PHE A C 1
ATOM 2364 O O . PHE A 1 301 ? 2.797 13.711 15.888 1.00 8.49 301 PHE A O 1
ATOM 2372 N N . VAL A 1 302 ? 1.271 13.883 17.531 1.00 7.37 302 VAL A N 1
ATOM 2373 C CA . VAL A 1 302 ? 1.419 12.468 17.900 1.00 8.65 302 VAL A CA 1
ATOM 2374 C C . VAL A 1 302 ? 0.392 11.646 17.129 1.00 8.55 302 VAL A C 1
ATOM 2375 O O . VAL A 1 302 ? -0.827 11.855 17.282 1.00 11.30 302 VAL A O 1
ATOM 2379 N N . ALA A 1 303 ? 0.871 10.737 16.289 1.00 7.12 303 ALA A N 1
ATOM 2380 C CA . ALA A 1 303 ? -0.002 9.830 15.568 1.00 7.92 303 ALA A CA 1
ATOM 2381 C C . ALA A 1 303 ? -0.371 8.656 16.463 1.00 10.96 303 ALA A C 1
ATOM 2382 O O . ALA A 1 303 ? -1.517 8.210 16.458 1.00 9.79 303 ALA A O 1
ATOM 2384 N N . SER A 1 304 ? 0.598 8.119 17.205 1.00 8.20 304 SER A N 1
ATOM 2385 C CA . SER A 1 304 ? 0.285 7.040 18.097 1.00 8.34 304 SER A CA 1
ATOM 2386 C C . SER A 1 304 ? 1.258 7.080 19.257 1.00 8.91 304 SER A C 1
ATOM 2387 O O . SER A 1 304 ? 2.383 7.586 19.146 1.00 8.00 304 SER A O 1
ATOM 2390 N N . THR A 1 305 ? 0.782 6.550 20.378 1.00 8.37 305 THR A N 1
ATOM 2391 C CA . THR A 1 305 ? 1.549 6.361 21.614 1.00 10.20 305 THR A CA 1
ATOM 2392 C C . THR A 1 305 ? 1.916 4.892 21.735 1.00 9.61 305 THR A C 1
ATOM 2393 O O . THR A 1 305 ? 1.009 4.074 21.758 1.00 9.40 305 THR A O 1
ATOM 2397 N N . LEU A 1 306 ? 3.215 4.557 21.845 1.00 9.09 306 LEU A N 1
ATOM 2398 C CA . LEU A 1 306 ? 3.627 3.133 21.921 1.00 8.40 306 LEU A CA 1
ATOM 2399 C C . LEU A 1 306 ? 3.635 2.727 23.394 1.00 11.26 306 LEU A C 1
ATOM 2400 O O . LEU A 1 306 ? 4.513 3.110 24.157 1.00 14.53 306 LEU A O 1
ATOM 2405 N N . LEU A 1 307 ? 2.648 1.946 23.792 1.00 9.34 307 LEU A N 1
ATOM 2406 C CA . LEU A 1 307 ? 2.542 1.536 25.189 1.00 10.24 307 LEU A CA 1
ATOM 2407 C C . LEU A 1 307 ? 3.556 0.465 25.537 1.00 10.31 307 LEU A C 1
ATOM 2408 O O . LEU A 1 307 ? 3.913 -0.353 24.690 1.00 11.58 307 LEU A O 1
ATOM 2413 N N . GLY A 1 308 ? 3.941 0.420 26.814 1.00 10.11 308 GLY A N 1
ATOM 2414 C CA . GLY A 1 308 ? 4.767 -0.664 27.332 1.00 10.79 308 GLY A CA 1
ATOM 2415 C C . GLY A 1 308 ? 4.043 -1.227 28.560 1.00 11.73 308 GLY A C 1
ATOM 2416 O O . GLY A 1 308 ? 3.505 -0.469 29.357 1.00 10.31 308 GLY A O 1
ATOM 2417 N N . ALA A 1 309 ? 4.046 -2.556 28.713 1.00 11.43 309 ALA A N 1
ATOM 2418 C CA . ALA A 1 309 ? 3.419 -3.187 29.892 1.00 9.54 309 ALA A CA 1
ATOM 2419 C C . ALA A 1 309 ? 4.134 -4.474 30.176 1.00 9.44 309 ALA A C 1
ATOM 2420 O O . ALA A 1 309 ? 4.571 -5.130 29.219 1.00 9.30 309 ALA A O 1
ATOM 2422 N N . THR A 1 310 ? 4.258 -4.863 31.463 1.00 9.46 310 THR A N 1
ATOM 2423 C CA . THR A 1 310 ? 4.755 -6.212 31.763 1.00 11.24 310 THR A CA 1
ATOM 2424 C C . THR A 1 310 ? 3.660 -7.069 32.357 1.00 10.62 310 THR A C 1
ATOM 2425 O O . THR A 1 310 ? 3.878 -8.271 32.592 1.00 12.75 310 THR A O 1
ATOM 2429 N N . THR A 1 311 ? 2.511 -6.474 32.616 1.00 10.19 311 THR A N 1
ATOM 2430 C CA . THR A 1 311 ? 1.389 -7.275 33.086 1.00 12.27 311 THR A CA 1
ATOM 2431 C C . THR A 1 311 ? 0.106 -6.891 32.420 1.00 12.73 311 THR A C 1
ATOM 2432 O O . THR A 1 311 ? -0.032 -5.793 31.835 1.00 10.87 311 THR A O 1
ATOM 2436 N N . MET A 1 312 ? -0.847 -7.814 32.456 1.00 11.01 312 MET A N 1
ATOM 2437 C CA . MET A 1 312 ? -2.125 -7.515 31.807 1.00 11.55 312 MET A CA 1
ATOM 2438 C C . MET A 1 312 ? -2.880 -6.365 32.469 1.00 11.53 312 MET A C 1
ATOM 2439 O O . MET A 1 312 ? -3.565 -5.615 31.788 1.00 12.31 312 MET A O 1
ATOM 2444 N N . ASP A 1 313 ? -2.783 -6.247 33.805 1.00 14.44 313 ASP A N 1
ATOM 2445 C CA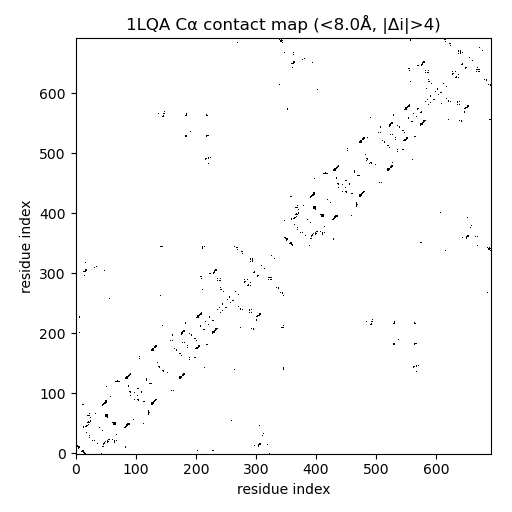 . ASP A 1 313 ? -3.477 -5.168 34.468 1.00 12.62 313 ASP A CA 1
ATOM 2446 C C . ASP A 1 313 ? -2.904 -3.786 34.050 1.00 13.94 313 ASP A C 1
ATOM 2447 O O . ASP A 1 313 ? -3.650 -2.824 33.876 1.00 13.31 313 ASP A O 1
ATOM 2452 N N . GLN A 1 314 ? -1.582 -3.753 33.861 1.00 10.79 314 GLN A N 1
ATOM 2453 C CA . GLN A 1 314 ? -0.921 -2.516 33.392 1.00 12.95 314 GLN A CA 1
ATOM 2454 C C . GLN A 1 314 ? -1.447 -2.199 32.010 1.00 10.65 314 GLN A C 1
ATOM 2455 O O . GLN A 1 314 ? -1.836 -1.053 31.720 1.00 9.87 314 GLN A O 1
ATOM 2461 N N . LEU A 1 315 ? -1.457 -3.197 31.128 1.00 11.08 315 LEU A N 1
ATOM 2462 C CA . LEU A 1 315 ? -1.915 -2.923 29.773 1.00 9.07 315 LEU A CA 1
ATOM 2463 C C . LEU A 1 315 ? -3.374 -2.449 29.742 1.00 10.87 315 LEU A C 1
ATOM 2464 O O . LEU A 1 315 ? -3.725 -1.545 29.002 1.00 9.52 315 LEU A O 1
ATOM 2469 N N . LYS A 1 316 ? -4.235 -3.083 30.547 1.00 9.51 316 LYS A N 1
ATOM 2470 C CA . LYS A 1 316 ? -5.654 -2.648 30.664 1.00 9.64 316 LYS A CA 1
ATOM 2471 C C . LYS A 1 316 ? -5.783 -1.178 31.128 1.00 9.12 316 LYS A C 1
ATOM 2472 O O . LYS A 1 316 ? -6.459 -0.375 30.478 1.00 11.15 316 LYS A O 1
ATOM 2478 N N . THR A 1 317 ? -5.043 -0.807 32.172 1.00 9.89 317 THR A N 1
ATOM 2479 C CA . THR A 1 317 ? -5.061 0.577 32.681 1.00 10.28 317 THR A CA 1
ATOM 2480 C C . THR A 1 317 ? -4.582 1.537 31.623 1.00 9.81 317 THR A C 1
ATOM 2481 O O . THR A 1 317 ? -5.196 2.571 31.419 1.00 10.91 317 THR A O 1
ATOM 2485 N N . ASN A 1 318 ? -3.540 1.122 30.902 1.00 9.21 318 ASN A N 1
ATOM 2486 C CA . ASN A 1 318 ? -2.931 2.053 29.940 1.00 7.63 318 ASN A CA 1
ATOM 2487 C C . ASN A 1 318 ? -3.870 2.249 28.745 1.00 10.02 318 ASN A C 1
ATOM 2488 O O . ASN A 1 318 ? -4.036 3.387 28.256 1.00 10.21 318 ASN A O 1
ATOM 2493 N N . ILE A 1 319 ? -4.509 1.179 28.262 1.00 10.01 319 ILE A N 1
ATOM 2494 C CA . ILE A 1 319 ? -5.459 1.380 27.167 1.00 9.08 319 ILE A CA 1
ATOM 2495 C C . ILE A 1 319 ? -6.668 2.200 27.591 1.00 12.97 319 ILE A C 1
ATOM 2496 O O . ILE A 1 319 ? -7.242 2.951 26.798 1.00 11.72 319 ILE A O 1
ATOM 2501 N N . GLU A 1 320 ? -7.089 2.065 28.858 1.00 10.34 320 GLU A N 1
ATOM 2502 C CA . GLU A 1 320 ? -8.197 2.841 29.374 1.00 9.76 320 GLU A CA 1
ATOM 2503 C C . GLU A 1 320 ? -7.890 4.327 29.461 1.00 14.14 320 GLU A C 1
ATOM 2504 O O . GLU A 1 320 ? -8.789 5.133 29.680 1.00 14.28 320 GLU A O 1
ATOM 2510 N N . SER A 1 321 ? -6.614 4.700 29.372 1.00 10.39 321 SER A N 1
ATOM 2511 C CA . SER A 1 321 ? -6.281 6.103 29.333 1.00 9.91 321 SER A CA 1
ATOM 2512 C C . SER A 1 321 ? -6.953 6.840 28.188 1.00 10.71 321 SER A C 1
ATOM 2513 O O . SER A 1 321 ? -7.010 8.059 28.214 1.00 11.11 321 SER A O 1
ATOM 2516 N N . LEU A 1 322 ? -7.394 6.098 27.168 1.00 10.87 322 LEU A N 1
ATOM 2517 C CA . LEU A 1 322 ? -8.020 6.674 25.996 1.00 13.72 322 LEU A CA 1
ATOM 2518 C C . LEU A 1 322 ? -9.171 7.552 26.383 1.00 15.73 322 LEU A C 1
ATOM 2519 O O . LEU A 1 322 ? -9.445 8.554 25.711 1.00 18.79 322 LEU A O 1
ATOM 2524 N N . HIS A 1 323 ? -9.831 7.197 27.483 1.00 13.65 323 HIS A N 1
ATOM 2525 C CA . HIS A 1 323 ? -11.068 7.866 27.851 1.00 21.14 323 HIS A CA 1
ATOM 2526 C C . HIS A 1 323 ? -10.857 9.070 28.754 1.00 19.20 323 HIS A C 1
ATOM 2527 O O . HIS A 1 323 ? -11.799 9.825 29.025 1.00 22.21 323 HIS A O 1
ATOM 2534 N N . LEU A 1 324 ? -9.617 9.294 29.168 1.00 13.78 324 LEU A N 1
ATOM 2535 C CA . LEU A 1 324 ? -9.313 10.438 30.014 1.00 12.15 324 LEU A CA 1
ATOM 2536 C C . LEU A 1 324 ? -9.046 11.677 29.185 1.00 17.48 324 LEU A C 1
ATOM 2537 O O . LEU A 1 324 ? -8.228 11.641 28.275 1.00 17.22 324 LEU A O 1
ATOM 2542 N N . GLU A 1 325 ? -9.740 12.781 29.497 1.00 16.01 325 GLU A N 1
ATOM 2543 C CA . GLU A 1 325 ? -9.457 14.031 28.798 1.00 17.75 325 GLU A CA 1
ATOM 2544 C C . GLU A 1 325 ? -9.024 15.030 29.881 1.00 18.35 325 GLU A C 1
ATOM 2545 O O . GLU A 1 325 ? -9.681 15.177 30.915 1.00 25.70 325 GLU A O 1
ATOM 2551 N N . LEU A 1 326 ? -7.850 15.609 29.687 1.00 13.83 326 LEU A N 1
ATOM 2552 C CA . LEU A 1 326 ? -7.273 16.453 30.723 1.00 16.67 326 LEU A CA 1
ATOM 2553 C C . LEU A 1 326 ? -7.940 17.816 30.750 1.00 16.75 326 LEU A C 1
ATOM 2554 O O . LEU A 1 326 ? -8.169 18.440 29.708 1.00 18.04 326 LEU A O 1
ATOM 2559 N N . SER A 1 327 ? -8.194 18.264 31.959 1.00 17.43 327 SER A N 1
ATOM 2560 C CA . SER A 1 327 ? -8.826 19.552 32.184 1.00 19.44 327 SER A CA 1
ATOM 2561 C C . SER A 1 327 ? -7.878 20.719 31.939 1.00 17.69 327 SER A C 1
ATOM 2562 O O . SER A 1 327 ? -6.678 20.590 32.042 1.00 16.51 327 SER A O 1
ATOM 2565 N N . GLU A 1 328 ? -8.445 21.871 31.602 1.00 22.26 328 GLU A N 1
ATOM 2566 C CA . GLU A 1 328 ? -7.698 23.125 31.543 1.00 21.08 328 GLU A CA 1
ATOM 2567 C C . GLU A 1 328 ? -6.825 23.328 32.802 1.00 16.97 328 GLU A C 1
ATOM 2568 O O . GLU A 1 328 ? -5.649 23.764 32.712 1.00 16.28 328 GLU A O 1
ATOM 2574 N N . ASP A 1 329 ? -7.360 23.053 33.982 1.00 19.46 329 ASP A N 1
ATOM 2575 C CA . ASP A 1 329 ? -6.581 23.254 35.221 1.00 21.32 329 ASP A CA 1
ATOM 2576 C C . ASP A 1 329 ? -5.389 22.323 35.376 1.00 18.97 329 ASP A C 1
ATOM 2577 O O . ASP A 1 329 ? -4.342 22.704 35.914 1.00 19.50 329 ASP A O 1
ATOM 2582 N N . VAL A 1 330 ? -5.576 21.071 34.968 1.00 14.45 33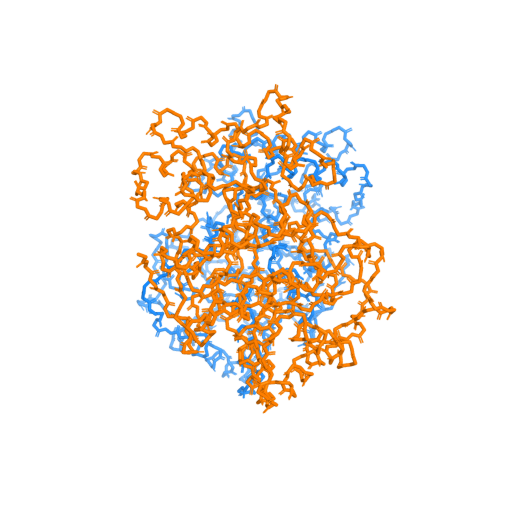0 VAL A N 1
ATOM 2583 C CA . VAL A 1 330 ? -4.484 20.112 35.008 1.00 12.54 330 VAL A CA 1
ATOM 2584 C C . VAL A 1 330 ? -3.450 20.507 33.979 1.00 12.84 330 VAL A C 1
ATOM 2585 O O . VAL A 1 330 ? -2.241 20.443 34.294 1.00 15.99 330 VAL A O 1
ATOM 2589 N N . LEU A 1 331 ? -3.891 20.909 32.785 1.00 13.15 331 LEU A N 1
ATOM 2590 C CA . LEU A 1 331 ? -2.920 21.314 31.749 1.00 10.56 331 LEU A CA 1
ATOM 2591 C C . LEU A 1 331 ? -2.100 22.489 32.194 1.00 14.43 331 LEU A C 1
ATOM 2592 O O . LEU A 1 331 ? -0.872 22.563 31.932 1.00 14.47 331 LEU A O 1
ATOM 2597 N N . ALA A 1 332 ? -2.717 23.406 32.938 1.00 15.05 332 ALA A N 1
ATOM 2598 C CA . ALA A 1 332 ? -1.953 24.577 33.358 1.00 14.42 332 ALA A CA 1
ATOM 2599 C C . ALA A 1 332 ? -0.950 24.228 34.457 1.00 15.17 332 ALA A C 1
ATOM 2600 O O . ALA A 1 332 ? 0.138 24.798 34.516 1.00 16.24 332 ALA A O 1
ATOM 2602 N N . GLU A 1 333 ? -1.315 23.294 35.328 1.00 12.57 333 GLU A N 1
ATOM 2603 C CA . GLU A 1 333 ? -0.405 22.873 36.386 1.00 11.65 333 GLU A CA 1
ATOM 2604 C C . GLU A 1 333 ? 0.794 22.155 35.785 1.00 13.94 333 GLU A C 1
ATOM 2605 O O . GLU A 1 333 ? 1.913 22.321 36.249 1.00 14.81 333 GLU A O 1
ATOM 2611 N N . ILE A 1 334 ? 0.548 21.341 34.764 1.00 11.75 334 ILE A N 1
ATOM 2612 C CA . ILE A 1 334 ? 1.621 20.650 34.060 1.00 9.94 334 ILE A CA 1
ATOM 2613 C C . ILE A 1 334 ? 2.566 21.668 33.448 1.00 12.35 334 ILE A C 1
ATOM 2614 O O . ILE A 1 334 ? 3.783 21.496 33.540 1.00 11.89 334 ILE A O 1
ATOM 2619 N N . GLU A 1 335 ? 2.006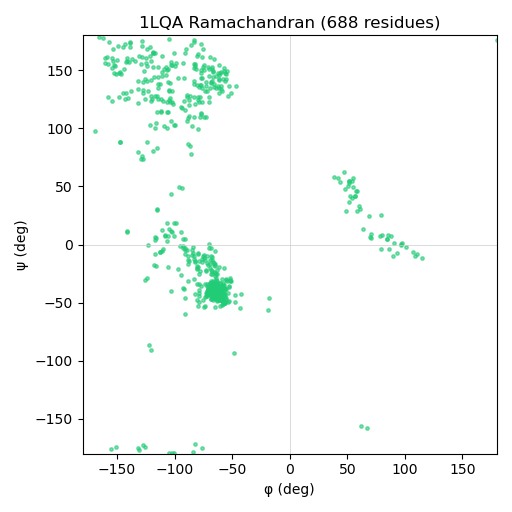 22.685 32.791 1.00 14.05 335 GLU A N 1
ATOM 2620 C CA . GLU A 1 335 ? 2.870 23.725 32.227 1.00 12.19 335 GLU A CA 1
ATOM 2621 C C . GLU A 1 335 ? 3.726 24.374 33.318 1.00 12.42 335 GLU A C 1
ATOM 2622 O O . GLU A 1 335 ? 4.927 24.658 33.088 1.00 14.71 335 GLU A O 1
ATOM 2628 N N . ALA A 1 336 ? 3.147 24.687 34.482 1.00 11.75 336 ALA A N 1
ATOM 2629 C CA . ALA A 1 336 ? 3.912 25.262 35.591 1.00 12.82 336 ALA A CA 1
ATOM 2630 C C . ALA A 1 336 ? 5.060 24.389 36.086 1.00 14.05 336 ALA A C 1
ATOM 2631 O O . ALA A 1 336 ? 6.146 24.912 36.383 1.00 14.94 336 ALA A O 1
ATOM 2633 N N . VAL A 1 337 ? 4.841 23.055 36.179 1.00 10.46 337 VAL A N 1
ATOM 2634 C CA . VAL A 1 337 ? 5.901 22.177 36.608 1.00 11.35 337 VAL A CA 1
ATOM 2635 C C . VAL A 1 337 ? 6.941 22.135 35.498 1.00 9.60 337 VAL A C 1
ATOM 2636 O O . VAL A 1 337 ? 8.141 22.096 35.794 1.00 10.99 337 VAL A O 1
ATOM 2640 N N . HIS A 1 338 ? 6.510 22.179 34.229 1.00 10.60 338 HIS A N 1
ATOM 2641 C CA . HIS A 1 338 ? 7.495 22.038 33.185 1.00 12.75 338 HIS A CA 1
ATOM 2642 C C . HIS A 1 338 ? 8.419 23.254 33.123 1.00 12.81 338 HIS A C 1
ATOM 2643 O O . HIS A 1 338 ? 9.608 23.125 32.770 1.00 12.29 338 HIS A O 1
ATOM 2650 N N . GLN A 1 339 ? 7.883 24.423 33.472 1.00 9.59 339 GLN A N 1
ATOM 2651 C CA . GLN A 1 339 ? 8.753 25.613 33.582 1.00 9.34 339 GLN A CA 1
ATOM 2652 C C . GLN A 1 339 ? 9.870 25.438 34.621 1.00 10.17 339 GLN A C 1
ATOM 2653 O O . GLN A 1 339 ? 10.970 25.965 34.458 1.00 10.76 339 GLN A O 1
ATOM 2659 N N . VAL A 1 340 ? 9.577 24.737 35.707 1.00 11.27 340 VAL A N 1
ATOM 2660 C CA . VAL A 1 340 ? 10.568 24.516 36.757 1.00 8.28 340 VAL A CA 1
ATOM 2661 C C . VAL A 1 340 ? 11.518 23.427 36.359 1.00 9.52 340 VAL A C 1
ATOM 2662 O O . VAL A 1 340 ? 12.721 23.535 36.565 1.00 11.98 340 VAL A O 1
ATOM 2666 N N . TYR A 1 341 ? 10.961 22.338 35.816 1.00 10.31 341 TYR A N 1
ATOM 2667 C CA . TYR A 1 341 ? 11.759 21.209 35.323 1.00 8.53 341 TYR A CA 1
ATOM 2668 C C . TYR A 1 341 ? 11.628 21.019 33.804 1.00 7.46 341 TYR A C 1
ATOM 2669 O O . TYR A 1 341 ? 10.826 20.229 33.291 1.00 9.87 341 TYR A O 1
ATOM 2678 N N . THR A 1 342 ? 12.419 21.787 33.053 1.00 10.38 342 THR A N 1
ATOM 2679 C CA . THR A 1 342 ? 12.310 21.773 31.599 1.00 10.43 342 THR A CA 1
ATOM 2680 C C . THR A 1 342 ? 13.215 20.698 31.014 1.00 11.08 342 THR A C 1
ATOM 2681 O O . THR A 1 342 ? 14.399 20.669 31.305 1.00 9.24 342 THR A O 1
ATOM 2685 N N . TYR A 1 343 ? 12.625 19.836 30.196 1.00 9.34 343 TYR A N 1
ATOM 2686 C CA . TYR A 1 343 ? 13.349 18.723 29.601 1.00 9.68 343 TYR A CA 1
ATOM 2687 C C . TYR A 1 343 ? 14.364 18.050 30.502 1.00 8.96 343 TYR A C 1
ATOM 2688 O O . TYR A 1 343 ? 15.527 17.912 30.138 1.00 10.48 343 TYR A O 1
ATOM 2697 N N . PRO A 1 344 ? 13.922 17.539 31.650 1.00 10.30 344 PRO A N 1
ATOM 2698 C CA . PRO A 1 344 ? 14.877 16.956 32.587 1.00 9.43 344 PRO A CA 1
ATOM 2699 C C . PRO A 1 344 ? 15.471 15.612 32.180 1.00 11.41 344 PRO A C 1
ATOM 2700 O O . PRO A 1 344 ? 16.562 15.277 32.693 1.00 10.59 344 PRO A O 1
ATOM 2704 N N . ALA A 1 345 ? 14.793 14.857 31.315 1.00 8.47 345 ALA A N 1
ATOM 2705 C CA . ALA A 1 345 ? 15.266 13.520 30.981 1.00 7.53 345 ALA A CA 1
ATOM 2706 C C . ALA A 1 345 ? 15.373 13.332 29.488 1.00 11.44 345 ALA A C 1
ATOM 2707 O O . ALA A 1 345 ? 14.559 12.653 28.887 1.00 11.29 345 ALA A O 1
ATOM 2709 N N . PRO A 1 346 ? 16.369 13.935 28.867 1.00 12.77 346 PRO A N 1
ATOM 2710 C CA . PRO A 1 346 ? 16.516 13.774 27.401 1.00 13.25 346 PRO A CA 1
ATOM 2711 C C . PRO A 1 346 ? 16.986 12.383 26.959 1.00 16.50 346 PRO A C 1
ATOM 2712 O O . PRO A 1 346 ? 17.185 12.157 25.737 1.00 17.82 346 PRO A O 1
ATOM 2717 N N . MET B 1 1 ? 41.581 41.704 17.627 1.00 20.75 1 MET B N 1
ATOM 2718 C CA . MET B 1 1 ? 40.242 41.126 17.229 1.00 16.99 1 MET B CA 1
ATOM 2719 C C . MET B 1 1 ? 40.460 39.846 16.458 1.00 16.07 1 MET B C 1
ATOM 2720 O O . MET B 1 1 ? 41.454 39.699 15.735 1.00 18.86 1 MET B O 1
ATOM 2725 N N . GLN B 1 2 ? 39.521 38.923 16.610 1.00 12.26 2 GLN B N 1
ATOM 2726 C CA . GLN B 1 2 ? 39.544 37.633 15.895 1.00 13.55 2 GLN B CA 1
ATOM 2727 C C . GLN B 1 2 ? 38.462 37.721 14.841 1.00 11.57 2 GLN B C 1
ATOM 2728 O O . GLN B 1 2 ? 37.514 38.503 15.017 1.00 12.75 2 GLN B O 1
ATOM 2734 N N . TYR B 1 3 ? 38.668 37.016 13.720 1.00 14.47 3 TYR B N 1
ATOM 2735 C CA . TYR B 1 3 ? 37.704 37.015 12.619 1.00 15.00 3 TYR B CA 1
ATOM 2736 C C . TYR B 1 3 ? 37.285 35.607 12.254 1.00 14.48 3 TYR B C 1
ATOM 2737 O O . TYR B 1 3 ? 38.002 34.631 12.491 1.00 16.27 3 TYR B O 1
ATOM 2746 N N . HIS B 1 4 ? 36.097 35.494 11.656 1.00 10.78 4 HIS B N 1
ATOM 2747 C CA . HIS B 1 4 ? 35.602 34.202 11.248 1.00 14.03 4 HIS B CA 1
ATOM 2748 C C . HIS B 1 4 ? 34.955 34.246 9.866 1.00 15.66 4 HIS B C 1
ATOM 2749 O O . HIS B 1 4 ? 34.098 35.095 9.595 1.00 15.88 4 HIS B O 1
ATOM 2756 N N . ARG B 1 5 ? 35.322 33.297 9.003 1.00 13.80 5 ARG B N 1
ATOM 2757 C CA . ARG B 1 5 ? 34.757 33.261 7.659 1.00 13.09 5 ARG B CA 1
ATOM 2758 C C . ARG B 1 5 ? 33.471 32.464 7.685 1.00 12.71 5 ARG B C 1
ATOM 2759 O O . ARG B 1 5 ? 33.466 31.291 8.057 1.00 17.69 5 ARG B O 1
ATOM 2767 N N . ILE B 1 6 ? 32.380 33.113 7.305 1.00 11.16 6 ILE B N 1
ATOM 2768 C CA . ILE B 1 6 ? 31.079 32.406 7.258 1.00 13.63 6 ILE B CA 1
ATOM 2769 C C . ILE B 1 6 ? 31.050 31.465 6.050 1.00 15.35 6 ILE B C 1
ATOM 2770 O O . ILE B 1 6 ? 31.448 31.863 4.967 1.00 17.96 6 ILE B O 1
ATOM 2775 N N . PRO B 1 7 ? 30.632 30.213 6.259 1.00 12.47 7 PRO B N 1
ATOM 2776 C CA . PRO B 1 7 ? 30.610 29.222 5.160 1.00 14.13 7 PRO B CA 1
ATOM 2777 C C . PRO B 1 7 ? 29.835 29.690 3.941 1.00 16.24 7 PRO B C 1
ATOM 2778 O O . PRO B 1 7 ? 28.884 30.447 4.038 1.00 19.11 7 PRO B O 1
ATOM 2782 N N . HIS B 1 8 ? 30.244 29.226 2.763 1.00 20.42 8 HIS B N 1
ATOM 2783 C CA . HIS B 1 8 ? 29.595 29.713 1.547 1.00 24.48 8 HIS B CA 1
ATOM 2784 C C . HIS B 1 8 ? 29.441 31.235 1.496 1.00 29.52 8 HIS B C 1
ATOM 2785 O O . HIS B 1 8 ? 28.323 31.701 1.443 1.00 44.07 8 HIS B O 1
ATOM 2792 N N . SER B 1 9 ? 30.486 32.038 1.501 1.00 18.00 9 SER B N 1
ATOM 2793 C CA . SER B 1 9 ? 30.245 33.478 1.426 1.00 17.29 9 SER B CA 1
ATOM 2794 C C . SER B 1 9 ? 31.685 34.042 1.465 1.00 19.06 9 SER B C 1
ATOM 2795 O O . SER B 1 9 ? 32.614 33.285 1.623 1.00 28.02 9 SER B O 1
ATOM 2798 N N . SER B 1 10 ? 31.813 35.356 1.325 1.00 21.99 10 SER B N 1
ATOM 2799 C CA . SER B 1 10 ? 33.096 36.034 1.409 1.00 27.68 10 SER B CA 1
ATOM 2800 C C . SER B 1 10 ? 33.022 36.835 2.681 1.00 20.82 10 SER B C 1
ATOM 2801 O O . SER B 1 10 ? 33.852 37.703 2.888 1.00 30.51 10 SER B O 1
ATOM 2804 N N . LEU B 1 11 ? 32.020 36.584 3.533 1.00 17.88 11 LEU B N 1
ATOM 2805 C CA . LEU B 1 11 ? 31.875 37.383 4.756 1.00 22.67 11 LEU B CA 1
ATOM 2806 C C . LEU B 1 11 ? 32.852 36.901 5.785 1.00 14.15 11 LEU B C 1
ATOM 2807 O O . LEU B 1 11 ? 32.830 35.724 6.149 1.00 21.72 11 LEU B O 1
ATOM 2812 N N . GLU B 1 12 ? 33.710 37.796 6.258 1.00 12.54 12 GLU B N 1
ATOM 2813 C CA . GLU B 1 12 ? 34.635 37.416 7.296 1.00 13.66 12 GLU B CA 1
ATOM 2814 C C . GLU B 1 12 ? 34.299 38.376 8.397 1.00 13.39 12 GLU B C 1
ATOM 2815 O O . GLU B 1 12 ? 34.653 39.540 8.313 1.00 14.48 12 GLU B O 1
ATOM 2821 N N . VAL B 1 13 ? 33.584 37.907 9.411 1.00 12.53 13 VAL B N 1
ATOM 2822 C CA . VAL B 1 13 ? 33.084 38.783 10.438 1.00 10.63 13 VAL B CA 1
ATOM 2823 C C . VAL B 1 13 ? 33.977 38.819 11.664 1.00 12.09 13 VAL B C 1
ATOM 2824 O O . VAL B 1 13 ? 34.582 37.824 12.033 1.00 13.46 13 VAL B O 1
ATOM 2828 N N . SER B 1 14 ? 34.097 39.985 12.286 1.00 10.30 14 SER B N 1
ATOM 2829 C CA . SER B 1 14 ? 34.728 40.012 13.583 1.00 9.13 14 SER B CA 1
ATOM 2830 C C . SER B 1 14 ? 33.938 39.134 14.579 1.00 9.87 14 SER B C 1
ATOM 2831 O O . SER B 1 14 ? 32.708 39.055 14.488 1.00 13.18 14 SER B O 1
ATOM 2834 N N . THR B 1 15 ? 34.652 38.523 15.524 1.00 9.92 15 THR B N 1
ATOM 2835 C CA . THR B 1 15 ? 34.051 37.579 16.458 1.00 9.43 15 THR B CA 1
ATOM 2836 C C . THR B 1 15 ? 33.087 38.284 17.407 1.00 10.04 15 THR B C 1
ATOM 2837 O O . THR B 1 15 ? 32.164 37.662 17.922 1.00 10.01 15 THR B O 1
ATOM 2841 N N . LEU B 1 16 ? 33.298 39.584 17.640 1.00 8.67 16 LEU B N 1
ATOM 2842 C CA . LEU B 1 16 ? 32.323 40.409 18.323 1.00 7.55 16 LEU B CA 1
ATOM 2843 C C . LEU B 1 16 ? 31.779 41.417 17.346 1.00 9.51 16 LEU B C 1
ATOM 2844 O O . LEU B 1 16 ? 32.561 41.995 16.548 1.00 13.09 16 LEU B O 1
ATOM 2849 N N . GLY B 1 17 ? 30.462 41.654 17.379 1.00 10.58 17 GLY B N 1
ATOM 2850 C CA . GLY B 1 17 ? 29.836 42.644 16.498 1.00 9.08 17 GLY B CA 1
ATOM 2851 C C . GLY B 1 17 ? 29.194 43.708 17.366 1.00 10.75 17 GLY B C 1
ATOM 2852 O O . GLY B 1 17 ? 29.082 43.521 18.588 1.00 11.55 17 GLY B O 1
ATOM 2853 N N . LEU B 1 18 ? 28.858 44.839 16.776 1.00 9.49 18 LEU B N 1
ATOM 2854 C CA . LEU B 1 18 ? 28.227 45.939 17.541 1.00 9.92 18 LEU B CA 1
ATOM 2855 C C . LEU B 1 18 ? 26.730 46.042 17.206 1.00 11.52 18 LEU B C 1
ATOM 2856 O O . LEU B 1 18 ? 26.360 46.317 16.072 1.00 11.09 18 LEU B O 1
ATOM 2861 N N . GLY B 1 19 ? 25.907 45.751 18.205 1.00 10.21 19 GLY B N 1
ATOM 2862 C CA . GLY B 1 19 ? 24.465 45.961 18.136 1.00 8.63 19 GLY B CA 1
ATOM 2863 C C . GLY B 1 19 ? 24.200 47.442 18.422 1.00 9.34 19 GLY B C 1
ATOM 2864 O O . GLY B 1 19 ? 25.036 48.161 18.979 1.00 10.96 19 GLY B O 1
ATOM 2865 N N . THR B 1 20 ? 23.015 47.911 18.050 1.00 10.09 20 THR B N 1
ATOM 2866 C CA . THR B 1 20 ? 22.788 49.344 18.086 1.00 10.52 20 THR B CA 1
ATOM 2867 C C . THR B 1 20 ? 21.381 49.710 18.553 1.00 8.99 20 THR B C 1
ATOM 2868 O O . THR B 1 20 ? 20.983 50.851 18.363 1.00 11.05 20 THR B O 1
ATOM 2872 N N . MET B 1 21 ? 20.619 48.750 19.091 1.00 8.40 21 MET B N 1
ATOM 2873 C CA . MET B 1 21 ? 19.198 49.014 19.273 1.00 8.68 21 MET B CA 1
ATOM 2874 C C . MET B 1 21 ? 18.833 50.080 20.328 1.00 11.56 21 MET B C 1
ATOM 2875 O O . MET B 1 21 ? 17.683 50.529 20.345 1.00 11.58 21 MET B O 1
ATOM 2880 N N . THR B 1 22 ? 19.805 50.534 21.128 1.00 10.18 22 THR B N 1
ATOM 2881 C CA . THR B 1 22 ? 19.479 51.601 22.084 1.00 9.69 22 THR B CA 1
ATOM 2882 C C . THR B 1 22 ? 19.779 52.979 21.450 1.00 13.00 22 THR B C 1
ATOM 2883 O O . THR B 1 22 ? 19.544 54.011 22.091 1.00 12.93 22 THR B O 1
ATOM 2887 N N . PHE B 1 23 ? 20.316 52.991 20.228 1.00 12.22 23 PHE B N 1
ATOM 2888 C CA . PHE B 1 23 ? 20.752 54.256 19.597 1.00 11.29 23 PHE B CA 1
ATOM 2889 C C . PHE B 1 23 ? 19.525 55.063 19.141 1.00 10.01 23 PHE B C 1
ATOM 2890 O O . PHE B 1 23 ? 18.853 54.683 18.190 1.00 11.16 23 PHE B O 1
ATOM 2898 N N . GLY B 1 24 ? 19.247 56.191 19.834 1.00 9.37 24 GLY B N 1
ATOM 2899 C CA . GLY B 1 24 ? 18.041 56.973 19.558 1.00 11.60 24 GLY B CA 1
ATOM 2900 C C . GLY B 1 24 ? 17.001 56.906 20.675 1.00 14.30 24 GLY B C 1
ATOM 2901 O O . GLY B 1 24 ? 15.977 57.597 20.644 1.00 15.58 24 GLY B O 1
ATOM 2902 N N . GLU B 1 25 ? 17.233 56.035 21.651 1.00 13.17 25 GLU B N 1
ATOM 2903 C CA . GLU B 1 25 ? 16.335 56.001 22.806 1.00 13.62 25 GLU B CA 1
ATOM 2904 C C . GLU B 1 25 ? 17.214 56.254 24.029 1.00 11.67 25 GLU B C 1
ATOM 2905 O O . GLU B 1 25 ? 17.402 57.415 24.427 1.00 15.01 25 GLU B O 1
ATOM 2911 N N . GLN B 1 26 ? 17.819 55.230 24.601 1.00 12.46 26 GLN B N 1
ATOM 2912 C CA . GLN B 1 26 ? 18.661 55.545 25.744 1.00 13.41 26 GLN B CA 1
ATOM 2913 C C . GLN B 1 26 ? 19.908 56.303 25.338 1.00 13.97 26 GLN B C 1
ATOM 2914 O O . GLN B 1 26 ? 20.463 57.054 26.138 1.00 14.40 26 GLN B O 1
ATOM 2920 N N . ASN B 1 27 ? 20.423 56.015 24.144 1.00 12.92 27 ASN B N 1
ATOM 2921 C CA . ASN B 1 27 ? 21.642 56.663 23.718 1.00 11.59 27 ASN B CA 1
ATOM 2922 C C . ASN B 1 27 ? 21.453 57.757 22.704 1.00 15.26 27 ASN B C 1
ATOM 2923 O O . ASN B 1 27 ? 20.675 57.629 21.802 1.00 14.39 27 ASN B O 1
ATOM 2928 N N . SER B 1 28 ? 22.191 58.841 22.880 1.00 12.09 28 SER B N 1
ATOM 2929 C CA . SER B 1 28 ? 22.141 59.956 21.935 1.00 13.53 28 SER B CA 1
ATOM 2930 C C . SER B 1 28 ? 22.928 59.643 20.686 1.00 13.71 28 SER B C 1
ATOM 2931 O O . SER B 1 28 ? 23.659 58.620 20.609 1.00 14.57 28 SER B O 1
ATOM 2934 N N . GLU B 1 29 ? 22.823 60.522 19.699 1.00 12.95 29 GLU B N 1
ATOM 2935 C CA . GLU B 1 29 ? 23.659 60.356 18.521 1.00 13.08 29 GLU B CA 1
ATOM 2936 C C . GLU B 1 29 ? 25.149 60.446 18.856 1.00 13.09 29 GLU B C 1
ATOM 2937 O O . GLU B 1 29 ? 25.975 59.718 18.298 1.00 14.83 29 GLU B O 1
ATOM 2943 N N . ALA B 1 30 ? 25.526 61.381 19.733 1.00 13.71 30 ALA B N 1
ATOM 2944 C CA . ALA B 1 30 ? 26.922 61.469 20.113 1.00 14.71 30 ALA B CA 1
ATOM 2945 C C . ALA B 1 30 ? 27.403 60.177 20.733 1.00 13.07 30 ALA B C 1
ATOM 2946 O O . ALA B 1 30 ? 28.496 59.712 20.447 1.00 14.59 30 ALA B O 1
ATOM 2948 N N . ASP B 1 31 ? 26.552 59.580 21.563 1.00 11.46 31 ASP B N 1
ATOM 2949 C CA . ASP B 1 31 ? 26.897 58.302 22.167 1.00 10.99 31 ASP B CA 1
ATOM 2950 C C . ASP B 1 31 ? 27.090 57.260 21.081 1.00 10.06 31 ASP B C 1
ATOM 2951 O O . ASP B 1 31 ? 28.039 56.467 21.114 1.00 11.49 31 ASP B O 1
ATOM 2956 N N . ALA B 1 32 ? 26.130 57.207 20.160 1.00 10.21 32 ALA B N 1
ATOM 2957 C CA . ALA B 1 32 ? 26.184 56.221 19.097 1.00 11.78 32 ALA B CA 1
ATOM 2958 C C . ALA B 1 32 ? 27.497 56.346 18.324 1.00 11.84 32 ALA B C 1
ATOM 2959 O O . ALA B 1 32 ? 28.179 55.355 18.091 1.00 13.21 32 ALA B O 1
ATOM 2961 N N . HIS B 1 33 ? 27.838 57.565 17.891 1.00 12.06 33 HIS B N 1
ATOM 2962 C CA . HIS B 1 33 ? 29.084 57.719 17.135 1.00 10.55 33 HIS B CA 1
ATOM 2963 C C . HIS B 1 33 ? 30.334 57.342 17.935 1.00 13.36 33 HIS B C 1
ATOM 2964 O O . HIS B 1 33 ? 31.303 56.796 17.372 1.00 13.28 33 HIS B O 1
ATOM 2971 N N . ALA B 1 34 ? 30.322 57.607 19.236 1.00 12.60 34 ALA B N 1
ATOM 2972 C CA . ALA B 1 34 ? 31.470 57.228 20.074 1.00 11.61 34 ALA B CA 1
ATOM 2973 C C . ALA B 1 34 ? 31.630 55.712 20.139 1.00 12.21 34 ALA B C 1
ATOM 2974 O O . ALA B 1 34 ? 32.749 55.181 20.071 1.00 13.07 34 ALA B O 1
ATOM 2976 N N . GLN B 1 35 ? 30.503 55.006 20.230 1.00 12.36 35 GLN B N 1
ATOM 2977 C CA . GLN B 1 35 ? 30.581 53.553 20.238 1.00 9.84 35 GLN B CA 1
ATOM 2978 C C . GLN B 1 35 ? 31.041 52.997 18.910 1.00 8.39 35 GLN B C 1
ATOM 2979 O O . GLN B 1 35 ? 31.841 52.075 18.884 1.00 10.19 35 GLN B O 1
ATOM 2985 N N . LEU B 1 36 ? 30.539 53.540 17.815 1.00 8.35 36 LEU B N 1
ATOM 2986 C CA . LEU B 1 36 ? 30.940 53.063 16.470 1.00 8.85 36 LEU B CA 1
ATOM 2987 C C . LEU B 1 36 ? 32.414 53.324 16.250 1.00 11.54 36 LEU B C 1
ATOM 2988 O O . LEU B 1 36 ? 33.167 52.425 15.841 1.00 11.99 36 LEU B O 1
ATOM 2993 N N . ASP B 1 37 ? 32.843 54.538 16.578 1.00 11.71 37 ASP B N 1
ATOM 2994 C CA . ASP B 1 37 ? 34.306 54.829 16.493 1.00 12.64 37 ASP B CA 1
ATOM 2995 C C . ASP B 1 37 ? 35.137 53.821 17.288 1.00 15.09 37 ASP B C 1
ATOM 2996 O O . ASP B 1 37 ? 36.170 53.302 16.805 1.00 13.33 37 ASP B O 1
ATOM 3001 N N . TYR B 1 38 ? 34.741 53.587 18.535 1.00 14.44 38 TYR B N 1
ATOM 3002 C CA . TYR B 1 38 ? 35.511 52.714 19.374 1.00 12.03 38 TYR B CA 1
ATOM 3003 C C . TYR B 1 38 ? 35.520 51.274 18.859 1.00 12.78 38 TYR B C 1
ATOM 3004 O O . TYR B 1 38 ? 36.577 50.593 18.804 1.00 12.12 38 TYR B O 1
ATOM 3013 N N . ALA B 1 39 ? 34.354 50.815 18.454 1.00 11.60 39 ALA B N 1
ATOM 3014 C CA . ALA B 1 39 ? 34.272 49.443 17.975 1.00 14.14 39 ALA B CA 1
ATOM 3015 C C . ALA B 1 39 ? 35.159 49.225 16.770 1.00 11.64 39 ALA B C 1
ATOM 3016 O O . ALA B 1 39 ? 35.929 48.255 16.711 1.00 12.28 39 ALA B O 1
ATOM 3018 N N . VAL B 1 40 ? 35.086 50.157 15.819 1.00 10.14 40 VAL B N 1
ATOM 3019 C CA . VAL B 1 40 ? 35.880 49.969 14.625 1.00 11.49 40 VAL B CA 1
ATOM 3020 C C . VAL B 1 40 ? 37.373 50.075 14.953 1.00 15.62 40 VAL B C 1
ATOM 3021 O O . VAL B 1 40 ? 38.213 49.346 14.384 1.00 13.87 40 VAL B O 1
ATOM 3025 N N . ALA B 1 41 ? 37.716 50.922 15.912 1.00 14.12 41 ALA B N 1
ATOM 3026 C CA . ALA B 1 41 ? 39.129 51.037 16.272 1.00 15.62 41 ALA B CA 1
ATOM 3027 C C . ALA B 1 41 ? 39.658 49.761 16.923 1.00 17.36 41 ALA B C 1
ATOM 3028 O O . ALA B 1 41 ? 40.881 49.464 16.870 1.00 18.07 41 ALA B O 1
ATOM 3030 N N . GLN B 1 42 ? 38.741 48.965 17.493 1.00 12.72 42 GLN B N 1
ATOM 3031 C CA . GLN B 1 42 ? 39.117 47.718 18.129 1.00 15.15 42 GLN B CA 1
ATOM 3032 C C . GLN B 1 42 ? 39.026 46.548 17.137 1.00 14.65 42 GLN B C 1
ATOM 3033 O O . GLN B 1 42 ? 39.208 45.400 17.516 1.00 15.96 42 GLN B O 1
ATOM 3039 N N . GLY B 1 43 ? 38.725 46.848 15.874 1.00 12.55 43 GLY B N 1
ATOM 3040 C CA . GLY B 1 43 ? 38.727 45.848 14.817 1.00 12.53 43 GLY B CA 1
ATOM 3041 C C . GLY B 1 43 ? 37.376 45.247 14.491 1.00 13.87 43 GLY B C 1
ATOM 3042 O O . GLY B 1 43 ? 37.268 44.377 13.661 1.00 13.94 43 GLY B O 1
ATOM 3043 N N . ILE B 1 44 ? 36.352 45.680 15.193 1.00 9.56 44 ILE B N 1
ATOM 3044 C CA . ILE B 1 44 ? 34.994 45.178 14.840 1.00 8.68 44 ILE B CA 1
ATOM 3045 C C . ILE B 1 44 ? 34.588 45.668 13.458 1.00 11.62 44 ILE B C 1
ATOM 3046 O O . ILE B 1 44 ? 34.773 46.837 13.099 1.00 11.83 44 ILE B O 1
ATOM 3051 N N . ASN B 1 45 ? 34.031 44.756 12.653 1.00 11.49 45 ASN B N 1
ATOM 3052 C CA . ASN B 1 45 ? 33.563 45.170 11.348 1.00 12.11 45 ASN B CA 1
ATOM 3053 C C . ASN B 1 45 ? 32.102 44.885 11.096 1.00 13.56 45 ASN B C 1
ATOM 3054 O O . ASN B 1 45 ? 31.625 45.187 10.032 1.00 18.06 45 ASN B O 1
ATOM 3059 N N . LEU B 1 46 ? 31.407 44.284 12.061 1.00 9.94 46 LEU B N 1
ATOM 3060 C CA . LEU B 1 46 ? 29.982 43.947 11.908 1.00 9.45 46 LEU B CA 1
ATOM 3061 C C . LEU B 1 46 ? 29.096 44.867 12.741 1.00 7.78 46 LEU B C 1
ATOM 3062 O O . LEU B 1 46 ? 29.271 44.962 13.951 1.00 10.57 46 LEU B O 1
ATOM 3067 N N . ILE B 1 47 ? 28.160 45.552 12.097 1.00 10.02 47 ILE B N 1
ATOM 3068 C CA . ILE B 1 47 ? 27.293 46.506 12.811 1.00 7.53 47 ILE B CA 1
ATOM 3069 C C . ILE B 1 47 ? 25.883 46.060 12.468 1.00 10.17 47 ILE B C 1
ATOM 3070 O O . ILE B 1 47 ? 25.545 45.934 11.290 1.00 10.36 47 ILE B O 1
ATOM 3075 N N . ASP B 1 48 ? 25.068 45.813 13.494 1.00 11.68 48 ASP B N 1
ATOM 3076 C CA . ASP B 1 48 ? 23.701 45.302 13.300 1.00 9.06 48 ASP B CA 1
ATOM 3077 C C . ASP B 1 48 ? 22.682 46.341 13.678 1.00 9.68 48 ASP B C 1
ATOM 3078 O O . ASP B 1 48 ? 22.703 46.865 14.799 1.00 11.09 48 ASP B O 1
ATOM 3083 N N . VAL B 1 49 ? 21.802 46.629 12.724 1.00 10.88 49 VAL B N 1
ATOM 3084 C CA . VAL B 1 49 ? 20.722 47.601 12.895 1.00 9.80 49 VAL B CA 1
ATOM 3085 C C . VAL B 1 49 ? 19.419 46.981 12.431 1.00 9.69 49 VAL B C 1
ATOM 3086 O O . VAL B 1 49 ? 19.372 45.805 12.101 1.00 10.16 49 VAL B O 1
ATOM 3090 N N . ALA B 1 50 ? 18.328 47.749 12.446 1.00 10.65 50 ALA B N 1
ATOM 3091 C CA . ALA B 1 50 ? 17.080 47.258 11.923 1.00 8.56 50 ALA B CA 1
ATOM 3092 C C . ALA B 1 50 ? 16.213 48.491 11.633 1.00 9.52 50 ALA B C 1
ATOM 3093 O O . ALA B 1 50 ? 16.404 49.529 12.253 1.00 9.42 50 ALA B O 1
ATOM 3095 N N . GLU B 1 51 ? 15.198 48.318 10.783 1.00 10.49 51 GLU B N 1
ATOM 3096 C CA . GLU B 1 51 ? 14.311 49.467 10.510 1.00 7.68 51 GLU B CA 1
ATOM 3097 C C . GLU B 1 51 ? 13.487 49.822 11.740 1.00 11.82 51 GLU B C 1
ATOM 3098 O O . GLU B 1 51 ? 13.101 50.977 11.905 1.00 13.06 51 GLU B O 1
ATOM 3104 N N . MET B 1 52 ? 13.246 48.864 12.637 1.00 9.73 52 MET B N 1
ATOM 3105 C CA . MET B 1 52 ? 12.418 49.182 13.801 1.00 11.24 52 MET B CA 1
ATOM 3106 C C . MET B 1 52 ? 13.128 49.803 14.990 1.00 12.99 52 MET B C 1
ATOM 3107 O O . MET B 1 52 ? 12.481 50.142 15.989 1.00 14.24 52 MET B O 1
ATOM 3112 N N . TYR B 1 53 ? 14.442 49.926 14.933 1.00 12.24 53 TYR B N 1
ATOM 3113 C CA . TYR B 1 53 ? 15.155 50.413 16.105 1.00 9.21 53 TYR B CA 1
ATOM 3114 C C . TYR B 1 53 ? 15.077 51.939 16.138 1.00 12.72 53 TYR B C 1
ATOM 3115 O O . TYR B 1 53 ? 14.983 52.587 15.079 1.00 12.26 53 TYR B O 1
ATOM 3124 N N . PRO B 1 54 ? 15.200 52.559 17.305 1.00 10.64 54 PRO B N 1
ATOM 3125 C CA . PRO B 1 54 ? 15.563 51.938 18.592 1.00 8.31 54 PRO B CA 1
ATOM 3126 C C . PRO B 1 54 ? 14.410 51.282 19.351 1.00 10.16 54 PRO B C 1
ATOM 3127 O O . PRO B 1 54 ? 13.247 51.382 18.953 1.00 12.42 54 PRO B O 1
ATOM 3131 N N . VAL B 1 55 ? 14.754 50.624 20.445 1.00 10.12 55 VAL B N 1
ATOM 3132 C CA . VAL B 1 55 ? 13.749 49.971 21.281 1.00 12.69 55 VAL B CA 1
ATOM 3133 C C . VAL B 1 55 ? 13.786 50.606 22.675 1.00 14.32 55 VAL B C 1
ATOM 3134 O O . VAL B 1 55 ? 14.815 51.147 23.094 1.00 19.11 55 VAL B O 1
ATOM 3138 N N . PRO B 1 56 ? 12.665 50.585 23.395 1.00 13.65 56 PRO B N 1
ATOM 3139 C CA . PRO B 1 56 ? 11.403 50.006 22.955 1.00 19.43 56 PRO B CA 1
ATOM 3140 C C . PRO B 1 56 ? 10.853 50.821 21.812 1.00 19.42 56 PRO B C 1
ATOM 3141 O O . PRO B 1 56 ? 10.954 52.050 21.819 1.00 18.99 56 PRO B O 1
ATOM 3145 N N . PRO B 1 57 ? 10.281 50.151 20.824 1.00 16.56 57 PRO B N 1
ATOM 3146 C CA . PRO B 1 57 ? 9.913 50.840 19.595 1.00 14.90 57 PRO B CA 1
ATOM 3147 C C . PRO B 1 57 ? 8.664 51.696 19.713 1.00 17.85 57 PRO B C 1
ATOM 3148 O O . PRO B 1 57 ? 7.706 51.393 20.460 1.00 18.00 57 PRO B O 1
ATOM 3152 N N . ARG B 1 58 ? 8.727 52.818 19.017 1.00 14.28 58 ARG B N 1
ATOM 3153 C CA . ARG B 1 58 ? 7.509 53.587 18.767 1.00 16.72 58 ARG B CA 1
ATOM 3154 C C . ARG B 1 58 ? 7.628 54.382 17.475 1.00 14.53 58 ARG B C 1
ATOM 3155 O O . ARG B 1 58 ? 8.719 54.632 16.977 1.00 13.28 58 ARG B O 1
ATOM 3163 N N . PRO B 1 59 ? 6.489 54.689 16.859 1.00 13.22 59 PRO B N 1
ATOM 3164 C CA . PRO B 1 59 ? 6.495 55.400 15.587 1.00 16.45 59 PRO B CA 1
ATOM 3165 C C . PRO B 1 59 ? 7.305 56.658 15.630 1.00 11.40 59 PRO B C 1
ATOM 3166 O O . PRO B 1 59 ? 7.984 56.996 14.652 1.00 15.57 59 PRO B O 1
ATOM 3170 N N . GLU B 1 60 ? 7.265 57.356 16.761 1.00 15.64 60 GLU B N 1
ATOM 3171 C CA . GLU B 1 60 ? 8.017 58.610 16.883 1.00 15.67 60 GLU B CA 1
ATOM 3172 C C . GLU B 1 60 ? 9.536 58.486 16.795 1.00 17.70 60 GLU B C 1
ATOM 3173 O O . GLU B 1 60 ? 10.193 59.467 16.420 1.00 15.95 60 GLU B O 1
ATOM 3179 N N . THR B 1 61 ? 10.097 57.321 17.131 1.00 12.45 61 THR B N 1
ATOM 3180 C CA . THR B 1 61 ? 11.540 57.180 17.043 1.00 12.40 61 THR B CA 1
ATOM 3181 C C . THR B 1 61 ? 11.970 56.185 15.948 1.00 10.49 61 THR B C 1
ATOM 3182 O O . THR B 1 61 ? 13.183 56.036 15.712 1.00 13.09 61 THR B O 1
ATOM 3186 N N . GLN B 1 62 ? 11.008 55.492 15.328 1.00 10.11 62 GLN B N 1
ATOM 3187 C CA . GLN B 1 62 ? 11.355 54.445 14.360 1.00 10.69 62 GLN B CA 1
ATOM 3188 C C . GLN B 1 62 ? 12.334 54.979 13.314 1.00 10.11 62 GLN B C 1
ATOM 3189 O O . GLN B 1 62 ? 12.082 56.015 12.682 1.00 11.27 62 GLN B O 1
ATOM 3195 N N . GLY B 1 63 ? 13.420 54.230 13.085 1.00 10.24 63 GLY B N 1
ATOM 3196 C CA . GLY B 1 63 ? 14.422 54.594 12.097 1.00 10.03 63 GLY B CA 1
ATOM 3197 C C . GLY B 1 63 ? 15.559 55.466 12.630 1.00 11.47 63 GLY B C 1
ATOM 3198 O O . GLY B 1 63 ? 16.545 55.651 11.950 1.00 12.50 63 GLY B O 1
ATOM 3199 N N . LEU B 1 64 ? 15.451 55.972 13.850 1.00 10.91 64 LEU B N 1
ATOM 3200 C CA . LEU B 1 64 ? 16.531 56.833 14.328 1.00 9.31 64 LEU B CA 1
ATOM 3201 C C . LEU B 1 64 ? 17.877 56.122 14.382 1.00 12.75 64 LEU B C 1
ATOM 3202 O O . LEU B 1 64 ? 18.924 56.721 14.118 1.00 10.81 64 LEU B O 1
ATOM 3207 N N . THR B 1 65 ? 17.877 54.842 14.752 1.00 10.68 65 THR B N 1
ATOM 3208 C CA . THR B 1 65 ? 19.128 54.093 14.797 1.00 10.98 65 THR B CA 1
ATOM 3209 C C . THR B 1 65 ? 19.833 54.061 13.470 1.00 10.27 65 THR B C 1
ATOM 3210 O O . THR B 1 65 ? 21.026 54.333 13.403 1.00 11.23 65 THR B O 1
ATOM 3214 N N . GLU B 1 66 ? 19.122 53.678 12.412 1.00 10.65 66 GLU B N 1
ATOM 3215 C CA . GLU B 1 66 ? 19.717 53.680 11.086 1.00 10.03 66 GLU B CA 1
ATOM 3216 C C . GLU B 1 66 ? 20.167 55.074 10.682 1.00 11.23 66 GLU B C 1
ATOM 3217 O O . GLU B 1 66 ? 21.241 55.228 10.109 1.00 10.99 66 GLU B O 1
ATOM 3223 N N . THR B 1 67 ? 19.367 56.088 11.005 1.00 13.39 67 THR B N 1
ATOM 3224 C CA . THR B 1 67 ? 19.771 57.457 10.705 1.00 10.10 67 THR B CA 1
ATOM 3225 C C . THR B 1 67 ? 21.087 57.852 11.402 1.00 12.79 67 THR B C 1
ATOM 3226 O O . THR B 1 67 ? 21.984 58.442 10.776 1.00 12.72 67 THR B O 1
ATOM 3230 N N . TYR B 1 68 ? 21.241 57.485 12.674 1.00 11.87 68 TYR B N 1
ATOM 3231 C CA . TYR B 1 68 ? 22.466 57.839 13.384 1.00 11.30 68 TYR B CA 1
ATOM 3232 C C . TYR B 1 68 ? 23.641 57.121 12.766 1.00 13.45 68 TYR B C 1
ATOM 3233 O O . TYR B 1 68 ? 24.737 57.688 12.624 1.00 11.50 68 TYR B O 1
ATOM 3242 N N . VAL B 1 69 ? 23.464 55.841 12.419 1.00 11.08 69 VAL B N 1
ATOM 3243 C CA . VAL B 1 69 ? 24.565 55.086 11.831 1.00 12.21 69 VAL B CA 1
ATOM 3244 C C . VAL B 1 69 ? 24.928 55.660 10.455 1.00 11.18 69 VAL B C 1
ATOM 3245 O O . VAL B 1 69 ? 26.095 55.747 10.107 1.00 11.29 69 VAL B O 1
ATOM 3249 N N . GLY B 1 70 ? 23.899 56.017 9.688 1.00 12.26 70 GLY B N 1
ATOM 3250 C CA . GLY B 1 70 ? 24.066 56.639 8.382 1.00 13.80 70 GLY B CA 1
ATOM 3251 C C . GLY B 1 70 ? 24.880 57.911 8.486 1.00 15.17 70 GLY B C 1
ATOM 3252 O O . GLY B 1 70 ? 25.767 58.141 7.668 1.00 13.38 70 GLY B O 1
ATOM 3253 N N . ASN B 1 71 ? 24.598 58.716 9.501 1.00 12.17 71 ASN B N 1
ATOM 3254 C CA . ASN B 1 71 ? 25.341 59.982 9.635 1.00 9.30 71 ASN B CA 1
ATOM 3255 C C . ASN B 1 71 ? 26.777 59.679 9.943 1.00 14.57 71 ASN B C 1
ATOM 3256 O O . ASN B 1 71 ? 27.691 60.421 9.502 1.00 15.78 71 ASN B O 1
ATOM 3261 N N . TRP B 1 72 ? 26.992 58.652 10.750 1.00 15.10 72 TRP B N 1
ATOM 3262 C CA . TRP B 1 72 ? 28.350 58.246 11.096 1.00 15.88 72 TRP B CA 1
ATOM 3263 C C . TRP B 1 72 ? 29.083 57.707 9.869 1.00 15.97 72 TRP B C 1
ATOM 3264 O O . TRP B 1 72 ? 30.234 58.097 9.582 1.00 16.71 72 TRP B O 1
ATOM 3275 N N . LEU B 1 73 ? 28.404 56.885 9.067 1.00 13.88 73 LEU B N 1
ATOM 3276 C CA . LEU B 1 73 ? 29.032 56.338 7.878 1.00 15.95 73 LEU B CA 1
ATOM 3277 C C . LEU B 1 73 ? 29.446 57.453 6.904 1.00 22.28 73 LEU B C 1
ATOM 3278 O O . LEU B 1 73 ? 30.548 57.423 6.344 1.00 24.45 73 LEU B O 1
ATOM 3283 N N . ALA B 1 74 ? 28.571 58.431 6.723 1.00 16.95 74 ALA B N 1
ATOM 3284 C CA . ALA B 1 74 ? 28.868 59.540 5.815 1.00 21.23 74 ALA B CA 1
ATOM 3285 C C . ALA B 1 74 ? 30.084 60.339 6.315 1.00 25.53 74 ALA B C 1
ATOM 3286 O O . ALA B 1 74 ? 30.912 60.791 5.525 1.00 27.31 74 ALA B O 1
ATOM 3288 N N . LYS B 1 75 ? 30.212 60.500 7.624 1.00 20.59 75 LYS B N 1
ATOM 3289 C CA . LYS B 1 75 ? 31.329 61.300 8.148 1.00 21.49 75 LYS B CA 1
ATOM 3290 C C . LYS B 1 75 ? 32.634 60.537 8.076 1.00 37.32 75 LYS B C 1
ATOM 3291 O O . LYS B 1 75 ? 33.647 61.052 7.614 1.00 44.47 75 LYS B O 1
ATOM 3297 N N . HIS B 1 76 ? 32.612 59.301 8.538 1.00 29.22 76 HIS B N 1
ATOM 3298 C CA . HIS B 1 76 ? 33.852 58.578 8.702 1.00 33.63 76 HIS B CA 1
ATOM 3299 C C . HIS B 1 76 ? 34.375 57.789 7.506 1.00 37.07 76 HIS B C 1
ATOM 3300 O O . HIS B 1 76 ? 35.559 57.484 7.445 1.00 31.51 76 HIS B O 1
ATOM 3307 N N . GLY B 1 77 ? 33.508 57.536 6.534 1.00 23.21 77 GLY B N 1
ATOM 3308 C CA . GLY B 1 77 ? 33.918 56.889 5.309 1.00 26.52 77 GLY B CA 1
ATOM 3309 C C . GLY B 1 77 ? 34.346 55.448 5.546 1.00 24.79 77 GLY B C 1
ATOM 3310 O O . GLY B 1 77 ? 33.988 54.826 6.565 1.00 26.67 77 GLY B O 1
ATOM 3311 N N . SER B 1 78 ? 35.150 54.933 4.606 1.00 22.27 78 SER B N 1
ATOM 3312 C CA . SER B 1 78 ? 35.641 53.548 4.613 1.00 17.26 78 SER B CA 1
ATOM 3313 C C . SER B 1 78 ? 34.493 52.528 4.782 1.00 14.47 78 SER B C 1
ATOM 3314 O O . SER B 1 78 ? 34.656 51.457 5.374 1.00 18.40 78 SER B O 1
ATOM 3317 N N . ARG B 1 79 ? 33.377 52.861 4.159 1.00 15.55 79 ARG B N 1
ATOM 3318 C CA . ARG B 1 79 ? 32.165 52.021 4.253 1.00 15.31 79 ARG B CA 1
ATOM 3319 C C . ARG B 1 79 ? 32.446 50.607 3.763 1.00 15.92 79 ARG B C 1
ATOM 3320 O O . ARG B 1 79 ? 31.897 49.633 4.294 1.00 13.94 79 ARG B O 1
ATOM 3328 N N . GLU B 1 80 ? 33.333 50.474 2.773 1.00 13.65 80 GLU B N 1
ATOM 3329 C CA . GLU B 1 80 ? 33.563 49.153 2.231 1.00 10.47 80 GLU B CA 1
ATOM 3330 C C . GLU B 1 80 ? 34.204 48.191 3.195 1.00 12.23 80 GLU B C 1
ATOM 3331 O O . GLU B 1 80 ? 34.096 46.999 2.987 1.00 14.23 80 GLU B O 1
ATOM 3337 N N . LYS B 1 81 ? 34.809 48.703 4.276 1.00 11.16 81 LYS B N 1
ATOM 3338 C CA . LYS B 1 81 ? 35.449 47.787 5.210 1.00 13.93 81 LYS B CA 1
ATOM 3339 C C . LYS B 1 81 ? 34.476 47.206 6.214 1.00 15.07 81 LYS B C 1
ATOM 3340 O O . LYS B 1 81 ? 34.821 46.258 6.912 1.00 19.72 81 LYS B O 1
ATOM 3346 N N . LEU B 1 82 ? 33.243 47.703 6.208 1.00 10.63 82 LEU B N 1
ATOM 3347 C CA . LEU B 1 82 ? 32.285 47.279 7.208 1.00 11.99 82 LEU B CA 1
ATOM 3348 C C . LEU B 1 82 ? 31.252 46.349 6.656 1.00 11.50 82 LEU B C 1
ATOM 3349 O O . LEU B 1 82 ? 30.922 46.392 5.467 1.00 12.58 82 LEU B O 1
ATOM 3354 N N . ILE B 1 83 ? 30.749 45.477 7.523 1.00 12.06 83 ILE B N 1
ATOM 3355 C CA . ILE B 1 83 ? 29.613 44.639 7.211 1.00 9.40 83 ILE B CA 1
ATOM 3356 C C . ILE B 1 83 ? 28.400 45.256 7.916 1.00 12.20 83 ILE B C 1
ATOM 3357 O O . ILE B 1 83 ? 28.293 45.196 9.152 1.00 13.11 83 ILE B O 1
ATOM 3362 N N . ILE B 1 84 ? 27.523 45.890 7.149 1.00 8.77 84 ILE B N 1
ATOM 3363 C CA . ILE B 1 84 ? 26.372 46.547 7.742 1.00 9.44 84 ILE B CA 1
ATOM 3364 C C . ILE B 1 84 ? 25.223 45.604 7.484 1.00 11.67 84 ILE B C 1
ATOM 3365 O O . ILE B 1 84 ? 24.925 45.241 6.315 1.00 11.82 84 ILE B O 1
ATOM 3370 N N . ALA B 1 85 ? 24.567 45.195 8.579 1.00 9.45 85 ALA B N 1
ATOM 3371 C CA . ALA B 1 85 ? 23.492 44.233 8.506 1.00 9.73 85 ALA B CA 1
ATOM 3372 C C . ALA B 1 85 ? 22.234 44.940 9.001 1.00 10.66 85 ALA B C 1
ATOM 3373 O O . ALA B 1 85 ? 22.254 45.557 10.058 1.00 13.08 85 ALA B O 1
ATOM 3375 N N . SER B 1 86 ? 21.167 44.892 8.221 1.00 9.50 86 SER B N 1
ATOM 3376 C CA . SER B 1 86 ? 19.907 45.451 8.708 1.00 10.82 86 SER B CA 1
ATOM 3377 C C . SER B 1 86 ? 18.821 44.405 8.602 1.00 9.68 86 SER B C 1
ATOM 3378 O O . SER B 1 86 ? 19.129 43.230 8.310 1.00 8.58 86 SER B O 1
ATOM 3381 N N . LYS B 1 87 ? 17.586 44.829 8.909 1.00 9.50 87 LYS B N 1
ATOM 3382 C CA . LYS B 1 87 ? 16.479 43.857 8.949 1.00 8.36 87 LYS B CA 1
ATOM 3383 C C . LYS B 1 87 ? 15.213 44.487 8.448 1.00 10.74 87 LYS B C 1
ATOM 3384 O O . LYS B 1 87 ? 15.017 45.701 8.588 1.00 11.55 87 LYS B O 1
ATOM 3390 N N . VAL B 1 88 ? 14.353 43.644 7.870 1.00 7.00 88 VAL B N 1
ATOM 3391 C CA . VAL B 1 88 ? 12.986 44.041 7.520 1.00 8.85 88 VAL B CA 1
ATOM 3392 C C . VAL B 1 88 ? 12.070 43.382 8.573 1.00 10.08 88 VAL B C 1
ATOM 3393 O O . VAL B 1 88 ? 12.191 42.172 8.868 1.00 11.40 88 VAL B O 1
ATOM 3397 N N . SER B 1 89 ? 11.151 44.163 9.119 1.00 8.76 89 SER B N 1
ATOM 3398 C CA . SER B 1 89 ? 10.268 43.632 10.146 1.00 7.33 89 SER B CA 1
ATOM 3399 C C . SER B 1 89 ? 9.328 42.577 9.622 1.00 10.05 89 SER B C 1
ATOM 3400 O O . SER B 1 89 ? 8.902 42.628 8.477 1.00 10.79 89 SER B O 1
ATOM 3403 N N . GLY B 1 90 ? 8.978 41.629 10.479 1.00 9.43 90 GLY B N 1
ATOM 3404 C CA . GLY B 1 90 ? 7.916 40.686 10.153 1.00 7.85 90 GLY B CA 1
ATOM 3405 C C . GLY B 1 90 ? 6.576 41.346 10.454 1.00 10.23 90 GLY B C 1
ATOM 3406 O O . GLY B 1 90 ? 6.517 42.528 10.746 1.00 12.68 90 GLY B O 1
ATOM 3407 N N . PRO B 1 91 ? 5.504 40.569 10.379 1.00 11.35 91 PRO B N 1
ATOM 3408 C CA . PRO B 1 91 ? 4.177 41.106 10.703 1.00 11.90 91 PRO B CA 1
ATOM 3409 C C . PRO B 1 91 ? 4.143 41.672 12.105 1.00 12.27 91 PRO B C 1
ATOM 3410 O O . PRO B 1 91 ? 4.755 41.188 13.058 1.00 13.57 91 PRO B O 1
ATOM 3414 N N . SER B 1 92 ? 3.306 42.690 12.290 1.00 15.01 92 SER B N 1
ATOM 3415 C CA . SER B 1 92 ? 3.216 43.269 13.611 1.00 13.66 92 SER B CA 1
ATOM 3416 C C . SER B 1 92 ? 2.661 42.338 14.683 1.00 23.26 92 SER B C 1
ATOM 3417 O O . SER B 1 92 ? 2.578 42.735 15.832 1.00 55.38 92 SER B O 1
ATOM 3420 N N . ARG B 1 93 ? 2.218 41.155 14.318 1.00 38.33 93 ARG B N 1
ATOM 3421 C CA . ARG B 1 93 ? 1.808 40.196 15.340 1.00 77.84 93 ARG B CA 1
ATOM 3422 C C . ARG B 1 93 ? 2.411 40.628 16.690 1.00 86.96 93 ARG B C 1
ATOM 3423 O O . ARG B 1 93 ? 1.723 40.658 17.716 1.00 91.19 93 ARG B O 1
ATOM 3431 N N . ASN B 1 94 ? 3.696 40.978 16.665 1.00 89.71 94 ASN B N 1
ATOM 3432 C CA . ASN B 1 94 ? 4.431 41.409 17.853 1.00 93.54 94 ASN B CA 1
ATOM 3433 C C . ASN B 1 94 ? 3.731 42.469 18.707 1.00 101.36 94 ASN B C 1
ATOM 3434 O O . ASN B 1 94 ? 2.952 42.160 19.619 1.00 102.90 94 ASN B O 1
ATOM 3439 N N . ASN B 1 95 ? 4.062 43.724 18.407 1.00 105.67 95 ASN B N 1
ATOM 3440 C CA . ASN B 1 95 ? 3.545 44.893 19.106 1.00 107.32 95 ASN B CA 1
ATOM 3441 C C . ASN B 1 95 ? 2.702 45.718 18.149 1.00 104.27 95 ASN B C 1
ATOM 3442 O O . ASN B 1 95 ? 3.199 46.282 17.177 1.00 102.75 95 ASN B O 1
ATOM 3447 N N . ASP B 1 96 ? 1.416 45.771 18.453 1.00 101.70 96 ASP B N 1
ATOM 3448 C CA . ASP B 1 96 ? 0.387 46.390 17.618 1.00 96.78 96 ASP B CA 1
ATOM 3449 C C . ASP B 1 96 ? 0.767 47.415 16.521 1.00 87.08 96 ASP B C 1
ATOM 3450 O O . ASP B 1 96 ? 0.423 47.221 15.355 1.00 81.66 96 ASP B O 1
ATOM 3455 N N . LYS B 1 97 ? 1.460 48.495 16.877 1.00 78.87 97 LYS B N 1
ATOM 3456 C CA . LYS B 1 97 ? 1.752 49.562 15.905 1.00 67.28 97 LYS B CA 1
ATOM 3457 C C . LYS B 1 97 ? 2.803 49.219 14.844 1.00 49.44 97 LYS B C 1
ATOM 3458 O O . LYS B 1 97 ? 3.995 49.129 15.144 1.00 44.72 97 LYS B O 1
ATOM 3464 N N . GLY B 1 98 ? 2.383 49.060 13.594 1.00 31.31 98 GLY B N 1
ATOM 3465 C CA . GLY B 1 98 ? 3.372 48.705 12.576 1.00 39.44 98 GLY B CA 1
ATOM 3466 C C . GLY B 1 98 ? 4.155 49.870 11.975 1.00 33.47 98 GLY B C 1
ATOM 3467 O O . GLY B 1 98 ? 4.008 51.030 12.372 1.00 31.23 98 GLY B O 1
ATOM 3468 N N . ILE B 1 99 ? 5.032 49.549 11.031 1.00 15.25 99 ILE B N 1
ATOM 3469 C CA . ILE B 1 99 ? 5.717 50.572 10.255 1.00 12.99 99 ILE B CA 1
ATOM 3470 C C . ILE B 1 99 ? 4.910 50.832 8.996 1.00 16.52 99 ILE B C 1
ATOM 3471 O O . ILE B 1 99 ? 4.800 51.983 8.540 1.00 21.37 99 ILE B O 1
ATOM 3476 N N . ARG B 1 100 ? 4.332 49.767 8.436 1.00 13.54 100 ARG B N 1
ATOM 3477 C CA . ARG B 1 100 ? 3.524 49.857 7.214 1.00 13.49 100 ARG B CA 1
ATOM 3478 C C . ARG B 1 100 ? 2.183 49.214 7.499 1.00 13.60 100 ARG B C 1
ATOM 3479 O O . ARG B 1 100 ? 2.085 48.334 8.346 1.00 16.33 100 ARG B O 1
ATOM 3487 N N . PRO B 1 101 ? 1.128 49.688 6.846 1.00 15.31 101 PRO B N 1
ATOM 3488 C CA . PRO B 1 101 ? -0.181 49.059 7.020 1.00 24.04 101 PRO B CA 1
ATOM 3489 C C . PRO B 1 101 ? -0.145 47.566 6.605 1.00 19.88 101 PRO B C 1
ATOM 3490 O O . PRO B 1 101 ? 0.391 47.255 5.540 1.00 22.11 101 PRO B O 1
ATOM 3494 N N . ASP B 1 102 ? -0.729 46.702 7.449 1.00 24.52 102 ASP B N 1
ATOM 3495 C CA . ASP B 1 102 ? -0.843 45.263 7.182 1.00 28.08 102 ASP B CA 1
ATOM 3496 C C . ASP B 1 102 ? 0.508 44.737 6.744 1.00 22.38 102 ASP B C 1
ATOM 3497 O O . ASP B 1 102 ? 0.666 44.074 5.728 1.00 22.51 102 ASP B O 1
ATOM 3502 N N . GLN B 1 103 ? 1.487 45.126 7.514 1.00 17.34 103 GLN B N 1
ATOM 3503 C CA . GLN B 1 103 ? 2.862 44.761 7.249 1.00 14.34 103 GLN B CA 1
ATOM 3504 C C . GLN B 1 103 ? 3.002 43.227 7.092 1.00 14.73 103 GLN B C 1
ATOM 3505 O O . GLN B 1 103 ? 2.426 42.448 7.881 1.00 16.53 103 GLN B O 1
ATOM 3511 N N . ALA B 1 104 ? 3.760 42.780 6.091 1.00 10.37 104 ALA B N 1
ATOM 3512 C CA . ALA B 1 104 ? 3.952 41.354 5.822 1.00 12.93 104 ALA B CA 1
ATOM 3513 C C . ALA B 1 104 ? 5.292 41.238 5.124 1.00 12.06 104 ALA B C 1
ATOM 3514 O O . ALA B 1 104 ? 5.902 42.267 4.708 1.00 11.67 104 ALA B O 1
ATOM 3516 N N . LEU B 1 105 ? 5.764 40.009 5.010 1.00 11.78 105 LEU B N 1
ATOM 3517 C CA . LEU B 1 105 ? 7.052 39.779 4.335 1.00 9.01 105 LEU B CA 1
ATOM 3518 C C . LEU B 1 105 ? 6.890 39.467 2.868 1.00 10.18 105 LEU B C 1
ATOM 3519 O O . LEU B 1 105 ? 7.451 38.522 2.322 1.00 10.79 105 LEU B O 1
ATOM 3524 N N . ASP B 1 106 ? 6.098 40.293 2.192 1.00 11.23 106 ASP B N 1
ATOM 3525 C CA . ASP B 1 106 ? 5.924 40.138 0.754 1.00 11.61 106 ASP B CA 1
ATOM 3526 C C . ASP B 1 106 ? 6.774 41.147 -0.011 1.00 13.15 106 ASP B C 1
ATOM 3527 O O . ASP B 1 106 ? 7.514 41.922 0.597 1.00 13.39 106 ASP B O 1
ATOM 3532 N N . ARG B 1 107 ? 6.705 41.125 -1.339 1.00 12.56 107 ARG B N 1
ATOM 3533 C CA . ARG B 1 107 ? 7.537 41.990 -2.158 1.00 15.15 107 ARG B CA 1
ATOM 3534 C C . ARG B 1 107 ? 7.317 43.480 -1.920 1.00 14.75 107 ARG B C 1
ATOM 3535 O O . ARG B 1 107 ? 8.286 44.256 -1.835 1.00 13.76 107 ARG B O 1
ATOM 3543 N N . LYS B 1 108 ? 6.061 43.895 -1.808 1.00 12.22 108 LYS B N 1
ATOM 3544 C CA . LYS B 1 108 ? 5.745 45.305 -1.616 1.00 11.16 108 LYS B CA 1
ATOM 3545 C C . LYS B 1 108 ? 6.361 45.871 -0.348 1.00 13.88 108 LYS B C 1
ATOM 3546 O O . LYS B 1 108 ? 7.022 46.909 -0.364 1.00 15.75 108 LYS B O 1
ATOM 3552 N N . ASN B 1 109 ? 6.208 45.157 0.751 1.00 11.85 109 ASN B N 1
ATOM 3553 C CA . ASN B 1 109 ? 6.752 45.618 2.004 1.00 9.09 109 ASN B CA 1
ATOM 3554 C C . ASN B 1 109 ? 8.282 45.597 1.986 1.00 9.62 109 ASN B C 1
ATOM 3555 O O . ASN B 1 109 ? 8.937 46.506 2.511 1.00 12.12 109 ASN B O 1
ATOM 3560 N N . ILE B 1 110 ? 8.853 44.523 1.440 1.00 10.26 110 ILE B N 1
ATOM 3561 C CA . ILE B 1 110 ? 10.326 44.389 1.391 1.00 11.76 110 ILE B CA 1
ATOM 3562 C C . ILE B 1 110 ? 10.922 45.497 0.560 1.00 12.79 110 ILE B C 1
ATOM 3563 O O . ILE B 1 110 ? 11.993 46.022 0.907 1.00 11.54 110 ILE B O 1
ATOM 3568 N N . ARG B 1 111 ? 10.303 45.830 -0.563 1.00 12.02 111 ARG B N 1
ATOM 3569 C CA . ARG B 1 111 ? 10.849 46.894 -1.396 1.00 10.68 111 ARG B CA 1
ATOM 3570 C C . ARG B 1 111 ? 10.865 48.187 -0.614 1.00 11.28 111 ARG B C 1
ATOM 3571 O O . ARG B 1 111 ? 11.884 48.906 -0.583 1.00 13.67 111 ARG B O 1
ATOM 3579 N N . GLU B 1 112 ? 9.752 48.501 0.041 1.00 11.80 112 GLU B N 1
ATOM 3580 C CA . GLU B 1 112 ? 9.659 49.768 0.764 1.00 12.12 112 GLU B CA 1
ATOM 3581 C C . GLU B 1 112 ? 10.612 49.855 1.948 1.00 13.26 112 GLU B C 1
ATOM 3582 O O . GLU B 1 112 ? 11.278 50.866 2.152 1.00 12.88 112 GLU B O 1
ATOM 3588 N N . ALA B 1 113 ? 10.671 48.778 2.708 1.00 11.97 113 ALA B N 1
ATOM 3589 C CA . ALA B 1 113 ? 11.523 48.746 3.872 1.00 11.58 113 ALA B CA 1
ATOM 3590 C C . ALA B 1 113 ? 12.978 48.927 3.514 1.00 10.78 113 ALA B C 1
ATOM 3591 O O . ALA B 1 113 ? 13.693 49.687 4.158 1.00 10.44 113 ALA B O 1
ATOM 3593 N N . LEU B 1 114 ? 13.422 48.189 2.494 1.00 9.77 114 LEU B N 1
ATOM 3594 C CA . LEU B 1 114 ? 14.819 48.229 2.125 1.00 9.42 114 LEU B CA 1
ATOM 3595 C C . LEU B 1 114 ? 15.169 49.594 1.591 1.00 11.08 114 LEU B C 1
ATOM 3596 O O . LEU B 1 114 ? 16.238 50.133 1.880 1.00 12.38 114 LEU B O 1
ATOM 3601 N N . HIS B 1 115 ? 14.236 50.198 0.858 1.00 11.56 115 HIS B N 1
ATOM 3602 C CA . HIS B 1 115 ? 14.614 51.474 0.276 1.00 11.48 115 HIS B CA 1
ATOM 3603 C C . HIS B 1 115 ? 14.706 52.529 1.348 1.00 9.32 115 HIS B C 1
ATOM 3604 O O . HIS B 1 115 ? 15.674 53.325 1.348 1.00 13.08 115 HIS B O 1
ATOM 3611 N N . ASP B 1 116 ? 13.827 52.451 2.337 1.00 12.06 116 ASP B N 1
ATOM 3612 C CA . ASP B 1 116 ? 13.869 53.441 3.398 1.00 12.94 116 ASP B CA 1
ATOM 3613 C C . ASP B 1 116 ? 15.127 53.206 4.277 1.00 13.57 116 ASP B C 1
ATOM 3614 O O . ASP B 1 116 ? 15.752 54.174 4.753 1.00 12.53 116 ASP B O 1
ATOM 3619 N N . SER B 1 117 ? 15.479 51.941 4.507 1.00 10.88 117 SER B N 1
ATOM 3620 C CA . SER B 1 117 ? 16.706 51.649 5.265 1.00 9.17 117 SER B CA 1
ATOM 3621 C C . SER B 1 117 ? 17.968 52.178 4.555 1.00 9.70 117 SER B C 1
ATOM 3622 O O . SER B 1 117 ? 18.855 52.717 5.196 1.00 11.90 117 SER B O 1
ATOM 3625 N N . LEU B 1 118 ? 18.062 51.975 3.244 1.00 11.30 118 LEU B N 1
ATOM 3626 C CA . LEU B 1 118 ? 19.275 52.420 2.543 1.00 10.71 118 LEU B CA 1
ATOM 3627 C C . LEU B 1 118 ? 19.341 53.945 2.584 1.00 11.71 118 LEU B C 1
ATOM 3628 O O . LEU B 1 118 ? 20.431 54.501 2.702 1.00 11.34 118 LEU B O 1
ATOM 3633 N N . LYS B 1 119 ? 18.188 54.590 2.483 1.00 13.88 119 LYS B N 1
ATOM 3634 C CA . LYS B 1 119 ? 18.125 56.048 2.552 1.00 15.46 119 LYS B CA 1
ATOM 3635 C C . LYS B 1 119 ? 18.635 56.548 3.909 1.00 13.39 119 LYS B C 1
ATOM 3636 O O . LYS B 1 119 ? 19.496 57.466 3.983 1.00 14.23 119 LYS B O 1
ATOM 3642 N N . ARG B 1 120 ? 18.152 55.945 5.001 1.00 12.07 120 ARG B N 1
ATOM 3643 C CA . ARG B 1 120 ? 18.617 56.386 6.336 1.00 10.99 120 ARG B CA 1
ATOM 3644 C C . ARG B 1 120 ? 20.088 56.070 6.587 1.00 12.48 120 ARG B C 1
ATOM 3645 O O . ARG B 1 120 ? 20.826 56.853 7.187 1.00 12.34 120 ARG B O 1
ATOM 3653 N N . LEU B 1 121 ? 20.541 54.931 6.080 1.00 9.88 121 LEU B N 1
ATOM 3654 C CA . LEU B 1 121 ? 21.916 54.514 6.285 1.00 10.21 121 LEU B CA 1
ATOM 3655 C C . LEU B 1 121 ? 22.921 55.208 5.351 1.00 13.71 121 LEU B C 1
ATOM 3656 O O . LEU B 1 121 ? 24.124 55.037 5.488 1.00 11.83 121 LEU B O 1
ATOM 3661 N N . GLN B 1 122 ? 22.389 55.965 4.398 1.00 13.35 122 GLN B N 1
ATOM 3662 C CA . GLN B 1 122 ? 23.234 56.720 3.485 1.00 13.13 122 GLN B CA 1
ATOM 3663 C C . GLN B 1 122 ? 24.217 55.824 2.758 1.00 14.91 122 GLN B C 1
ATOM 3664 O O . GLN B 1 122 ? 25.373 56.161 2.530 1.00 15.86 122 GLN B O 1
ATOM 3670 N N . THR B 1 123 ? 23.731 54.670 2.332 1.00 12.33 123 THR B N 1
ATOM 3671 C CA . THR B 1 123 ? 24.611 53.775 1.595 1.00 12.99 123 THR B CA 1
ATOM 3672 C C . THR B 1 123 ? 23.806 53.085 0.468 1.00 11.37 123 THR B C 1
ATOM 3673 O O . THR B 1 123 ? 22.573 52.997 0.536 1.00 13.98 123 THR B O 1
ATOM 3677 N N . ASP B 1 124 ? 24.500 52.611 -0.571 1.00 10.87 124 ASP B N 1
ATOM 3678 C CA . ASP B 1 124 ? 23.762 52.050 -1.717 1.00 10.83 124 ASP B CA 1
ATOM 3679 C C . ASP B 1 124 ? 23.457 50.569 -1.586 1.00 10.29 124 ASP B C 1
ATOM 3680 O O . ASP B 1 124 ? 22.654 50.030 -2.372 1.00 12.41 124 ASP B O 1
ATOM 3685 N N . TYR B 1 125 ? 24.038 49.901 -0.594 1.00 10.98 125 TYR B N 1
ATOM 3686 C CA . TYR B 1 125 ? 23.815 48.460 -0.448 1.00 11.66 125 TYR B CA 1
ATOM 3687 C C . TYR B 1 125 ? 24.000 48.048 1.000 1.00 11.79 125 TYR B C 1
ATOM 3688 O O . TYR B 1 125 ? 24.673 48.733 1.766 1.00 11.47 125 TYR B O 1
ATOM 3697 N N . LEU B 1 126 ? 23.404 46.917 1.364 1.00 12.60 126 LEU B N 1
ATOM 3698 C CA . LEU B 1 126 ? 23.617 46.315 2.671 1.00 9.15 126 LEU B CA 1
ATOM 3699 C C . LEU B 1 126 ? 24.409 45.033 2.427 1.00 11.94 126 LEU B C 1
ATOM 3700 O O . LEU B 1 126 ? 24.205 44.347 1.426 1.00 12.77 126 LEU B O 1
ATOM 3705 N N . ASP B 1 127 ? 25.312 44.708 3.364 1.00 11.84 127 ASP B N 1
ATOM 3706 C CA . ASP B 1 127 ? 26.041 43.486 3.235 1.00 12.41 127 ASP B CA 1
ATOM 3707 C C . ASP B 1 127 ? 25.202 42.296 3.617 1.00 9.37 127 ASP B C 1
ATOM 3708 O O . ASP B 1 127 ? 25.394 41.227 3.066 1.00 10.87 127 ASP B O 1
ATOM 3713 N N . LEU B 1 128 ? 24.337 42.494 4.620 1.00 9.55 128 LEU B N 1
ATOM 3714 C CA . LEU B 1 128 ? 23.491 41.380 5.086 1.00 10.24 128 LEU B CA 1
ATOM 3715 C C . LEU B 1 128 ? 22.113 41.961 5.374 1.00 7.66 128 LEU B C 1
ATOM 3716 O O . LEU B 1 128 ? 21.981 42.953 6.092 1.00 11.18 128 LEU B O 1
ATOM 3721 N N . TYR B 1 129 ? 21.078 41.378 4.773 1.00 7.14 129 TYR B N 1
ATOM 3722 C CA . TYR B 1 129 ? 19.715 41.868 5.020 1.00 8.19 129 TYR B CA 1
ATOM 3723 C C . TYR B 1 129 ? 18.954 40.677 5.608 1.00 8.76 129 TYR B C 1
ATOM 3724 O O . TYR B 1 129 ? 18.985 39.593 5.064 1.00 8.60 129 TYR B O 1
ATOM 3733 N N . GLN B 1 130 ? 18.303 40.892 6.74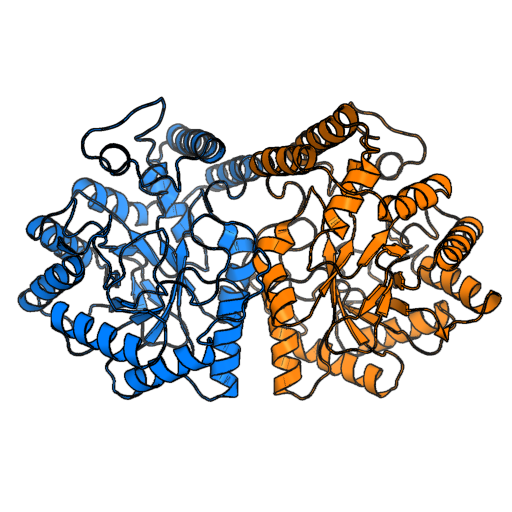9 1.00 8.72 130 GLN B N 1
ATOM 3734 C CA . GLN B 1 130 ? 17.765 39.777 7.543 1.00 7.82 130 GLN B CA 1
ATOM 3735 C C . GLN B 1 130 ? 16.245 39.912 7.705 1.00 8.44 130 GLN B C 1
ATOM 3736 O O . GLN B 1 130 ? 15.723 41.008 7.909 1.00 9.78 130 GLN B O 1
ATOM 3742 N N . VAL B 1 131 ? 15.560 38.776 7.640 1.00 7.42 131 VAL B N 1
ATOM 3743 C CA . VAL B 1 131 ? 14.125 38.731 7.938 1.00 6.30 131 VAL B CA 1
ATOM 3744 C C . VAL B 1 131 ? 14.010 38.795 9.455 1.00 8.69 131 VAL B C 1
ATOM 3745 O O . VAL B 1 131 ? 14.473 37.892 10.122 1.00 8.62 131 VAL B O 1
ATOM 3749 N N . HIS B 1 132 ? 13.455 39.887 10.024 1.00 8.50 132 HIS B N 1
ATOM 3750 C CA . HIS B 1 132 ? 13.588 40.136 11.480 1.00 7.85 132 HIS B CA 1
ATOM 3751 C C . HIS B 1 132 ? 12.864 39.079 12.324 1.00 8.42 132 HIS B C 1
ATOM 3752 O O . HIS B 1 132 ? 13.352 38.659 13.371 1.00 7.58 132 HIS B O 1
ATOM 3759 N N . TRP B 1 133 ? 11.709 38.641 11.839 1.00 7.40 133 TRP B N 1
ATOM 3760 C CA . TRP B 1 133 ? 11.053 37.469 12.485 1.00 6.24 133 TRP B CA 1
ATOM 3761 C C . TRP B 1 133 ? 10.109 36.859 11.486 1.00 8.72 133 TRP B C 1
ATOM 3762 O O . TRP B 1 133 ? 9.773 37.499 10.501 1.00 8.75 133 TRP B O 1
ATOM 3773 N N . PRO B 1 134 ? 9.705 35.618 11.687 1.00 7.65 134 PRO B N 1
ATOM 3774 C CA . PRO B 1 134 ? 8.909 34.957 10.656 1.00 6.72 134 PRO B CA 1
ATOM 3775 C C . PRO B 1 134 ? 7.471 35.485 10.502 1.00 8.03 134 PRO B C 1
ATOM 3776 O O . PRO B 1 134 ? 6.806 36.011 11.412 1.00 8.14 134 PRO B O 1
ATOM 3780 N N . GLN B 1 135 ? 7.020 35.306 9.269 1.00 7.79 135 GLN B N 1
ATOM 3781 C CA . GLN B 1 135 ? 5.634 35.587 8.909 1.00 8.55 135 GLN B CA 1
ATOM 3782 C C . GLN B 1 135 ? 4.680 34.657 9.657 1.00 9.82 135 GLN B C 1
ATOM 3783 O O . GLN B 1 135 ? 3.653 35.107 10.156 1.00 10.76 135 GLN B O 1
ATOM 3789 N N . ARG B 1 136 ? 4.996 33.362 9.679 1.00 8.13 136 ARG B N 1
ATOM 3790 C CA . ARG B 1 136 ? 4.149 32.359 10.392 1.00 10.74 136 ARG B CA 1
ATOM 3791 C C . ARG B 1 136 ? 4.362 32.417 11.915 1.00 11.62 136 ARG B C 1
ATOM 3792 O O . ARG B 1 136 ? 5.423 32.775 12.429 1.00 9.58 136 ARG B O 1
ATOM 3800 N N . PRO B 1 137 ? 3.347 32.078 12.686 1.00 10.61 137 PRO B N 1
ATOM 3801 C CA . PRO B 1 137 ? 3.548 32.031 14.131 1.00 9.70 137 PRO B CA 1
ATOM 3802 C C . PRO B 1 137 ? 4.413 30.826 14.476 1.00 10.49 137 PRO B C 1
ATOM 3803 O O . PRO B 1 137 ? 4.161 29.719 13.997 1.00 13.32 137 PRO B O 1
ATOM 3807 N N . THR B 1 138 ? 5.430 31.036 15.299 1.00 10.63 138 THR B N 1
ATOM 3808 C CA . THR B 1 138 ? 6.305 29.906 15.615 1.00 10.57 138 THR B CA 1
ATOM 3809 C C . THR B 1 138 ? 6.982 30.139 16.959 1.00 8.46 138 THR B C 1
ATOM 3810 O O . THR B 1 138 ? 6.643 31.147 17.696 1.00 11.59 138 THR B O 1
ATOM 3814 N N . ASN B 1 139 ? 7.880 29.215 17.330 1.00 10.24 139 ASN B N 1
ATOM 3815 C CA . ASN B 1 139 ? 8.472 29.323 18.660 1.00 10.60 139 ASN B CA 1
ATOM 3816 C C . ASN B 1 139 ? 9.692 30.212 18.682 1.00 10.87 139 ASN B C 1
ATOM 3817 O O . ASN B 1 139 ? 10.837 29.741 18.662 1.00 14.78 139 ASN B O 1
ATOM 3822 N N . CYS B 1 140 ? 9.380 31.496 18.821 1.00 10.29 140 CYS B N 1
ATOM 3823 C CA . CYS B 1 140 ? 10.366 32.562 19.041 1.00 9.90 140 CYS B CA 1
ATOM 3824 C C . CYS B 1 140 ? 9.799 33.538 20.083 1.00 14.22 140 CYS B C 1
ATOM 3825 O O . CYS B 1 140 ? 8.662 33.382 20.522 1.00 15.44 140 CYS B O 1
ATOM 3828 N N . PHE B 1 141 ? 10.610 34.509 20.505 1.00 13.35 141 PHE B N 1
ATOM 3829 C CA . PHE B 1 141 ? 10.108 35.610 21.351 1.00 12.28 141 PHE B CA 1
ATOM 3830 C C . PHE B 1 141 ? 9.330 35.122 22.571 1.00 19.00 141 PHE B C 1
ATOM 3831 O O . PHE B 1 141 ? 8.159 35.484 22.788 1.00 18.86 141 PHE B O 1
ATOM 3839 N N . GLY B 1 142 ? 9.985 34.267 23.333 1.00 13.65 142 GLY B N 1
ATOM 3840 C CA . GLY B 1 142 ? 9.460 33.854 24.630 1.00 13.19 142 GLY B CA 1
ATOM 3841 C C . GLY B 1 142 ? 8.712 32.542 24.637 1.00 14.88 142 GLY B C 1
ATOM 3842 O O . GLY B 1 142 ? 8.193 32.119 25.675 1.00 17.32 142 GLY B O 1
ATOM 3843 N N . LYS B 1 143 ? 8.636 31.894 23.484 1.00 13.59 143 LYS B N 1
ATOM 3844 C CA . LYS B 1 143 ? 7.948 30.602 23.399 1.00 11.78 143 LYS B CA 1
ATOM 3845 C C . LYS B 1 143 ? 9.004 29.540 23.123 1.00 14.18 143 LYS B C 1
ATOM 3846 O O . LYS B 1 143 ? 9.642 29.555 22.059 1.00 13.94 143 LYS B O 1
ATOM 3852 N N . LEU B 1 144 ? 9.197 28.628 24.063 1.00 12.70 144 LEU B N 1
ATOM 3853 C CA . LEU B 1 144 ? 10.234 27.610 23.902 1.00 9.48 144 LEU B CA 1
ATOM 3854 C C . LEU B 1 144 ? 9.852 26.547 22.904 1.00 12.92 144 LEU B C 1
ATOM 3855 O O . LEU B 1 144 ? 10.626 26.255 21.984 1.00 13.20 144 LEU B O 1
ATOM 3860 N N . GLY B 1 145 ? 8.690 25.943 23.124 1.00 9.63 145 GLY B N 1
ATOM 3861 C CA . GLY B 1 145 ? 8.219 24.886 22.233 1.00 11.46 145 GLY B CA 1
ATOM 3862 C C . GLY B 1 145 ? 7.219 25.416 21.240 1.00 11.26 145 GLY B C 1
ATOM 3863 O O . GLY B 1 145 ? 6.478 26.381 21.481 1.00 11.29 145 GLY B O 1
ATOM 3864 N N . TYR B 1 146 ? 7.118 24.708 20.125 1.00 7.82 146 TYR B N 1
ATOM 3865 C CA . TYR B 1 146 ? 6.208 25.127 19.060 1.00 7.45 146 TYR B CA 1
ATOM 3866 C C . TYR B 1 146 ? 4.779 24.627 19.374 1.00 12.28 146 TYR B C 1
ATOM 3867 O O . TYR B 1 146 ? 4.585 23.493 19.857 1.00 14.42 146 TYR B O 1
ATOM 3876 N N . SER B 1 147 ? 3.790 25.476 19.072 1.00 10.07 147 SER B N 1
ATOM 3877 C CA . SER B 1 147 ? 2.396 25.089 19.158 1.00 13.05 147 SER B CA 1
ATOM 3878 C C . SER B 1 147 ? 1.810 25.114 17.757 1.00 12.99 147 SER B C 1
ATOM 3879 O O . SER B 1 147 ? 2.033 26.036 16.993 1.00 11.63 147 SER B O 1
ATOM 3882 N N . TRP B 1 148 ? 1.071 24.065 17.430 1.00 13.33 148 TRP B N 1
ATOM 3883 C CA . TRP B 1 148 ? 0.419 23.970 16.156 1.00 12.96 148 TRP B CA 1
ATOM 3884 C C . TRP B 1 148 ? -0.459 25.145 15.874 1.00 13.07 148 TRP B C 1
ATOM 3885 O O . TRP B 1 148 ? -1.179 25.576 16.750 1.00 16.14 148 TRP B O 1
ATOM 3896 N N . THR B 1 149 ? -0.489 25.576 14.630 1.00 13.65 149 THR B N 1
ATOM 3897 C CA . THR B 1 149 ? -1.331 26.744 14.247 1.00 15.33 149 THR B CA 1
ATOM 3898 C C . THR B 1 149 ? -2.543 26.298 13.430 1.00 21.45 149 THR B C 1
ATOM 3899 O O . THR B 1 149 ? -2.489 25.259 12.798 1.00 18.62 149 THR B O 1
ATOM 3903 N N . ASP B 1 150 ? -3.662 27.057 13.468 1.00 23.79 150 ASP B N 1
ATOM 3904 C CA . ASP B 1 150 ? -4.842 26.768 12.618 1.00 56.06 150 ASP B CA 1
ATOM 3905 C C . ASP B 1 150 ? -4.859 27.759 11.473 1.00 67.83 150 ASP B C 1
ATOM 3906 O O . ASP B 1 150 ? -5.927 28.296 11.178 1.00 78.67 150 ASP B O 1
ATOM 3911 N N . SER B 1 151 ? -3.736 28.052 10.835 1.00 71.00 151 SER B N 1
ATOM 3912 C CA . SER B 1 151 ? -3.784 29.128 9.847 1.00 73.43 151 SER B CA 1
ATOM 3913 C C . SER B 1 151 ? -2.561 29.257 8.961 1.00 69.04 151 SER B C 1
ATOM 3914 O O . SER B 1 151 ? -1.573 29.884 9.353 1.00 78.17 151 SER B O 1
ATOM 3917 N N . ALA B 1 152 ? -2.636 28.689 7.761 1.00 58.39 152 ALA B N 1
ATOM 3918 C CA . ALA B 1 152 ? -1.544 28.820 6.807 1.00 53.41 152 ALA B CA 1
ATOM 3919 C C . ALA B 1 152 ? -1.172 30.286 6.804 1.00 39.18 152 ALA B C 1
ATOM 3920 O O . ALA B 1 152 ? -2.052 31.135 6.809 1.00 36.51 152 ALA B O 1
ATOM 3922 N N . PRO B 1 153 ? 0.123 30.601 6.818 1.00 29.42 153 PRO B N 1
ATOM 3923 C CA . PRO B 1 153 ? 0.547 32.005 6.796 1.00 25.19 153 PRO B CA 1
ATOM 3924 C C . PRO B 1 153 ? 0.183 32.593 5.443 1.00 29.33 153 PRO B C 1
ATOM 3925 O O . PRO B 1 153 ? 0.181 31.833 4.472 1.00 25.47 153 PRO B O 1
ATOM 3929 N N . ALA B 1 154 ? -0.038 33.911 5.403 1.00 38.58 154 ALA B N 1
ATOM 3930 C CA . ALA B 1 154 ? -0.475 34.686 4.223 1.00 43.20 154 ALA B CA 1
ATOM 3931 C C . ALA B 1 154 ? 0.589 34.853 3.140 1.00 34.16 154 ALA B C 1
ATOM 3932 O O . ALA B 1 154 ? 0.328 35.227 2.001 1.00 40.56 154 ALA B O 1
ATOM 3934 N N . VAL B 1 155 ? 1.810 34.592 3.523 1.00 20.40 155 VAL B N 1
ATOM 3935 C CA . VAL B 1 155 ? 2.935 34.740 2.620 1.00 11.95 155 VAL B CA 1
ATOM 3936 C C . VAL B 1 155 ? 3.857 33.614 3.022 1.00 13.74 155 VAL B C 1
ATOM 3937 O O . VAL B 1 155 ? 4.127 33.496 4.211 1.00 16.10 155 VAL B O 1
ATOM 3941 N N . SER B 1 156 ? 4.344 32.820 2.066 1.00 10.75 156 SER B N 1
ATOM 3942 C CA . SER B 1 156 ? 5.140 31.626 2.333 1.00 10.46 156 SER B CA 1
ATOM 3943 C C . SER B 1 156 ? 6.595 32.006 2.343 1.00 9.61 156 SER B C 1
ATOM 3944 O O . SER B 1 156 ? 6.982 33.082 1.886 1.00 11.64 156 SER B O 1
ATOM 3947 N N . LEU B 1 157 ? 7.399 31.107 2.876 1.00 8.18 157 LEU B N 1
ATOM 3948 C CA . LEU B 1 157 ? 8.844 31.351 2.806 1.00 6.90 157 LEU B CA 1
ATOM 3949 C C . LEU B 1 157 ? 9.359 31.547 1.367 1.00 10.69 157 LEU B C 1
ATOM 3950 O O . LEU B 1 157 ? 10.268 32.350 1.150 1.00 13.17 157 LEU B O 1
ATOM 3955 N N . LEU B 1 158 ? 8.812 30.813 0.396 1.00 9.65 158 LEU B N 1
ATOM 3956 C CA . LEU B 1 158 ? 9.198 30.956 -0.989 1.00 9.80 158 LEU B CA 1
ATOM 3957 C C . LEU B 1 158 ? 8.818 32.345 -1.502 1.00 10.62 158 LEU B C 1
ATOM 3958 O O . LEU B 1 158 ? 9.618 32.969 -2.198 1.00 12.60 158 LEU B O 1
ATOM 3963 N N . ASP B 1 159 ? 7.632 32.858 -1.132 1.00 11.89 159 ASP B N 1
ATOM 3964 C CA . ASP B 1 159 ? 7.286 34.245 -1.505 1.00 13.27 159 ASP B CA 1
ATOM 3965 C C . ASP B 1 159 ? 8.377 35.230 -1.003 1.00 11.47 159 ASP B C 1
ATOM 3966 O O . ASP B 1 159 ? 8.854 36.148 -1.703 1.00 12.77 159 ASP B O 1
ATOM 3971 N N . THR B 1 160 ? 8.760 35.045 0.243 1.00 11.19 160 THR B N 1
ATOM 3972 C CA . THR B 1 160 ? 9.713 35.952 0.851 1.00 11.00 160 THR B CA 1
ATOM 3973 C C . THR B 1 160 ? 11.089 35.841 0.188 1.00 9.68 160 THR B C 1
ATOM 3974 O O . THR B 1 160 ? 11.721 36.841 -0.111 1.00 10.01 160 THR B O 1
ATOM 3978 N N . LEU B 1 161 ? 11.539 34.614 -0.019 1.00 10.16 161 LEU B N 1
ATOM 3979 C CA . LEU B 1 161 ? 12.851 34.404 -0.631 1.00 10.03 161 LEU B CA 1
ATOM 3980 C C . LEU B 1 161 ? 12.892 34.923 -2.065 1.00 9.91 161 LEU B C 1
ATOM 3981 O O . LEU B 1 161 ? 13.890 35.528 -2.480 1.00 10.43 161 LEU B O 1
ATOM 3986 N N . ASP B 1 162 ? 11.798 34.730 -2.825 1.00 9.14 162 ASP B N 1
ATOM 3987 C CA . ASP B 1 162 ? 11.752 35.194 -4.223 1.00 11.19 162 ASP B CA 1
ATOM 3988 C C . ASP B 1 162 ? 11.786 36.732 -4.200 1.00 11.64 162 ASP B C 1
ATOM 3989 O O . ASP B 1 162 ? 12.430 37.380 -5.050 1.00 14.34 162 ASP B O 1
ATOM 3994 N N . ALA B 1 163 ? 11.154 37.351 -3.215 1.00 12.23 163 ALA B N 1
ATOM 3995 C CA . ALA B 1 163 ? 11.224 38.811 -3.145 1.00 11.79 163 ALA B CA 1
ATOM 3996 C C . ALA B 1 163 ? 12.668 39.309 -2.833 1.00 13.68 163 ALA B C 1
ATOM 3997 O O . ALA B 1 163 ? 13.167 40.262 -3.444 1.00 13.98 163 ALA B O 1
ATOM 3999 N N . LEU B 1 164 ? 13.342 38.661 -1.890 1.00 10.32 164 LEU B N 1
ATOM 4000 C CA . LEU B 1 164 ? 14.686 39.102 -1.536 1.00 10.72 164 LEU B CA 1
ATOM 4001 C C . LEU B 1 164 ? 15.604 38.920 -2.702 1.00 12.29 164 LEU B C 1
ATOM 4002 O O . LEU B 1 164 ? 16.510 39.698 -2.894 1.00 13.68 164 LEU B O 1
ATOM 4007 N N . ALA B 1 165 ? 15.387 37.861 -3.475 1.00 10.82 165 ALA B N 1
ATOM 4008 C CA . ALA B 1 165 ? 16.210 37.577 -4.651 1.00 10.69 165 ALA B CA 1
ATOM 4009 C C . ALA B 1 165 ? 16.229 38.738 -5.627 1.00 9.59 165 ALA B C 1
ATOM 4010 O O . ALA B 1 165 ? 17.243 39.001 -6.292 1.00 11.74 165 ALA B O 1
ATOM 4012 N N . GLU B 1 166 ? 15.081 39.397 -5.787 1.00 10.85 166 GLU B N 1
ATOM 4013 C CA . GLU B 1 166 ? 15.076 40.512 -6.711 1.00 10.45 166 GLU B CA 1
ATOM 4014 C C . GLU B 1 166 ? 16.059 41.607 -6.243 1.00 12.97 166 GLU B C 1
ATOM 4015 O O . GLU B 1 166 ? 16.774 42.185 -7.068 1.00 12.27 166 GLU B O 1
ATOM 4021 N N . TYR B 1 167 ? 16.086 41.893 -4.933 1.00 11.33 167 TYR B N 1
ATOM 4022 C CA . TYR B 1 167 ? 16.918 42.987 -4.458 1.00 11.57 167 TYR B CA 1
ATOM 4023 C C . TYR B 1 167 ? 18.368 42.583 -4.321 1.00 9.96 167 TYR B C 1
ATOM 4024 O O . TYR B 1 167 ? 19.240 43.450 -4.348 1.00 11.59 167 TYR B O 1
ATOM 4033 N N . GLN B 1 168 ? 18.625 41.279 -4.219 1.00 9.77 168 GLN B N 1
ATOM 4034 C CA . GLN B 1 168 ? 19.990 40.748 -4.291 1.00 12.22 168 GLN B CA 1
ATOM 4035 C C . GLN B 1 168 ? 20.529 40.941 -5.709 1.00 14.32 168 GLN B C 1
ATOM 4036 O O . GLN B 1 168 ? 21.635 41.438 -5.885 1.00 11.92 168 GLN B O 1
ATOM 4042 N N . ARG B 1 169 ? 19.740 40.591 -6.713 1.00 13.92 169 ARG B N 1
ATOM 4043 C CA . ARG B 1 169 ? 20.230 40.775 -8.066 1.00 13.31 169 ARG B CA 1
ATOM 4044 C C . ARG B 1 169 ? 20.459 42.249 -8.373 1.00 13.87 169 ARG B C 1
ATOM 4045 O O . ARG B 1 169 ? 21.392 42.605 -9.133 1.00 17.45 169 ARG B O 1
ATOM 4053 N N . ALA B 1 170 ? 19.664 43.116 -7.752 1.00 11.63 170 ALA B N 1
ATOM 4054 C CA . ALA B 1 170 ? 19.847 44.571 -7.930 1.00 13.67 170 ALA B CA 1
ATOM 4055 C C . ALA B 1 170 ? 21.099 45.096 -7.220 1.00 13.89 170 ALA B C 1
ATOM 4056 O O . ALA B 1 170 ? 21.487 46.255 -7.384 1.00 15.50 170 ALA B O 1
ATOM 4058 N N . GLY B 1 171 ? 21.722 44.262 -6.408 1.00 12.10 171 GLY B N 1
ATOM 4059 C CA . GLY B 1 171 ? 22.933 44.671 -5.711 1.00 12.89 171 GLY B CA 1
ATOM 4060 C C . GLY B 1 171 ? 22.646 45.508 -4.472 1.00 13.40 171 GLY B C 1
ATOM 4061 O O . GLY B 1 171 ? 23.610 46.023 -3.876 1.00 15.68 171 GLY B O 1
ATOM 4062 N N . LYS B 1 172 ? 21.367 45.620 -4.083 1.00 9.94 172 LYS B N 1
ATOM 4063 C CA . LYS B 1 172 ? 21.003 46.416 -2.897 1.00 10.06 172 LYS B CA 1
ATOM 4064 C C . LYS B 1 172 ? 21.288 45.637 -1.631 1.00 10.10 172 LYS B C 1
ATOM 4065 O O . LYS B 1 172 ? 21.502 46.225 -0.565 1.00 10.28 172 LYS B O 1
ATOM 4071 N N . ILE B 1 173 ? 21.274 44.323 -1.761 1.00 10.78 173 ILE B N 1
ATOM 4072 C CA . ILE B 1 173 ? 21.686 43.470 -0.647 1.00 10.15 173 ILE B CA 1
ATOM 4073 C C . ILE B 1 173 ? 22.668 42.423 -1.154 1.00 12.55 173 ILE B C 1
ATOM 4074 O O . ILE B 1 173 ? 22.519 41.933 -2.267 1.00 14.61 173 ILE B O 1
ATOM 4079 N N . ARG B 1 174 ? 23.706 42.110 -0.380 1.00 10.66 174 ARG B N 1
ATOM 4080 C CA . ARG B 1 174 ? 24.662 41.082 -0.818 1.00 10.04 174 ARG B CA 1
ATOM 4081 C C . ARG B 1 174 ? 24.274 39.719 -0.330 1.00 10.72 174 ARG B C 1
ATOM 4082 O O . ARG B 1 174 ? 24.038 38.792 -1.119 1.00 14.68 174 ARG B O 1
ATOM 4097 N N . TYR B 1 175 ? 24.202 39.576 0.989 1.00 11.46 175 TYR B N 1
ATOM 4098 C CA . TYR B 1 175 ? 23.852 38.298 1.582 1.00 10.88 175 TYR B CA 1
ATOM 4099 C C . TYR B 1 175 ? 22.506 38.420 2.302 1.00 8.51 175 TYR B C 1
ATOM 4100 O O . TYR B 1 175 ? 22.114 39.504 2.722 1.00 9.32 175 TYR B O 1
ATOM 4109 N N . ILE B 1 176 ? 21.796 37.298 2.397 1.00 8.38 176 ILE B N 1
ATOM 4110 C CA . ILE B 1 176 ? 20.544 37.255 3.178 1.00 8.67 176 ILE B CA 1
ATOM 4111 C C . ILE B 1 176 ? 20.642 36.342 4.384 1.00 6.16 176 ILE B C 1
ATOM 4112 O O . ILE B 1 176 ? 21.317 35.344 4.353 1.00 9.63 176 ILE B O 1
ATOM 4117 N N . GLY B 1 177 ? 19.979 36.761 5.467 1.00 10.48 177 GLY B N 1
ATOM 4118 C CA . GLY B 1 177 ? 19.952 35.957 6.676 1.00 9.41 177 GLY B CA 1
ATOM 4119 C C . GLY B 1 177 ? 18.550 35.982 7.266 1.00 9.35 177 GLY B C 1
ATOM 4120 O O . GLY B 1 177 ? 17.687 36.727 6.800 1.00 8.45 177 GLY B O 1
ATOM 4121 N N . VAL B 1 178 ? 18.363 35.173 8.303 1.00 7.43 178 VAL B N 1
ATOM 4122 C CA . VAL B 1 178 ? 17.082 35.138 8.982 1.00 6.48 178 VAL B CA 1
ATOM 4123 C C . VAL B 1 178 ? 17.283 35.429 10.444 1.00 9.46 178 VAL B C 1
ATOM 4124 O O . VAL B 1 178 ? 18.408 35.527 10.937 1.00 8.78 178 VAL B O 1
ATOM 4128 N N . SER B 1 179 ? 16.188 35.665 11.161 1.00 8.64 179 SER B N 1
ATOM 4129 C CA . SER B 1 179 ? 16.341 35.989 12.594 1.00 7.39 179 SER B CA 1
ATOM 4130 C C . SER B 1 179 ? 15.090 35.434 13.300 1.00 7.21 179 SER B C 1
ATOM 4131 O O . SER B 1 179 ? 13.989 35.363 12.695 1.00 8.88 179 SER B O 1
ATOM 4134 N N . ASN B 1 180 ? 15.270 35.003 14.544 1.00 6.40 180 ASN B N 1
ATOM 4135 C CA . ASN B 1 180 ? 14.153 34.436 15.309 1.00 5.59 180 ASN B CA 1
ATOM 4136 C C . ASN B 1 180 ? 13.501 33.320 14.555 1.00 7.94 180 ASN B C 1
ATOM 4137 O O . ASN B 1 180 ? 12.276 33.197 14.590 1.00 8.70 180 ASN B O 1
ATOM 4142 N N . GLU B 1 181 ? 14.344 32.504 13.904 1.00 10.03 181 GLU B N 1
ATOM 4143 C CA . GLU B 1 181 ? 13.857 31.353 13.148 1.00 9.78 181 GLU B CA 1
ATOM 4144 C C . GLU B 1 181 ? 14.057 30.038 13.892 1.00 8.03 181 GLU B C 1
ATOM 4145 O O . GLU B 1 181 ? 14.555 30.014 15.044 1.00 7.70 181 GLU B O 1
ATOM 4151 N N . THR B 1 182 ? 13.648 28.949 13.239 1.00 8.42 182 THR B N 1
ATOM 4152 C CA . THR B 1 182 ? 13.693 27.626 13.832 1.00 6.29 182 THR B CA 1
ATOM 4153 C C . THR B 1 182 ? 14.408 26.683 12.886 1.00 9.20 182 THR B C 1
ATOM 4154 O O . THR B 1 182 ? 14.680 27.031 11.749 1.00 9.58 182 THR B O 1
ATOM 4158 N N . ALA B 1 183 ? 14.697 25.476 13.370 1.00 7.87 183 ALA B N 1
ATOM 4159 C CA . ALA B 1 183 ? 15.346 24.482 12.514 1.00 9.23 183 ALA B CA 1
ATOM 4160 C C . ALA B 1 183 ? 14.532 24.190 11.258 1.00 10.19 183 ALA B C 1
ATOM 4161 O O . ALA B 1 183 ? 15.112 24.091 10.154 1.00 10.25 183 ALA B O 1
ATOM 4163 N N . PHE B 1 184 ? 13.205 24.046 11.410 1.00 8.12 184 PHE B N 1
ATOM 4164 C CA . PHE B 1 184 ? 12.350 23.855 10.247 1.00 8.98 184 PHE B CA 1
ATOM 4165 C C . PHE B 1 184 ? 12.507 25.017 9.256 1.00 10.09 184 PHE B C 1
ATOM 4166 O O . PHE B 1 184 ? 12.670 24.801 8.048 1.00 9.33 184 PHE B O 1
ATOM 4174 N N . GLY B 1 185 ? 12.402 26.244 9.753 1.00 6.97 185 GLY B N 1
ATOM 4175 C CA . GLY B 1 185 ? 12.400 27.378 8.813 1.00 6.47 185 GLY B CA 1
ATOM 4176 C C . GLY B 1 185 ? 13.745 27.466 8.099 1.00 8.09 185 GLY B C 1
ATOM 4177 O O . GLY B 1 185 ? 13.760 27.660 6.883 1.00 8.34 185 GLY B O 1
ATOM 4178 N N . VAL B 1 186 ? 14.851 27.307 8.832 1.00 7.71 186 VAL B N 1
ATOM 4179 C CA . VAL B 1 186 ? 16.170 27.353 8.144 1.00 6.74 186 VAL B CA 1
ATOM 4180 C C . VAL B 1 186 ? 16.259 26.283 7.057 1.00 5.94 186 VAL B C 1
ATOM 4181 O O . VAL B 1 186 ? 16.639 26.566 5.924 1.00 7.45 186 VAL B O 1
ATOM 4185 N N . MET B 1 187 ? 15.888 25.055 7.417 1.00 7.79 187 MET B N 1
ATOM 4186 C CA . MET B 1 187 ? 15.992 23.968 6.442 1.00 6.95 187 MET B CA 1
ATOM 4187 C C . MET B 1 187 ? 15.086 24.193 5.263 1.00 7.48 187 MET B C 1
ATOM 4188 O O . MET B 1 187 ? 15.439 23.830 4.143 1.00 8.51 187 MET B O 1
ATOM 4193 N N . ARG B 1 188 ? 13.914 24.801 5.484 1.00 6.32 188 ARG B N 1
ATOM 4194 C CA . ARG B 1 188 ? 13.047 25.120 4.329 1.00 8.04 188 ARG B CA 1
ATOM 4195 C C . ARG B 1 188 ? 13.700 26.160 3.415 1.00 11.03 188 ARG B C 1
ATOM 4196 O O . ARG B 1 188 ? 13.676 26.000 2.195 1.00 9.45 188 ARG B O 1
ATOM 4204 N N . TYR B 1 189 ? 14.250 27.231 3.986 1.00 6.66 189 TYR B N 1
ATOM 4205 C CA . TYR B 1 189 ? 14.902 28.240 3.123 1.00 7.03 189 TYR B CA 1
ATOM 4206 C C . TYR B 1 189 ? 15.986 27.570 2.275 1.00 8.22 189 TYR B C 1
ATOM 4207 O O . TYR B 1 189 ? 16.203 27.902 1.108 1.00 10.16 189 TYR B O 1
ATOM 4216 N N . LEU B 1 190 ? 16.763 26.706 2.906 1.00 8.25 190 LEU B N 1
ATOM 4217 C CA . LEU B 1 190 ? 17.874 26.056 2.162 1.00 7.62 190 LEU B CA 1
ATOM 4218 C C . LEU B 1 190 ? 17.356 25.139 1.060 1.00 11.44 190 LEU B C 1
ATOM 4219 O O . LEU B 1 190 ? 17.917 25.075 -0.034 1.00 8.62 190 LEU B O 1
ATOM 4224 N N . HIS B 1 191 ? 16.295 24.407 1.364 1.00 10.32 191 HIS B N 1
ATOM 4225 C CA . HIS B 1 191 ? 15.678 23.547 0.366 1.00 8.45 191 HIS B CA 1
ATOM 4226 C C . HIS B 1 191 ? 15.177 24.376 -0.802 1.00 7.93 191 HIS B C 1
ATOM 4227 O O . HIS B 1 191 ? 15.404 23.994 -1.941 1.00 10.86 191 HIS B O 1
ATOM 4234 N N . LEU B 1 192 ? 14.505 25.491 -0.520 1.00 8.64 192 LEU B N 1
ATOM 4235 C CA . LEU B 1 192 ? 13.913 26.332 -1.565 1.00 7.21 192 LEU B CA 1
ATOM 4236 C C . LEU B 1 192 ? 15.030 26.946 -2.427 1.00 8.27 192 LEU B C 1
ATOM 4237 O O . LEU B 1 192 ? 14.908 27.078 -3.628 1.00 11.33 192 LEU B O 1
ATOM 4242 N N . ALA B 1 193 ? 16.135 27.345 -1.786 1.00 7.02 193 ALA B N 1
ATOM 4243 C CA . ALA B 1 193 ? 17.211 27.905 -2.590 1.00 8.19 193 ALA B CA 1
ATOM 4244 C C . ALA B 1 193 ? 17.719 26.922 -3.625 1.00 12.28 193 ALA B C 1
ATOM 4245 O O . ALA B 1 193 ? 17.980 27.301 -4.761 1.00 11.16 193 ALA B O 1
ATOM 4247 N N . ASP B 1 194 ? 17.891 25.677 -3.221 1.00 10.54 194 ASP B N 1
ATOM 4248 C CA . ASP B 1 194 ? 18.441 24.662 -4.129 1.00 10.80 194 ASP B CA 1
ATOM 4249 C C . ASP B 1 194 ? 17.410 24.286 -5.175 1.00 12.68 194 ASP B C 1
ATOM 4250 O O . ASP B 1 194 ? 17.700 24.217 -6.375 1.00 15.07 194 ASP B O 1
ATOM 4255 N N . LYS B 1 195 ? 16.176 24.096 -4.733 1.00 11.02 195 LYS B N 1
ATOM 4256 C CA . LYS B 1 195 ? 15.141 23.663 -5.664 1.00 13.12 195 LYS B CA 1
ATOM 4257 C C . LYS B 1 195 ? 14.830 24.704 -6.742 1.00 14.65 195 LYS B C 1
ATOM 4258 O O . LYS B 1 195 ? 14.606 24.365 -7.933 1.00 16.15 195 LYS B O 1
ATOM 4264 N N . HIS B 1 196 ? 14.766 25.963 -6.333 1.00 11.59 196 HIS B N 1
ATOM 4265 C CA . HIS B 1 196 ? 14.348 27.054 -7.215 1.00 10.72 196 HIS B CA 1
ATOM 4266 C C . HIS B 1 196 ? 15.463 27.981 -7.711 1.00 12.28 196 HIS B C 1
ATOM 4267 O O . HIS B 1 196 ? 15.166 29.008 -8.375 1.00 16.12 196 HIS B O 1
ATOM 4274 N N . ASP B 1 197 ? 16.705 27.629 -7.415 1.00 13.18 197 ASP B N 1
ATOM 4275 C CA . ASP B 1 197 ? 17.852 28.442 -7.799 1.00 13.91 197 ASP B CA 1
ATOM 4276 C C . ASP B 1 197 ? 17.688 29.875 -7.268 1.00 15.19 197 ASP B C 1
ATOM 4277 O O . ASP B 1 197 ? 17.704 30.851 -8.013 1.00 13.44 197 ASP B O 1
ATOM 4282 N N . LEU B 1 198 ? 17.530 29.976 -5.950 1.00 10.43 198 LEU B N 1
ATOM 4283 C CA . LEU B 1 198 ? 17.319 31.238 -5.251 1.00 12.21 198 LEU B CA 1
ATOM 4284 C C . LEU B 1 198 ? 18.484 31.401 -4.281 1.00 9.19 198 LEU B C 1
ATOM 4285 O O . LEU B 1 198 ? 19.241 30.466 -4.074 1.00 11.86 198 LEU B O 1
ATOM 4290 N N . PRO B 1 199 ? 18.684 32.597 -3.743 1.00 8.57 199 PRO B N 1
ATOM 4291 C CA . PRO B 1 199 ? 19.822 32.773 -2.834 1.00 10.09 199 PRO B CA 1
ATOM 4292 C C . PRO B 1 199 ? 19.720 31.901 -1.610 1.00 10.82 199 PRO B C 1
ATOM 4293 O O . PRO B 1 199 ? 18.636 31.738 -1.026 1.00 10.83 199 PRO B O 1
ATOM 4297 N N . ARG B 1 200 ? 20.898 31.417 -1.213 1.00 11.05 200 ARG B N 1
ATOM 4298 C CA . ARG B 1 200 ? 21.024 30.598 -0.013 1.00 8.18 200 ARG B CA 1
ATOM 4299 C C . ARG B 1 200 ? 21.311 31.440 1.254 1.00 13.76 200 ARG B C 1
ATOM 4300 O O . ARG B 1 200 ? 22.376 32.058 1.337 1.00 12.24 200 ARG B O 1
ATOM 4308 N N . ILE B 1 201 ? 20.420 31.467 2.244 1.00 8.15 201 ILE B N 1
ATOM 4309 C CA . ILE B 1 201 ? 20.702 32.209 3.464 1.00 7.30 201 ILE B CA 1
ATOM 4310 C C . ILE B 1 201 ? 22.015 31.734 4.124 1.00 9.20 201 ILE B C 1
ATOM 4311 O O . ILE B 1 201 ? 22.384 30.544 4.021 1.00 8.87 201 ILE B O 1
ATOM 4316 N N . VAL B 1 202 ? 22.714 32.674 4.773 1.00 8.33 202 VAL B N 1
ATOM 4317 C CA . VAL B 1 202 ? 24.026 32.309 5.328 1.00 9.08 202 VAL B CA 1
ATOM 4318 C C . VAL B 1 202 ? 24.107 32.430 6.854 1.00 7.43 202 VAL B C 1
ATOM 4319 O O . VAL B 1 202 ? 24.995 31.853 7.465 1.00 9.69 202 VAL B O 1
ATOM 4323 N N . THR B 1 203 ? 23.172 33.156 7.455 1.00 7.86 203 THR B N 1
ATOM 4324 C CA . THR B 1 203 ? 23.199 33.336 8.913 1.00 8.17 203 THR B CA 1
ATOM 4325 C C . THR B 1 203 ? 21.814 33.305 9.501 1.00 6.59 203 THR B C 1
ATOM 4326 O O . THR B 1 203 ? 20.825 33.552 8.813 1.00 8.44 203 THR B O 1
ATOM 4330 N N . ILE B 1 204 ? 21.779 32.995 10.791 1.00 7.46 204 ILE B N 1
ATOM 4331 C CA . ILE B 1 204 ? 20.568 33.137 11.582 1.00 6.55 204 ILE B CA 1
ATOM 4332 C C . ILE B 1 204 ? 20.929 33.965 12.799 1.00 8.14 204 ILE B C 1
ATOM 4333 O O . ILE B 1 204 ? 21.944 33.704 13.447 1.00 7.20 204 ILE B O 1
ATOM 4338 N N . GLN B 1 205 ? 20.106 34.963 13.101 1.00 7.45 205 GLN B N 1
ATOM 4339 C CA . GLN B 1 205 ? 20.343 35.823 14.263 1.00 7.90 205 GLN B CA 1
ATOM 4340 C C . GLN B 1 205 ? 19.265 35.474 15.299 1.00 8.31 205 GLN B C 1
ATOM 4341 O O . GLN B 1 205 ? 18.089 35.858 15.150 1.00 7.99 205 GLN B O 1
ATOM 4347 N N . ASN B 1 206 ? 19.661 34.706 16.304 1.00 6.88 206 ASN B N 1
ATOM 4348 C CA . ASN B 1 206 ? 18.744 34.210 17.312 1.00 7.82 206 ASN B CA 1
ATOM 4349 C C . ASN B 1 206 ? 19.297 34.544 18.686 1.00 10.35 206 ASN B C 1
ATOM 4350 O O . ASN B 1 206 ? 20.492 34.800 18.846 1.00 8.09 206 ASN B O 1
ATOM 4355 N N . PRO B 1 207 ? 18.457 34.520 19.694 1.00 6.43 207 PRO B N 1
ATOM 4356 C CA . PRO B 1 207 ? 18.965 34.793 21.039 1.00 8.97 207 PRO B CA 1
ATOM 4357 C C . PRO B 1 207 ? 19.833 33.580 21.438 1.00 9.50 207 PRO B C 1
ATOM 4358 O O . PRO B 1 207 ? 19.505 32.411 21.110 1.00 9.19 207 PRO B O 1
ATOM 4362 N N . TYR B 1 208 ? 20.895 33.842 22.171 1.00 7.53 208 TYR B N 1
ATOM 4363 C CA . TYR B 1 208 ? 21.655 32.722 22.740 1.00 5.58 208 TYR B CA 1
ATOM 4364 C C . TYR B 1 208 ? 22.423 33.267 23.935 1.00 7.91 208 TYR B C 1
ATOM 4365 O O . TYR B 1 208 ? 23.175 34.235 23.818 1.00 8.75 208 TYR B O 1
ATOM 4374 N N . SER B 1 209 ? 22.257 32.605 25.079 1.00 8.35 209 SER B N 1
ATOM 4375 C CA . SER B 1 209 ? 22.975 33.034 26.293 1.00 7.09 209 SER B CA 1
ATOM 4376 C C . SER B 1 209 ? 22.866 31.906 27.278 1.00 6.77 209 SER B C 1
ATOM 4377 O O . SER B 1 209 ? 22.180 30.921 27.015 1.00 8.55 209 SER B O 1
ATOM 4380 N N . LEU B 1 210 ? 23.484 32.090 28.447 1.00 7.75 210 LEU B N 1
ATOM 4381 C CA . LEU B 1 210 ? 23.354 31.086 29.503 1.00 7.30 210 LEU B CA 1
ATOM 4382 C C . LEU B 1 210 ? 21.871 30.818 29.816 1.00 9.45 210 LEU B C 1
ATOM 4383 O O . LEU B 1 210 ? 21.502 29.721 30.212 1.00 10.43 210 LEU B O 1
ATOM 4388 N N . LEU B 1 211 ? 21.040 31.840 29.621 1.00 9.45 211 LEU B N 1
ATOM 4389 C CA . LEU B 1 211 ? 19.622 31.757 29.959 1.00 9.24 211 LEU B CA 1
ATOM 4390 C C . LEU B 1 211 ? 18.752 31.191 28.824 1.00 9.68 211 LEU B C 1
ATOM 4391 O O . LEU B 1 211 ? 17.565 30.906 29.056 1.00 8.97 211 LEU B O 1
ATOM 4396 N N . ASN B 1 212 ? 19.283 31.117 27.601 1.00 7.38 212 ASN B N 1
ATOM 4397 C CA . ASN B 1 212 ? 18.519 30.516 26.509 1.00 7.08 212 ASN B CA 1
ATOM 4398 C C . ASN B 1 212 ? 19.490 29.824 25.538 1.00 10.54 212 ASN B C 1
ATOM 4399 O O . ASN B 1 212 ? 19.944 30.425 24.567 1.00 8.00 212 ASN B O 1
ATOM 4404 N N . ARG B 1 213 ? 19.781 28.563 25.824 1.00 8.12 213 ARG B N 1
ATOM 4405 C CA . ARG B 1 213 ? 20.665 27.765 24.965 1.00 7.28 213 ARG B CA 1
ATOM 4406 C C . ARG B 1 213 ?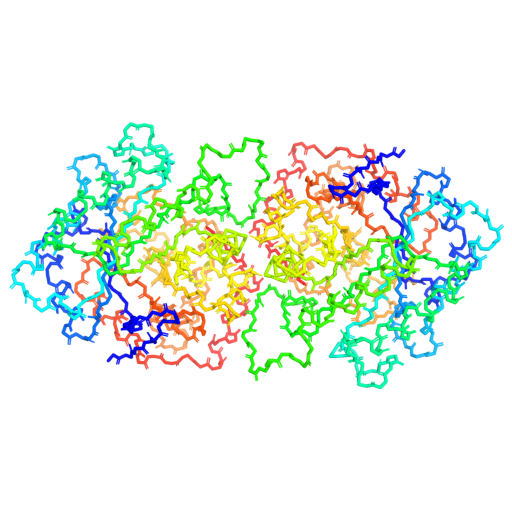 19.848 26.868 24.026 1.00 9.51 213 ARG B C 1
ATOM 4407 O O . ARG B 1 213 ? 20.394 25.910 23.505 1.00 9.32 213 ARG B O 1
ATOM 4415 N N . SER B 1 214 ? 18.570 27.181 23.820 1.00 8.81 214 SER B N 1
ATOM 4416 C CA . SER B 1 214 ? 17.678 26.260 23.107 1.00 6.95 214 SER B CA 1
ATOM 4417 C C . SER B 1 214 ? 18.067 26.079 21.649 1.00 10.05 214 SER B C 1
ATOM 4418 O O . SER B 1 214 ? 17.661 25.093 21.010 1.00 8.41 214 SER B O 1
ATOM 4421 N N . PHE B 1 215 ? 18.915 27.002 21.150 1.00 8.97 215 PHE B N 1
ATOM 4422 C CA . PHE B 1 215 ? 19.474 26.840 19.806 1.00 9.03 215 PHE B CA 1
ATOM 4423 C C . PHE B 1 215 ? 20.094 25.437 19.647 1.00 8.47 215 PHE B C 1
ATOM 4424 O O . PHE B 1 215 ? 20.207 24.900 18.513 1.00 7.53 215 PHE B O 1
ATOM 4432 N N . GLU B 1 216 ? 20.623 24.886 20.749 1.00 8.21 216 GLU B N 1
ATOM 4433 C CA . GLU B 1 216 ? 21.307 23.607 20.689 1.00 8.37 216 GLU B CA 1
ATOM 4434 C C . GLU B 1 216 ? 20.403 22.425 20.334 1.00 7.13 216 GLU B C 1
ATOM 4435 O O . GLU B 1 216 ? 20.927 21.416 19.835 1.00 8.25 216 GLU B O 1
ATOM 4441 N N . VAL B 1 217 ? 19.079 22.531 20.575 1.00 8.19 217 VAL B N 1
ATOM 4442 C CA . VAL B 1 217 ? 18.240 21.347 20.331 1.00 7.22 217 VAL B CA 1
ATOM 4443 C C . VAL B 1 217 ? 18.056 21.053 18.841 1.00 10.95 217 VAL B C 1
ATOM 4444 O O . VAL B 1 217 ? 18.090 19.898 18.423 1.00 11.17 217 VAL B O 1
ATOM 4448 N N . GLY B 1 218 ? 17.817 22.088 18.037 1.00 8.33 218 GLY B N 1
ATOM 4449 C CA . GLY B 1 218 ? 17.555 21.834 16.631 1.00 11.30 218 GLY B CA 1
ATOM 4450 C C . GLY B 1 218 ? 18.475 22.549 15.650 1.00 13.97 218 GLY B C 1
ATOM 4451 O O . GLY B 1 218 ? 18.801 22.013 14.593 1.00 11.89 218 GLY B O 1
ATOM 4452 N N . LEU B 1 219 ? 18.975 23.708 16.047 1.00 8.42 219 LEU B N 1
ATOM 4453 C CA . LEU B 1 219 ? 19.670 24.571 15.095 1.00 5.09 219 LEU B CA 1
ATOM 4454 C C . LEU B 1 219 ? 21.181 24.404 15.062 1.00 7.52 219 LEU B C 1
ATOM 4455 O O . LEU B 1 219 ? 21.772 24.653 14.029 1.00 9.80 219 LEU B O 1
ATOM 4460 N N . ALA B 1 220 ? 21.794 23.959 16.164 1.00 8.56 220 ALA B N 1
ATOM 4461 C CA . ALA B 1 220 ? 23.246 23.813 16.158 1.00 7.51 220 ALA B CA 1
ATOM 4462 C C . ALA B 1 220 ? 23.689 22.773 15.131 1.00 7.41 220 ALA B C 1
ATOM 4463 O O . ALA B 1 220 ? 24.741 22.946 14.502 1.00 7.72 220 ALA B O 1
ATOM 4465 N N . GLU B 1 221 ? 22.897 21.733 14.952 1.00 7.47 221 GLU B N 1
ATOM 4466 C CA . GLU B 1 221 ? 23.266 20.711 13.968 1.00 5.92 221 GLU B CA 1
ATOM 4467 C C . GLU B 1 221 ? 23.119 21.250 12.557 1.00 8.31 221 GLU B C 1
ATOM 4468 O O . GLU B 1 221 ? 23.908 20.918 11.672 1.00 9.30 221 GLU B O 1
ATOM 4474 N N . VAL B 1 222 ? 22.054 22.050 12.332 1.00 7.69 222 VAL B N 1
ATOM 4475 C CA . VAL B 1 222 ? 21.926 22.709 11.044 1.00 6.51 222 VAL B CA 1
ATOM 4476 C C . VAL B 1 222 ? 23.167 23.608 10.795 1.00 9.96 222 VAL B C 1
ATOM 4477 O O . VAL B 1 222 ? 23.728 23.666 9.686 1.00 11.15 222 VAL B O 1
ATOM 4481 N N . SER B 1 223 ? 23.595 24.340 11.817 1.00 8.77 223 SER B N 1
ATOM 4482 C CA . SER B 1 223 ? 24.793 25.156 11.607 1.00 10.59 223 SER B CA 1
ATOM 4483 C C . SER B 1 223 ? 26.017 24.304 11.191 1.00 10.17 223 SER B C 1
ATOM 4484 O O . SER B 1 223 ? 26.791 24.718 10.307 1.00 10.08 223 SER B O 1
ATOM 4487 N N . GLN B 1 224 ? 26.185 23.149 11.821 1.00 8.57 224 GLN B N 1
ATOM 4488 C CA . GLN B 1 224 ? 27.334 22.315 11.477 1.00 6.45 224 GLN B CA 1
ATOM 4489 C C . GLN B 1 224 ? 27.246 21.800 10.036 1.00 9.85 224 GLN B C 1
ATOM 4490 O O . GLN B 1 224 ? 28.196 21.956 9.251 1.00 13.40 224 GLN B O 1
ATOM 4496 N N . TYR B 1 225 ? 26.145 21.173 9.683 1.00 9.01 225 TYR B N 1
ATOM 4497 C CA . TYR B 1 225 ? 26.093 20.530 8.377 1.00 6.95 225 TYR B CA 1
ATOM 4498 C C . TYR B 1 225 ? 25.803 21.485 7.226 1.00 10.97 225 TYR B C 1
ATOM 4499 O O . TYR B 1 225 ? 26.315 21.274 6.110 1.00 15.19 225 TYR B O 1
ATOM 4508 N N . GLU B 1 226 ? 25.002 22.508 7.480 1.00 7.71 226 GLU B N 1
ATOM 4509 C CA . GLU B 1 226 ? 24.635 23.452 6.433 1.00 10.37 226 GLU B CA 1
ATOM 4510 C C . GLU B 1 226 ? 25.454 24.740 6.371 1.00 9.56 226 GLU B C 1
ATOM 4511 O O . GLU B 1 226 ? 25.405 25.445 5.359 1.00 11.32 226 GLU B O 1
ATOM 4517 N N . GLY B 1 227 ? 26.115 25.120 7.462 1.00 9.26 227 GLY B N 1
ATOM 4518 C CA . GLY B 1 227 ? 26.919 26.326 7.385 1.00 10.30 227 GLY B CA 1
ATOM 4519 C C . GLY B 1 227 ? 26.192 27.610 7.753 1.00 10.48 227 GLY B C 1
ATOM 4520 O O . GLY B 1 227 ? 26.788 28.675 7.638 1.00 14.24 227 GLY B O 1
ATOM 4521 N N . VAL B 1 228 ? 24.912 27.520 8.136 1.00 11.27 228 VAL B N 1
ATOM 4522 C CA . VAL B 1 228 ? 24.153 28.705 8.509 1.00 8.28 228 VAL B CA 1
ATOM 4523 C C . VAL B 1 228 ? 24.468 28.934 9.960 1.00 10.86 228 VAL B C 1
ATOM 4524 O O . VAL B 1 228 ? 23.905 28.289 10.870 1.00 14.69 228 VAL B O 1
ATOM 4528 N N . GLU B 1 229 ? 25.334 29.893 10.176 1.00 10.65 229 GLU B N 1
ATOM 4529 C CA . GLU B 1 229 ? 25.863 30.058 11.520 1.00 11.45 229 GLU B CA 1
ATOM 4530 C C . GLU B 1 229 ? 25.161 31.201 12.268 1.00 6.57 229 GLU B C 1
ATOM 4531 O O . GLU B 1 229 ? 24.418 32.029 11.685 1.00 8.76 229 GLU B O 1
ATOM 4537 N N . LEU B 1 230 ? 25.385 31.183 13.573 1.00 7.86 230 LEU B N 1
ATOM 4538 C CA . LEU B 1 230 ? 24.650 32.040 14.494 1.00 8.99 230 LEU B CA 1
ATOM 4539 C C . LEU B 1 230 ? 25.297 33.402 14.730 1.00 9.02 230 LEU B C 1
ATOM 4540 O O . LEU B 1 230 ? 26.510 33.470 15.026 1.00 7.63 230 LEU B O 1
ATOM 4545 N N . LEU B 1 231 ? 24.509 34.477 14.565 1.00 7.25 231 LEU B N 1
ATOM 4546 C CA . LEU B 1 231 ? 24.895 35.804 15.035 1.00 7.44 231 LEU B CA 1
ATOM 4547 C C . LEU B 1 231 ? 24.085 35.873 16.341 1.00 8.02 231 LEU B C 1
ATOM 4548 O O . LEU B 1 231 ? 22.848 36.021 16.339 1.00 9.55 231 LEU B O 1
ATOM 4553 N N . ALA B 1 232 ? 24.739 35.680 17.465 1.00 7.29 232 ALA B N 1
ATOM 4554 C CA . ALA B 1 232 ? 24.003 35.558 18.727 1.00 7.66 232 ALA B CA 1
ATOM 4555 C C . ALA B 1 232 ? 23.603 36.913 19.275 1.00 6.26 232 ALA B C 1
ATOM 4556 O O . ALA B 1 232 ? 24.397 37.856 19.284 1.00 7.95 232 ALA B O 1
ATOM 4558 N N . TYR B 1 233 ? 22.362 37.005 19.771 1.00 6.85 233 TYR B N 1
ATOM 4559 C CA . TYR B 1 233 ? 21.925 38.231 20.384 1.00 6.87 233 TYR B CA 1
ATOM 4560 C C . TYR B 1 233 ? 21.471 38.090 21.841 1.00 7.12 233 TYR B C 1
ATOM 4561 O O . TYR B 1 233 ? 21.184 37.010 22.317 1.00 7.72 233 TYR B O 1
ATOM 4570 N N . SER B 1 234 ? 21.424 39.239 22.536 1.00 7.59 234 SER B N 1
ATOM 4571 C CA . SER B 1 234 ? 21.074 39.295 23.965 1.00 8.95 234 SER B CA 1
ATOM 4572 C C . SER B 1 234 ? 21.868 38.323 24.780 1.00 8.05 234 SER B C 1
ATOM 4573 O O . SER B 1 234 ? 21.293 37.563 25.591 1.00 9.25 234 SER B O 1
ATOM 4576 N N . CYS B 1 235 ? 23.190 38.360 24.598 1.00 9.16 235 CYS B N 1
ATOM 4577 C CA . CYS B 1 235 ? 24.081 37.399 25.239 1.00 9.43 235 CYS B CA 1
ATOM 4578 C C . CYS B 1 235 ? 24.241 37.684 26.730 1.00 9.59 235 CYS B C 1
ATOM 4579 O O . CYS B 1 235 ? 24.745 36.843 27.469 1.00 9.35 235 CYS B O 1
ATOM 4582 N N . LEU B 1 236 ? 23.797 38.862 27.159 1.00 7.79 236 LEU B N 1
ATOM 4583 C CA . LEU B 1 236 ? 23.717 39.188 28.587 1.00 7.42 236 LEU B CA 1
ATOM 4584 C C . LEU B 1 236 ? 22.312 39.109 29.144 1.00 7.49 236 LEU B C 1
ATOM 4585 O O . LEU B 1 236 ? 22.075 39.557 30.274 1.00 9.61 236 LEU B O 1
ATOM 4590 N N . GLY B 1 237 ? 21.351 38.547 28.392 1.00 8.70 237 GLY B N 1
ATOM 4591 C CA . GLY B 1 237 ? 19.961 38.524 28.849 1.00 8.06 237 GLY B CA 1
ATOM 4592 C C . GLY B 1 237 ? 19.463 39.928 29.185 1.00 9.89 237 GLY B C 1
ATOM 4593 O O . GLY B 1 237 ? 18.913 40.165 30.273 1.00 11.34 237 GLY B O 1
ATOM 4594 N N . PHE B 1 238 ? 19.678 40.867 28.260 1.00 9.88 238 PHE B N 1
ATOM 4595 C CA . PHE B 1 238 ? 19.259 42.283 28.409 1.00 8.91 238 PHE B CA 1
ATOM 4596 C C . PHE B 1 238 ? 20.078 43.028 29.480 1.00 13.08 238 PHE B C 1
ATOM 4597 O O . PHE B 1 238 ? 19.752 44.180 29.813 1.00 13.27 238 PHE B O 1
ATOM 4605 N N . GLY B 1 239 ? 21.115 42.379 30.020 1.00 10.15 239 GLY B N 1
ATOM 4606 C CA . GLY B 1 239 ? 21.960 42.913 31.084 1.00 11.01 239 GLY B CA 1
ATOM 4607 C C . GLY B 1 239 ? 21.724 42.202 32.413 1.00 9.10 239 GLY B C 1
ATOM 4608 O O . GLY B 1 239 ? 22.459 42.442 33.400 1.00 11.26 239 GLY B O 1
ATOM 4609 N N . THR B 1 240 ? 20.664 41.374 32.466 1.00 10.28 240 THR B N 1
ATOM 4610 C CA . THR B 1 240 ? 20.431 40.653 33.726 1.00 9.78 240 THR B CA 1
ATOM 4611 C C . THR B 1 240 ? 21.619 39.825 34.139 1.00 10.84 240 THR B C 1
ATOM 4612 O O . THR B 1 240 ? 21.892 39.721 35.335 1.00 12.40 240 THR B O 1
ATOM 4616 N N . LEU B 1 241 ? 22.361 39.249 33.196 1.00 8.15 241 LEU B N 1
ATOM 4617 C CA . LEU B 1 241 ? 23.483 38.381 33.554 1.00 9.30 241 LEU B CA 1
ATOM 4618 C C . LEU B 1 241 ? 24.641 39.136 34.196 1.00 13.46 241 LEU B C 1
ATOM 4619 O O . LEU B 1 241 ? 25.624 38.529 34.627 1.00 12.32 241 LEU B O 1
ATOM 4624 N N . THR B 1 242 ? 24.508 40.453 34.283 1.00 13.53 242 THR B N 1
ATOM 4625 C CA . THR B 1 242 ? 25.521 41.265 34.942 1.00 15.50 242 THR B CA 1
ATOM 4626 C C . THR B 1 242 ? 25.318 41.191 36.453 1.00 12.84 242 THR B C 1
ATOM 4627 O O . THR B 1 242 ? 26.239 41.554 37.227 1.00 14.42 242 THR B O 1
ATOM 4631 N N . GLY B 1 243 ? 24.129 40.780 36.859 1.00 14.51 243 GLY B N 1
ATOM 4632 C CA . GLY B 1 243 ? 23.731 40.717 38.268 1.00 13.27 243 GLY B CA 1
ATOM 4633 C C . GLY B 1 243 ? 23.211 42.069 38.764 1.00 18.63 243 GLY B C 1
ATOM 4634 O O . GLY B 1 243 ? 22.851 42.197 39.955 1.00 15.65 243 GLY B O 1
ATOM 4635 N N . LYS B 1 244 ? 23.099 43.047 37.848 1.00 14.22 244 LYS B N 1
ATOM 4636 C CA . LYS B 1 244 ? 22.725 44.404 38.267 1.00 14.87 244 LYS B CA 1
ATOM 4637 C C . LYS B 1 244 ? 21.325 44.556 38.860 1.00 16.95 244 LYS B C 1
ATOM 4638 O O . LYS B 1 244 ? 21.040 45.579 39.538 1.00 18.13 244 LYS B O 1
ATOM 4644 N N . TYR B 1 245 ? 20.442 43.595 38.624 1.00 12.73 245 TYR B N 1
ATOM 4645 C CA . TYR B 1 245 ? 19.059 43.692 39.140 1.00 13.14 245 TYR B CA 1
ATOM 4646 C C . TYR B 1 245 ? 18.787 42.743 40.308 1.00 16.72 245 TYR B C 1
ATOM 4647 O O . TYR B 1 245 ? 17.658 42.649 40.784 1.00 17.54 245 TYR B O 1
ATOM 4656 N N . LEU B 1 246 ? 19.800 42.025 40.748 1.00 15.04 246 LEU B N 1
ATOM 4657 C CA . LEU B 1 246 ? 19.573 41.051 41.829 1.00 18.53 246 LEU B CA 1
ATOM 4658 C C . LEU B 1 246 ? 19.053 41.746 43.084 1.00 22.38 246 LEU B C 1
ATOM 4659 O O . LEU B 1 246 ? 19.400 42.881 43.352 1.00 18.06 246 LEU B O 1
ATOM 4664 N N . ASN B 1 247 ? 18.242 41.034 43.840 1.00 24.31 247 ASN B N 1
ATOM 4665 C CA . ASN B 1 247 ? 17.762 41.539 45.126 1.00 31.70 247 ASN B CA 1
ATOM 4666 C C . ASN B 1 247 ? 16.968 42.837 45.006 1.00 28.54 247 ASN B C 1
ATOM 4667 O O . ASN B 1 247 ? 17.069 43.707 45.871 1.00 29.66 247 ASN B O 1
ATOM 4672 N N . GLY B 1 248 ? 16.241 42.998 43.908 1.00 24.17 248 GLY B N 1
ATOM 4673 C CA . GLY B 1 248 ? 15.393 44.165 43.743 1.00 26.29 248 GLY B CA 1
ATOM 4674 C C . GLY B 1 248 ? 16.079 45.456 43.346 1.00 26.19 248 GLY B C 1
ATOM 4675 O O . GLY B 1 248 ? 15.463 46.530 43.311 1.00 29.16 248 GLY B O 1
ATOM 4676 N N . ALA B 1 249 ? 17.366 45.377 43.031 1.00 19.62 249 ALA B N 1
ATOM 4677 C CA . ALA B 1 249 ? 18.065 46.565 42.649 1.00 15.38 249 ALA B CA 1
ATOM 4678 C C . ALA B 1 249 ? 17.493 47.194 41.398 1.00 17.45 249 ALA B C 1
ATOM 4679 O O . ALA B 1 249 ? 17.107 46.490 40.441 1.00 22.13 249 ALA B O 1
ATOM 4681 N N . LYS B 1 250 ? 17.462 48.511 41.410 1.00 17.19 250 LYS B N 1
ATOM 4682 C CA . LYS B 1 250 ? 17.001 49.299 40.268 1.00 24.29 250 LYS B CA 1
ATOM 4683 C C . LYS B 1 250 ? 18.055 50.346 39.937 1.00 23.61 250 LYS B C 1
ATOM 4684 O O . LYS B 1 250 ? 17.920 51.526 40.242 1.00 24.82 250 LYS B O 1
ATOM 4690 N N . PRO B 1 251 ? 19.135 49.916 39.308 1.00 18.69 251 PRO B N 1
ATOM 4691 C CA . PRO B 1 251 ? 20.197 50.851 38.921 1.00 20.74 251 PRO B CA 1
ATOM 4692 C C . PRO B 1 251 ? 19.679 51.953 38.001 1.00 21.87 251 PRO B C 1
ATOM 4693 O O . PRO B 1 251 ? 18.957 51.700 37.019 1.00 18.81 251 PRO B O 1
ATOM 4697 N N . ALA B 1 252 ? 20.034 53.192 38.330 1.00 22.58 252 ALA B N 1
ATOM 4698 C CA . ALA B 1 252 ? 19.489 54.325 37.587 1.00 27.54 252 ALA B CA 1
ATOM 4699 C C . ALA B 1 252 ? 19.922 54.262 36.131 1.00 22.74 252 ALA B C 1
ATOM 4700 O O . ALA B 1 252 ? 21.070 53.950 35.836 1.00 24.03 252 ALA B O 1
ATOM 4702 N N . GLY B 1 253 ? 18.981 54.521 35.228 1.00 20.85 253 GLY B N 1
ATOM 4703 C CA . GLY B 1 253 ? 19.274 54.576 33.811 1.00 17.77 253 GLY B CA 1
ATOM 4704 C C . GLY B 1 253 ? 19.378 53.208 33.150 1.00 19.51 253 GLY B C 1
ATOM 4705 O O . GLY B 1 253 ? 19.566 53.179 31.941 1.00 18.60 253 GLY B O 1
ATOM 4706 N N . ALA B 1 254 ? 19.276 52.121 33.928 1.00 14.54 254 ALA B N 1
ATOM 4707 C CA . ALA B 1 254 ? 19.359 50.731 33.351 1.00 12.96 254 ALA B CA 1
ATOM 4708 C C . ALA B 1 254 ? 18.075 50.364 32.613 1.00 16.26 254 ALA B C 1
ATOM 4709 O O . ALA B 1 254 ? 16.978 50.819 32.927 1.00 17.63 254 ALA B O 1
ATOM 4711 N N . ARG B 1 255 ? 18.218 49.517 31.595 1.00 12.02 255 ARG B N 1
ATOM 4712 C CA . ARG B 1 255 ? 17.105 49.125 30.754 1.00 10.75 255 ARG B CA 1
ATOM 4713 C C . ARG B 1 255 ? 15.854 48.716 31.524 1.00 14.02 255 ARG B C 1
ATOM 4714 O O . ARG B 1 255 ? 14.774 49.224 31.274 1.00 15.39 255 ARG B O 1
ATOM 4722 N N . ASN B 1 256 ? 16.015 47.834 32.500 1.00 13.72 256 ASN B N 1
ATOM 4723 C CA . ASN B 1 256 ? 14.834 47.282 33.160 1.00 13.87 256 ASN B CA 1
ATOM 4724 C C . ASN B 1 256 ? 14.339 48.190 34.282 1.00 19.61 256 ASN B C 1
ATOM 4725 O O . ASN B 1 256 ? 13.286 47.927 34.866 1.00 23.32 256 ASN B O 1
ATOM 4730 N N . THR B 1 257 ? 15.146 49.203 34.597 1.00 18.06 257 THR B N 1
ATOM 4731 C CA . THR B 1 257 ? 14.801 50.298 35.534 1.00 16.20 257 THR B CA 1
ATOM 4732 C C . THR B 1 257 ? 13.933 51.281 34.815 1.00 18.82 257 THR B C 1
ATOM 4733 O O . THR B 1 257 ? 12.920 51.735 35.352 1.00 19.97 257 THR B O 1
ATOM 4737 N N . LEU B 1 258 ? 14.376 51.688 33.625 1.00 14.95 258 LEU B N 1
ATOM 4738 C CA . LEU B 1 258 ? 13.648 52.641 32.797 1.00 19.02 258 LEU B CA 1
ATOM 4739 C C . LEU B 1 258 ? 12.377 52.117 32.135 1.00 18.63 258 LEU B C 1
ATOM 4740 O O . LEU B 1 258 ? 11.436 52.889 31.882 1.00 18.83 258 LEU B O 1
ATOM 4745 N N . PHE B 1 259 ? 12.384 50.840 31.764 1.00 16.36 259 PHE B N 1
ATOM 4746 C CA . PHE B 1 259 ? 11.314 50.258 30.970 1.00 15.07 259 PHE B CA 1
ATOM 4747 C C . PHE B 1 259 ? 10.797 48.946 31.516 1.00 22.18 259 PHE B C 1
ATOM 4748 O O . PHE B 1 259 ? 11.516 47.947 31.537 1.00 31.63 259 PHE B O 1
ATOM 4756 N N . SER B 1 260 ? 9.515 48.888 31.818 1.00 14.10 260 SER B N 1
ATOM 4757 C CA . SER B 1 260 ? 8.971 47.681 32.406 1.00 13.31 260 SER B CA 1
ATOM 4758 C C . SER B 1 260 ? 8.622 46.631 31.363 1.00 18.15 260 SER B C 1
ATOM 4759 O O . SER B 1 260 ? 8.323 45.495 31.720 1.00 20.61 260 SER B O 1
ATOM 4762 N N . ARG B 1 261 ? 8.656 47.000 30.089 1.00 17.54 261 ARG B N 1
ATOM 4763 C CA . ARG B 1 261 ? 8.223 46.027 29.096 1.00 20.23 261 ARG B CA 1
ATOM 4764 C C . ARG B 1 261 ? 9.244 44.933 28.728 1.00 17.38 261 ARG B C 1
ATOM 4765 O O . ARG B 1 261 ? 8.870 43.937 28.092 1.00 17.72 261 ARG B O 1
ATOM 4773 N N . PHE B 1 262 ? 10.504 45.109 29.107 1.00 14.10 262 PHE B N 1
ATOM 4774 C CA . PHE B 1 262 ? 11.499 44.106 28.728 1.00 15.33 262 PHE B CA 1
ATOM 4775 C C . PHE B 1 262 ? 11.506 43.012 29.728 1.00 17.60 262 PHE B C 1
ATOM 4776 O O . PHE B 1 262 ? 12.416 42.969 30.558 1.00 18.27 262 PHE B O 1
ATOM 4784 N N . THR B 1 263 ? 10.515 42.117 29.649 1.00 12.60 263 THR B N 1
ATOM 4785 C CA . THR B 1 263 ? 10.407 41.072 30.672 1.00 11.47 263 THR B CA 1
ATOM 4786 C C . THR B 1 263 ? 10.947 39.710 30.288 1.00 10.95 263 THR B C 1
ATOM 4787 O O . THR B 1 263 ? 10.816 38.757 31.083 1.00 11.84 263 THR B O 1
ATOM 4791 N N . ARG B 1 264 ? 11.594 39.613 29.130 1.00 13.25 264 ARG B N 1
ATOM 4792 C CA . ARG B 1 264 ? 12.006 38.303 28.643 1.00 11.53 264 ARG B CA 1
ATOM 4793 C C . ARG B 1 264 ? 12.924 37.557 29.585 1.00 10.93 264 ARG B C 1
ATOM 4794 O O . ARG B 1 264 ? 12.890 36.312 29.617 1.00 11.34 264 ARG B O 1
ATOM 4802 N N . TYR B 1 265 ? 13.717 38.290 30.373 1.00 8.48 265 TYR B N 1
ATOM 4803 C CA . TYR B 1 265 ? 14.678 37.648 31.287 1.00 8.97 265 TYR B CA 1
ATOM 4804 C C . TYR B 1 265 ? 14.337 37.928 32.758 1.00 11.41 265 TYR B C 1
ATOM 4805 O O . TYR B 1 265 ? 15.244 38.011 33.597 1.00 12.74 265 TYR B O 1
ATOM 4814 N N . SER B 1 266 ? 13.038 38.093 33.032 1.00 9.08 266 SER B N 1
ATOM 4815 C CA . SER B 1 266 ? 12.599 38.464 34.379 1.00 11.95 266 SER B CA 1
ATOM 4816 C C . SER B 1 266 ? 11.759 37.413 35.039 1.00 11.00 266 SER B C 1
ATOM 4817 O O . SER B 1 266 ? 11.241 37.649 36.121 1.00 13.50 266 SER B O 1
ATOM 4820 N N . GLY B 1 267 ? 11.615 36.246 34.403 1.00 10.87 267 GLY B N 1
ATOM 4821 C CA . GLY B 1 267 ? 10.841 35.182 35.014 1.00 11.52 267 GLY B CA 1
ATOM 4822 C C . GLY B 1 267 ? 11.452 34.626 36.296 1.00 11.41 267 GLY B C 1
ATOM 4823 O O . GLY B 1 267 ? 12.666 34.725 36.533 1.00 11.56 267 GLY B O 1
ATOM 4824 N N . GLU B 1 268 ? 10.619 33.967 37.116 1.00 9.93 268 GLU B N 1
ATOM 4825 C CA . GLU B 1 268 ? 11.115 33.427 38.361 1.00 12.96 268 GLU B CA 1
ATOM 4826 C C . GLU B 1 268 ? 12.288 32.485 38.197 1.00 13.94 268 GLU B C 1
ATOM 4827 O O . GLU B 1 268 ? 13.316 32.611 38.893 1.00 12.02 268 GLU B O 1
ATOM 4833 N N . GLN B 1 269 ? 12.159 31.527 37.288 1.00 9.07 269 GLN B N 1
ATOM 4834 C CA . GLN B 1 269 ? 13.266 30.604 37.153 1.00 9.72 269 GLN B CA 1
ATOM 4835 C C . GLN B 1 269 ? 14.515 31.281 36.612 1.00 11.76 269 GLN B C 1
ATOM 4836 O O . GLN B 1 269 ? 15.624 30.951 36.989 1.00 10.60 269 GLN B O 1
ATOM 4842 N N . THR B 1 270 ? 14.320 32.216 35.698 1.00 9.96 270 THR B N 1
ATOM 4843 C CA . THR B 1 270 ? 15.433 32.918 35.085 1.00 7.57 270 THR B CA 1
ATOM 4844 C C . THR B 1 270 ? 16.178 33.686 36.150 1.00 9.76 270 THR B C 1
ATOM 4845 O O . THR B 1 270 ? 17.408 33.699 36.178 1.00 9.24 270 THR B O 1
ATOM 4849 N N . GLN B 1 271 ? 15.432 34.280 37.061 1.00 9.38 271 GLN B N 1
ATOM 4850 C CA . GLN B 1 271 ? 16.094 35.065 38.121 1.00 12.58 271 GLN B CA 1
ATOM 4851 C C . GLN B 1 271 ? 16.906 34.181 39.068 1.00 15.35 271 GLN B C 1
ATOM 4852 O O . GLN B 1 271 ? 17.994 34.563 39.500 1.00 12.72 271 GLN B O 1
ATOM 4858 N N . LYS B 1 272 ? 16.418 32.982 39.350 1.00 10.77 272 LYS B N 1
ATOM 4859 C CA . LYS B 1 272 ? 17.209 32.019 40.123 1.00 10.60 272 LYS B CA 1
ATOM 4860 C C . LYS B 1 272 ? 18.475 31.616 39.349 1.00 11.10 272 LYS B C 1
ATOM 4861 O O . LYS B 1 272 ? 19.554 31.478 39.931 1.00 11.97 272 LYS B O 1
ATOM 4867 N N . ALA B 1 273 ? 18.354 31.426 38.038 1.00 10.20 273 ALA B N 1
ATOM 4868 C CA . ALA B 1 273 ? 19.529 31.048 37.283 1.00 8.11 273 ALA B CA 1
ATOM 4869 C C . ALA B 1 273 ? 20.546 32.178 37.236 1.00 10.77 273 ALA B C 1
ATOM 4870 O O . ALA B 1 273 ? 21.739 31.938 37.364 1.00 10.65 273 ALA B O 1
ATOM 4872 N N . VAL B 1 274 ? 20.061 33.402 37.059 1.00 9.07 274 VAL B N 1
ATOM 4873 C CA . VAL B 1 274 ? 20.958 34.565 37.040 1.00 8.61 274 VAL B CA 1
ATOM 4874 C C . VAL B 1 274 ? 21.753 34.606 38.361 1.00 10.72 274 VAL B C 1
ATOM 4875 O O . VAL B 1 274 ? 22.961 34.777 38.343 1.00 11.28 274 VAL B O 1
ATOM 4879 N N . ALA B 1 275 ? 21.067 34.504 39.498 1.00 9.32 275 ALA B N 1
ATOM 4880 C CA . ALA B 1 275 ? 21.774 34.531 40.774 1.00 12.37 275 ALA B CA 1
ATOM 4881 C C . ALA B 1 275 ? 22.832 33.443 40.804 1.00 13.12 275 ALA B C 1
ATOM 4882 O O . ALA B 1 275 ? 23.963 33.666 41.287 1.00 12.95 275 ALA B O 1
ATOM 4884 N N . ALA B 1 276 ? 22.526 32.274 40.234 1.00 10.67 276 ALA B N 1
ATOM 4885 C CA . ALA B 1 276 ? 23.460 31.176 40.286 1.00 8.77 276 ALA B CA 1
ATOM 4886 C C . ALA B 1 276 ? 24.689 31.419 39.395 1.00 12.17 276 ALA B C 1
ATOM 4887 O O . ALA B 1 276 ? 25.829 31.088 39.765 1.00 11.67 276 ALA B O 1
ATOM 4889 N N . TYR B 1 277 ? 24.463 31.985 38.211 1.00 10.46 277 TYR B N 1
ATOM 4890 C CA . TYR B 1 277 ? 25.603 32.246 37.331 1.00 7.46 277 TYR B CA 1
ATOM 4891 C C . TYR B 1 277 ? 26.459 33.369 37.864 1.00 9.13 277 TYR B C 1
ATOM 4892 O O . TYR B 1 277 ? 27.678 33.294 37.737 1.00 9.98 277 TYR B O 1
ATOM 4901 N N . VAL B 1 278 ? 25.844 34.386 38.422 1.00 10.12 278 VAL B N 1
ATOM 4902 C CA . VAL B 1 278 ? 26.597 35.514 38.975 1.00 6.84 278 VAL B CA 1
ATOM 4903 C C . VAL B 1 278 ? 27.425 35.011 40.154 1.00 12.70 278 VAL B C 1
ATOM 4904 O O . VAL B 1 278 ? 28.579 35.413 40.326 1.00 14.66 278 VAL B O 1
ATOM 4908 N N . ASP B 1 279 ? 26.863 34.090 40.935 1.00 10.56 279 ASP B N 1
ATOM 4909 C CA . ASP B 1 279 ? 27.624 33.462 42.015 1.00 12.32 279 ASP B CA 1
ATOM 4910 C C . ASP B 1 279 ? 28.879 32.718 41.515 1.00 13.14 279 ASP B C 1
ATOM 4911 O O . ASP B 1 279 ? 29.982 32.836 42.084 1.00 12.65 279 ASP B O 1
ATOM 4916 N N . ILE B 1 280 ? 28.743 31.963 40.436 1.00 10.10 280 ILE B N 1
ATOM 4917 C CA . ILE B 1 280 ? 29.904 31.319 39.836 1.00 9.55 280 ILE B CA 1
ATOM 4918 C C . ILE B 1 280 ? 30.955 32.361 39.476 1.00 12.88 280 ILE B C 1
ATOM 4919 O O . ILE B 1 280 ? 32.140 32.200 39.800 1.00 12.36 280 ILE B O 1
ATOM 4924 N N . ALA B 1 281 ? 30.531 33.404 38.766 1.00 10.63 281 ALA B N 1
ATOM 4925 C CA . ALA B 1 281 ? 31.510 34.391 38.328 1.00 10.42 281 ALA B CA 1
ATOM 4926 C C . ALA B 1 281 ? 32.201 35.015 39.528 1.00 11.56 281 ALA B C 1
ATOM 4927 O O . ALA B 1 281 ? 33.429 35.107 39.526 1.00 14.48 281 ALA B O 1
ATOM 4929 N N . ARG B 1 282 ? 31.423 35.420 40.519 1.00 12.48 282 ARG B N 1
ATOM 4930 C CA . ARG B 1 282 ? 32.044 36.106 41.668 1.00 10.83 282 ARG B CA 1
ATOM 4931 C C . ARG B 1 282 ? 33.043 35.199 42.395 1.00 12.23 282 ARG B C 1
ATOM 4932 O O . ARG B 1 282 ? 34.153 35.632 42.743 1.00 13.90 282 ARG B O 1
ATOM 4940 N N . ARG B 1 283 ? 32.654 33.956 42.650 1.00 14.02 283 ARG B N 1
ATOM 4941 C CA . ARG B 1 283 ? 33.537 33.050 43.378 1.00 11.61 283 ARG B CA 1
ATOM 4942 C C . ARG B 1 283 ? 34.825 32.741 42.608 1.00 12.24 283 ARG B C 1
ATOM 4943 O O . ARG B 1 283 ? 35.852 32.483 43.202 1.00 14.98 283 ARG B O 1
ATOM 4951 N N . HIS B 1 284 ? 34.776 32.782 41.271 1.00 10.35 284 HIS B N 1
ATOM 4952 C CA . HIS B 1 284 ? 35.934 32.464 40.480 1.00 11.32 284 HIS B CA 1
ATOM 4953 C C . HIS B 1 284 ? 36.651 33.677 39.916 1.00 12.68 284 HIS B C 1
ATOM 4954 O O . HIS B 1 284 ? 37.482 33.537 39.008 1.00 16.56 284 HIS B O 1
ATOM 4961 N N . GLY B 1 285 ? 36.271 34.861 40.400 1.00 12.35 285 GLY B N 1
ATOM 4962 C CA . GLY B 1 285 ? 37.058 36.071 40.091 1.00 11.46 285 GLY B CA 1
ATOM 4963 C C . GLY B 1 285 ? 36.814 36.657 38.732 1.00 11.62 285 GLY B C 1
ATOM 4964 O O . GLY B 1 285 ? 37.648 37.358 38.160 1.00 14.30 285 GLY B O 1
ATOM 4965 N N . LEU B 1 286 ? 35.618 36.383 38.227 1.00 11.22 286 LEU B N 1
ATOM 4966 C CA . LEU B 1 286 ? 35.257 36.893 36.911 1.00 13.90 286 LEU B CA 1
ATOM 4967 C C . LEU B 1 286 ? 34.176 37.962 36.954 1.00 10.95 286 LEU B C 1
ATOM 4968 O O . LEU B 1 286 ? 33.287 37.960 37.801 1.00 13.03 286 LEU B O 1
ATOM 4973 N N . ASP B 1 287 ? 34.262 38.879 35.992 1.00 11.26 287 ASP B N 1
ATOM 4974 C CA . ASP B 1 287 ? 33.235 39.880 35.739 1.00 12.25 287 ASP B CA 1
ATOM 4975 C C . ASP B 1 287 ? 32.099 39.029 35.164 1.00 13.32 287 ASP B C 1
ATOM 4976 O O . ASP B 1 287 ? 32.293 38.347 34.169 1.00 13.82 287 ASP B O 1
ATOM 4981 N N . PRO B 1 288 ? 30.919 39.056 35.769 1.00 14.60 288 PRO B N 1
ATOM 4982 C CA . PRO B 1 288 ? 29.800 38.240 35.267 1.00 15.64 288 PRO B CA 1
ATOM 4983 C C . PRO B 1 288 ? 29.432 38.507 33.806 1.00 10.95 288 PRO B C 1
ATOM 4984 O O . PRO B 1 288 ? 29.076 37.527 33.124 1.00 13.88 288 PRO B O 1
ATOM 4988 N N . ALA B 1 289 ? 29.498 39.758 33.346 1.00 13.71 289 ALA B N 1
ATOM 4989 C CA . ALA B 1 289 ? 29.208 40.020 31.932 1.00 11.08 289 ALA B CA 1
ATOM 4990 C C . ALA B 1 289 ? 30.217 39.327 31.060 1.00 9.70 289 ALA B C 1
ATOM 4991 O O . ALA B 1 289 ? 29.886 38.747 30.039 1.00 12.01 289 ALA B O 1
ATOM 4993 N N . GLN B 1 290 ? 31.482 39.387 31.443 1.00 8.53 290 GLN B N 1
ATOM 4994 C CA . GLN B 1 290 ? 32.478 38.793 30.566 1.00 10.22 290 GLN B CA 1
ATOM 4995 C C . GLN B 1 290 ? 32.323 37.256 30.568 1.00 10.43 290 GLN B C 1
ATOM 4996 O O . GLN B 1 290 ? 32.583 36.638 29.553 1.00 11.39 290 GLN B O 1
ATOM 5002 N N . MET B 1 291 ? 32.012 36.646 31.719 1.00 7.83 291 MET B N 1
ATOM 5003 C CA . MET B 1 291 ? 31.803 35.212 31.769 1.00 10.65 291 MET B CA 1
ATOM 5004 C C . MET B 1 291 ? 30.668 34.815 30.828 1.00 9.94 291 MET B C 1
ATOM 5005 O O . MET B 1 291 ? 30.800 33.820 30.100 1.00 10.78 291 MET B O 1
ATOM 5010 N N . ALA B 1 292 ? 29.582 35.580 30.842 1.00 10.73 292 ALA B N 1
ATOM 5011 C CA . ALA B 1 292 ? 28.449 35.256 29.990 1.00 9.51 292 ALA B CA 1
ATOM 5012 C C . ALA B 1 292 ? 28.809 35.389 28.519 1.00 8.67 292 ALA B C 1
ATOM 5013 O O . ALA B 1 292 ? 28.391 34.560 27.694 1.00 9.96 292 ALA B O 1
ATOM 5015 N N . LEU B 1 293 ? 29.555 36.431 28.188 1.00 8.32 293 LEU B N 1
ATOM 5016 C CA . LEU B 1 293 ? 29.949 36.630 26.786 1.00 8.24 293 LEU B CA 1
ATOM 5017 C C . LEU B 1 293 ? 30.935 35.549 26.328 1.00 9.86 293 LEU B C 1
ATOM 5018 O O . LEU B 1 293 ? 30.841 35.065 25.214 1.00 10.49 293 LEU B O 1
ATOM 5023 N N . ALA B 1 294 ? 31.881 35.146 27.189 1.00 8.10 294 ALA B N 1
ATOM 5024 C CA . ALA B 1 294 ? 32.865 34.142 26.801 1.00 11.17 294 ALA B CA 1
ATOM 5025 C C . ALA B 1 294 ? 32.192 32.793 26.576 1.00 11.07 294 ALA B C 1
ATOM 5026 O O . ALA B 1 294 ? 32.587 32.045 25.665 1.00 8.97 294 ALA B O 1
ATOM 5028 N N . PHE B 1 295 ? 31.173 32.505 27.394 1.00 10.51 295 PHE B N 1
ATOM 5029 C CA . PHE B 1 295 ? 30.420 31.262 27.235 1.00 10.42 295 PHE B CA 1
ATOM 5030 C C . PHE B 1 295 ? 29.820 31.220 25.823 1.00 11.01 295 PHE B C 1
ATOM 5031 O O . PHE B 1 295 ? 29.865 30.186 25.161 1.00 9.77 295 PHE B O 1
ATOM 5039 N N . VAL B 1 296 ? 29.260 32.345 25.352 1.00 8.28 296 VAL B N 1
ATOM 5040 C CA . VAL B 1 296 ? 28.706 32.356 23.974 1.00 10.46 296 VAL B CA 1
ATOM 5041 C C . VAL B 1 296 ? 29.785 32.228 22.892 1.00 8.74 296 VAL B C 1
ATOM 5042 O O . VAL B 1 296 ? 29.665 31.426 21.934 1.00 8.37 296 VAL B O 1
ATOM 5046 N N . ARG B 1 297 ? 30.865 32.998 23.044 1.00 8.93 297 ARG B N 1
ATOM 5047 C CA . ARG B 1 297 ? 31.930 33.006 22.052 1.00 9.02 297 ARG B CA 1
ATOM 5048 C C . ARG B 1 297 ? 32.542 31.621 21.813 1.00 9.79 297 ARG B C 1
ATOM 5049 O O . ARG B 1 297 ? 32.954 31.280 20.683 1.00 10.70 297 ARG B O 1
ATOM 5057 N N . ARG B 1 298 ? 32.622 30.819 22.867 1.00 9.19 298 ARG B N 1
ATOM 5058 C CA . ARG B 1 298 ? 33.308 29.545 22.719 1.00 10.62 298 ARG B CA 1
ATOM 5059 C C . ARG B 1 298 ? 32.521 28.503 21.937 1.00 7.87 298 ARG B C 1
ATOM 5060 O O . ARG B 1 298 ? 33.045 27.471 21.590 1.00 11.35 298 ARG B O 1
ATOM 5068 N N . GLN B 1 299 ? 31.247 28.789 21.642 1.00 9.47 299 GLN B N 1
ATOM 5069 C CA . GLN B 1 299 ? 30.441 27.757 20.941 1.00 9.70 299 GLN B CA 1
ATOM 5070 C C . GLN B 1 299 ? 30.797 27.736 19.486 1.00 8.64 299 GLN B C 1
ATOM 5071 O O . GLN B 1 299 ? 30.951 28.792 18.848 1.00 10.13 299 GLN B O 1
ATOM 5077 N N . PRO B 1 300 ? 30.939 26.528 18.921 1.00 9.80 300 PRO B N 1
ATOM 5078 C CA . PRO B 1 300 ? 31.429 26.392 17.552 1.00 14.03 300 PRO B CA 1
ATOM 5079 C C . PRO B 1 300 ? 30.464 26.890 16.486 1.00 8.49 300 PRO B C 1
ATOM 5080 O O . PRO B 1 300 ? 30.957 27.215 15.394 1.00 12.69 300 PRO B O 1
ATOM 5084 N N . PHE B 1 301 ? 29.171 27.006 16.816 1.00 8.42 301 PHE B N 1
ATOM 5085 C CA . PHE B 1 301 ? 28.194 27.509 15.870 1.00 8.78 301 PHE B CA 1
ATOM 5086 C C . PHE B 1 301 ? 28.008 29.023 15.895 1.00 10.49 301 PHE B C 1
ATOM 5087 O O . PHE B 1 301 ? 27.276 29.562 15.067 1.00 9.29 301 PHE B O 1
ATOM 5095 N N . VAL B 1 302 ? 28.669 29.713 16.833 1.00 8.43 302 VAL B N 1
ATOM 5096 C CA . VAL B 1 302 ? 28.587 31.171 16.923 1.00 7.23 302 VAL B CA 1
ATOM 5097 C C . VAL B 1 302 ? 29.636 31.823 16.041 1.00 11.91 302 VAL B C 1
ATOM 5098 O O . VAL B 1 302 ? 30.844 31.666 16.278 1.00 12.24 302 VAL B O 1
ATOM 5102 N N . ALA B 1 303 ? 29.181 32.468 14.975 1.00 9.89 303 ALA B N 1
ATOM 5103 C CA . ALA B 1 303 ? 30.093 33.210 14.099 1.00 10.32 303 ALA B CA 1
ATOM 5104 C C . ALA B 1 303 ? 30.428 34.545 14.730 1.00 10.62 303 ALA B C 1
ATOM 5105 O O . ALA B 1 303 ? 31.555 34.981 14.667 1.00 11.29 303 ALA B O 1
ATOM 5107 N N . SER B 1 304 ? 29.461 35.208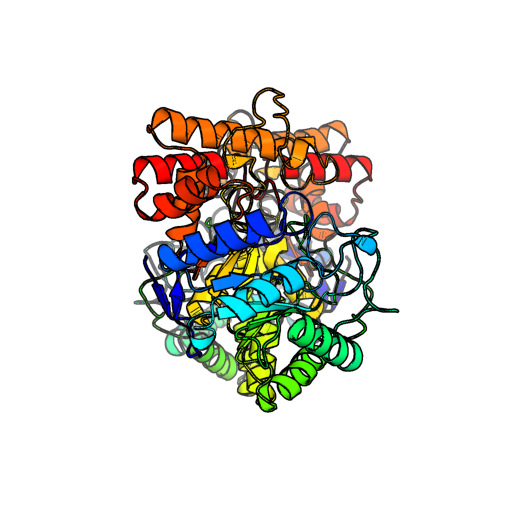 15.357 1.00 8.63 304 SER B N 1
ATOM 5108 C CA . SER B 1 304 ? 29.767 36.486 16.000 1.00 8.95 304 SER B CA 1
ATOM 5109 C C . SER B 1 304 ? 28.735 36.677 17.118 1.00 8.38 304 SER B C 1
ATOM 5110 O O . SER B 1 304 ? 27.611 36.151 17.029 1.00 8.93 304 SER B O 1
ATOM 5113 N N . THR B 1 305 ? 29.137 37.414 18.165 1.00 9.94 305 THR B N 1
ATOM 5114 C CA . THR B 1 305 ? 28.297 37.812 19.288 1.00 8.25 305 THR B CA 1
ATOM 5115 C C . THR B 1 305 ? 27.960 39.292 19.112 1.00 11.31 305 THR B C 1
ATOM 5116 O O . THR B 1 305 ? 28.872 40.124 19.001 1.00 11.00 305 THR B O 1
ATOM 5120 N N . LEU B 1 306 ? 26.674 39.643 19.089 1.00 9.25 306 LEU B N 1
ATOM 5121 C CA . LEU B 1 306 ? 26.282 41.042 18.894 1.00 8.30 306 LEU B CA 1
ATOM 5122 C C . LEU B 1 306 ? 26.222 41.706 20.250 1.00 13.13 306 LEU B C 1
ATOM 5123 O O . LEU B 1 306 ? 25.309 41.420 21.031 1.00 15.63 306 LEU B O 1
ATOM 5128 N N . LEU B 1 307 ? 27.186 42.583 20.521 1.00 8.80 307 LEU B N 1
ATOM 5129 C CA . LEU B 1 307 ? 27.247 43.274 21.813 1.00 9.10 307 LEU B CA 1
ATOM 5130 C C . LEU B 1 307 ? 26.229 44.404 21.910 1.00 11.03 307 LEU B C 1
ATOM 5131 O O . LEU B 1 307 ? 25.879 45.039 20.907 1.00 12.79 307 LEU B O 1
ATOM 5136 N N . GLY B 1 308 ? 25.728 44.647 23.126 1.00 11.16 308 GLY B N 1
ATOM 5137 C CA . GLY B 1 308 ? 24.944 45.842 23.371 1.00 10.77 308 GLY B CA 1
ATOM 5138 C C . GLY B 1 308 ? 25.554 46.597 24.540 1.00 10.25 308 GLY B C 1
ATOM 5139 O O . GLY B 1 308 ? 26.045 45.978 25.489 1.00 11.21 308 GLY B O 1
ATOM 5140 N N . ALA B 1 309 ? 25.541 47.915 24.442 1.00 8.82 309 ALA B N 1
ATOM 5141 C CA . ALA B 1 309 ? 26.119 48.737 25.504 1.00 8.68 309 ALA B CA 1
ATOM 5142 C C . ALA B 1 309 ? 25.415 50.083 25.508 1.00 10.23 309 ALA B C 1
ATOM 5143 O O . ALA B 1 309 ? 25.011 50.569 24.455 1.00 12.56 309 ALA B O 1
ATOM 5145 N N . THR B 1 310 ? 25.275 50.698 26.682 1.00 11.42 310 THR B N 1
ATOM 5146 C CA . THR B 1 310 ? 24.789 52.082 26.701 1.00 10.11 310 THR B CA 1
ATOM 5147 C C . THR B 1 310 ? 25.849 53.046 27.171 1.00 12.13 310 THR B C 1
ATOM 5148 O O . THR B 1 310 ? 25.637 54.249 27.126 1.00 13.50 310 THR B O 1
ATOM 5152 N N . THR B 1 311 ? 26.991 52.539 27.623 1.00 11.14 311 THR B N 1
ATOM 5153 C CA . THR B 1 311 ? 28.088 53.436 28.027 1.00 12.07 311 THR B CA 1
ATOM 5154 C C . THR B 1 311 ? 29.362 52.904 27.432 1.00 15.36 311 THR B C 1
ATOM 5155 O O . THR B 1 311 ? 29.506 51.700 27.077 1.00 13.27 311 THR B O 1
ATOM 5159 N N . MET B 1 312 ? 30.314 53.810 27.320 1.00 12.20 312 MET B N 1
ATOM 5160 C CA . MET B 1 312 ? 31.613 53.424 26.829 1.00 12.56 312 MET B CA 1
ATOM 5161 C C . MET B 1 312 ? 32.313 52.415 27.736 1.00 13.18 312 MET B C 1
ATOM 5162 O O . MET B 1 312 ? 33.043 51.555 27.242 1.00 12.69 312 MET B O 1
ATOM 5167 N N . ASP B 1 313 ? 32.158 52.549 29.067 1.00 14.29 313 ASP B N 1
ATOM 5168 C CA . ASP B 1 313 ? 32.804 51.612 29.965 1.00 12.17 313 ASP B CA 1
ATOM 5169 C C . ASP B 1 313 ? 32.259 50.207 29.725 1.00 14.54 313 ASP B C 1
ATOM 5170 O O . ASP B 1 313 ? 33.012 49.228 29.784 1.00 13.70 313 ASP B O 1
ATOM 5175 N N . GLN B 1 314 ? 30.952 50.107 29.481 1.00 12.44 314 GLN B N 1
ATOM 5176 C CA . GLN B 1 314 ? 30.365 48.782 29.229 1.00 11.51 314 GLN B CA 1
ATOM 5177 C C . GLN B 1 314 ? 30.938 48.229 27.953 1.00 10.09 314 GLN B C 1
ATOM 5178 O O . GLN B 1 314 ? 31.290 47.058 27.888 1.00 11.86 314 GLN B O 1
ATOM 5184 N N . LEU B 1 315 ? 31.001 49.052 26.901 1.00 11.08 315 LEU B N 1
ATOM 5185 C CA . LEU B 1 315 ? 31.496 48.555 25.635 1.00 11.13 315 LEU B CA 1
ATOM 5186 C C . LEU B 1 315 ? 32.938 48.090 25.730 1.00 13.32 315 LEU B C 1
ATOM 5187 O O . LEU B 1 315 ? 33.259 47.041 25.225 1.00 11.27 315 LEU B O 1
ATOM 5192 N N . LYS B 1 316 ? 33.790 48.877 26.385 1.00 11.53 316 LYS B N 1
ATOM 5193 C CA . LYS B 1 316 ? 35.183 48.452 26.590 1.00 11.18 316 LYS B CA 1
ATOM 5194 C C . LYS B 1 316 ? 35.310 47.106 27.310 1.00 11.47 316 LYS B C 1
ATOM 5195 O O . LYS B 1 316 ? 36.139 46.264 26.903 1.00 13.17 316 LYS B O 1
ATOM 5201 N N . THR B 1 317 ? 34.525 46.935 28.378 1.00 11.48 317 THR B N 1
ATOM 5202 C CA . THR B 1 317 ? 34.522 45.698 29.211 1.00 9.83 317 THR B CA 1
ATOM 5203 C C . THR B 1 317 ? 34.051 44.539 28.323 1.00 11.64 317 THR B C 1
ATOM 5204 O O . THR B 1 317 ? 34.648 43.456 28.312 1.00 12.74 317 THR B O 1
ATOM 5208 N N . ASN B 1 318 ? 32.966 44.777 27.607 1.00 10.41 318 ASN B N 1
ATOM 5209 C CA . ASN B 1 318 ? 32.447 43.711 26.725 1.00 9.01 318 ASN B CA 1
ATOM 5210 C C . ASN B 1 318 ? 33.454 43.308 25.638 1.00 12.38 318 ASN B C 1
ATOM 5211 O O . ASN B 1 318 ? 33.588 42.123 25.335 1.00 12.70 318 ASN B O 1
ATOM 5216 N N . ILE B 1 319 ? 34.166 44.268 25.048 1.00 10.41 319 ILE B N 1
ATOM 5217 C CA . ILE B 1 319 ? 35.130 43.898 24.020 1.00 11.00 319 ILE B CA 1
ATOM 5218 C C . ILE B 1 319 ? 36.314 43.141 24.620 1.00 12.46 319 ILE B C 1
ATOM 5219 O O . ILE B 1 319 ? 36.874 42.201 24.019 1.00 13.09 319 ILE B O 1
ATOM 5224 N N . GLU B 1 320 ? 36.666 43.500 25.851 1.00 12.19 320 GLU B N 1
ATOM 5225 C CA . GLU B 1 320 ? 37.771 42.800 26.464 1.00 11.48 320 GLU B CA 1
ATOM 5226 C C . GLU B 1 320 ? 37.463 41.340 26.817 1.00 14.84 320 GLU B C 1
ATOM 5227 O O . GLU B 1 320 ? 38.379 40.590 27.128 1.00 13.49 320 GLU B O 1
ATOM 5233 N N . SER B 1 321 ? 36.178 40.958 26.784 1.00 10.80 321 SER B N 1
ATOM 5234 C CA . SER B 1 321 ? 35.786 39.578 27.061 1.00 12.75 321 SER B CA 1
ATOM 5235 C C . SER B 1 321 ? 36.391 38.597 26.049 1.00 13.22 321 SER B C 1
ATOM 5236 O O . SER B 1 321 ? 36.471 37.398 26.302 1.00 11.45 321 SER B O 1
ATOM 5239 N N . LEU B 1 322 ? 36.803 39.118 24.902 1.00 10.55 322 LEU B N 1
ATOM 5240 C CA . LEU B 1 322 ? 37.426 38.324 23.875 1.00 11.50 322 LEU B CA 1
ATOM 5241 C C . LEU B 1 322 ? 38.587 37.520 24.454 1.00 14.82 322 LEU B C 1
ATOM 5242 O O . LEU B 1 322 ? 38.865 36.414 24.006 1.00 14.75 322 LEU B O 1
ATOM 5247 N N . HIS B 1 323 ? 39.252 38.055 25.484 1.00 15.48 323 HIS B N 1
ATOM 5248 C CA . HIS B 1 323 ? 40.447 37.399 25.998 1.00 14.42 323 HIS B CA 1
ATOM 5249 C C . HIS B 1 323 ? 40.233 36.476 27.188 1.00 19.29 323 HIS B C 1
ATOM 5250 O O . HIS B 1 323 ? 41.182 35.832 27.693 1.00 18.37 323 HIS B O 1
ATOM 5257 N N . LEU B 1 324 ? 38.992 36.380 27.641 1.00 15.34 324 LEU B N 1
ATOM 5258 C CA . LEU B 1 324 ? 38.703 35.530 28.782 1.00 13.35 324 LEU B CA 1
ATOM 5259 C C . LEU B 1 324 ? 38.634 34.049 28.399 1.00 15.01 324 LEU B C 1
ATOM 5260 O O . LEU B 1 324 ? 37.925 33.675 27.486 1.00 18.20 324 LEU B O 1
ATOM 5265 N N . GLU B 1 325 ? 39.382 33.186 29.084 1.00 13.39 325 GLU B N 1
ATOM 5266 C CA . GLU B 1 325 ? 39.147 31.774 28.837 1.00 14.10 325 GLU B CA 1
ATOM 5267 C C . GLU B 1 325 ? 38.615 31.152 30.087 1.00 14.95 325 GLU B C 1
ATOM 5268 O O . GLU B 1 325 ? 39.221 31.256 31.146 1.00 19.12 325 GLU B O 1
ATOM 5274 N N . LEU B 1 326 ? 37.465 30.498 29.952 1.00 13.92 326 LEU B N 1
ATOM 5275 C CA . LEU B 1 326 ? 36.766 29.934 31.105 1.00 16.67 326 LEU B CA 1
ATOM 5276 C C . LEU B 1 326 ? 37.463 28.652 31.579 1.00 16.09 326 LEU B C 1
ATOM 5277 O O . LEU B 1 326 ? 37.791 27.769 30.767 1.00 16.22 326 LEU B O 1
ATOM 5282 N N . SER B 1 327 ? 37.648 28.537 32.895 1.00 13.94 327 SER B N 1
ATOM 5283 C CA . SER B 1 327 ? 38.357 27.382 33.424 1.00 16.06 327 SER B CA 1
ATOM 5284 C C . SER B 1 327 ? 37.462 26.156 33.423 1.00 19.69 327 SER B C 1
ATOM 5285 O O . SER B 1 327 ? 36.246 26.260 33.332 1.00 15.30 327 SER B O 1
ATOM 5288 N N . GLU B 1 328 ? 38.079 24.989 33.502 1.00 21.18 328 GLU B N 1
ATOM 5289 C CA . GLU B 1 328 ? 37.337 23.745 33.582 1.00 19.60 328 GLU B CA 1
ATOM 5290 C C . GLU B 1 328 ? 36.337 23.806 34.746 1.00 20.63 328 GLU B C 1
ATOM 5291 O O . GLU B 1 328 ? 35.206 23.342 34.610 1.00 16.07 328 GLU B O 1
ATOM 5297 N N . ASP B 1 329 ? 36.746 24.355 35.892 1.00 16.96 329 ASP B N 1
ATOM 5298 C CA . ASP B 1 329 ? 35.859 24.393 37.047 1.00 14.95 329 ASP B CA 1
ATOM 5299 C C . ASP B 1 329 ? 34.639 25.282 36.833 1.00 17.37 329 ASP B C 1
ATOM 5300 O O . ASP B 1 329 ? 33.534 24.946 37.247 1.00 15.73 329 ASP B O 1
ATOM 5305 N N . VAL B 1 330 ? 34.852 26.426 36.207 1.00 13.67 330 VAL B N 1
ATOM 5306 C CA . VAL B 1 330 ? 33.771 27.378 35.960 1.00 13.27 330 VAL B CA 1
ATOM 5307 C C . VAL B 1 330 ? 32.820 26.705 34.980 1.00 13.58 330 VAL B C 1
ATOM 5308 O O . VAL B 1 330 ? 31.604 26.761 35.156 1.00 14.70 330 VAL B O 1
ATOM 5312 N N . LEU B 1 331 ? 33.375 26.077 33.946 1.00 11.64 331 LEU B N 1
ATOM 5313 C CA . LEU B 1 331 ? 32.517 25.405 32.928 1.00 9.88 331 LEU B CA 1
ATOM 5314 C C . LEU B 1 331 ? 31.659 24.311 33.536 1.00 12.59 331 LEU B C 1
ATOM 5315 O O . LEU B 1 331 ? 30.494 24.152 33.161 1.00 13.35 331 LEU B O 1
ATOM 5320 N N . ALA B 1 332 ? 32.220 23.566 34.489 1.00 12.45 332 ALA B N 1
ATOM 5321 C CA . ALA B 1 332 ? 31.479 22.505 35.168 1.00 13.30 332 ALA B CA 1
ATOM 5322 C C . ALA B 1 332 ? 30.344 23.029 36.034 1.00 14.87 332 ALA B C 1
ATOM 5323 O O . ALA B 1 332 ? 29.237 22.491 36.066 1.00 14.65 332 ALA B O 1
ATOM 5325 N N . GLU B 1 333 ? 30.616 24.123 36.736 1.00 14.08 333 GLU B N 1
ATOM 5326 C CA . GLU B 1 333 ? 29.587 24.744 37.525 1.00 12.46 333 GLU B CA 1
ATOM 5327 C C . GLU B 1 333 ? 28.478 25.294 36.632 1.00 12.51 333 GLU B C 1
ATOM 5328 O O . GLU B 1 333 ? 27.321 25.202 36.982 1.00 12.63 333 GLU B O 1
ATOM 5334 N N . ILE B 1 334 ? 28.852 25.870 35.489 1.00 10.67 334 ILE B N 1
ATOM 5335 C CA . ILE B 1 334 ? 27.875 26.415 34.539 1.00 10.37 334 ILE B CA 1
ATOM 5336 C C . ILE B 1 334 ? 26.957 25.279 34.052 1.00 13.09 334 ILE B C 1
ATOM 5337 O O . ILE B 1 334 ? 25.723 25.445 34.017 1.00 13.25 334 ILE B O 1
ATOM 5342 N N . GLU B 1 335 ? 27.542 24.124 33.736 1.00 12.55 335 GLU B N 1
ATOM 5343 C CA . GLU B 1 335 ? 26.717 22.986 33.243 1.00 10.09 335 GLU B CA 1
ATOM 5344 C C . GLU B 1 335 ? 25.771 22.455 34.313 1.00 12.30 335 GLU B C 1
ATOM 5345 O O . GLU B 1 335 ? 24.627 22.111 34.044 1.00 12.92 335 GLU B O 1
ATOM 5351 N N . ALA B 1 336 ? 26.241 22.406 35.555 1.00 12.05 336 ALA B N 1
ATOM 5352 C CA . ALA B 1 336 ? 25.399 21.947 36.658 1.00 14.00 336 ALA B CA 1
ATOM 5353 C C . ALA B 1 336 ? 24.229 22.924 36.900 1.00 15.20 336 ALA B C 1
ATOM 5354 O O . ALA B 1 336 ? 23.123 22.485 37.148 1.00 14.26 336 ALA B O 1
ATOM 5356 N N . VAL B 1 337 ? 24.451 24.241 36.793 1.00 10.45 337 VAL B N 1
ATOM 5357 C CA . VAL B 1 337 ? 23.357 25.204 36.991 1.00 9.19 337 VAL B CA 1
ATOM 5358 C C . VAL B 1 337 ? 22.355 24.996 35.845 1.00 9.27 337 VAL B C 1
ATOM 5359 O O . VAL B 1 337 ? 21.145 25.052 36.053 1.00 12.75 337 VAL B O 1
ATOM 5363 N N . HIS B 1 338 ? 22.853 24.728 34.640 1.00 11.18 338 HIS B N 1
ATOM 5364 C CA . HIS B 1 338 ? 21.961 24.600 33.487 1.00 10.66 338 HIS B CA 1
ATOM 5365 C C . HIS B 1 338 ? 21.093 23.382 33.604 1.00 13.00 338 HIS B C 1
ATOM 5366 O O . HIS B 1 338 ? 19.937 23.422 33.201 1.00 12.66 338 HIS B O 1
ATOM 5373 N N . GLN B 1 339 ? 21.629 22.309 34.211 1.00 10.91 339 GLN B N 1
ATOM 5374 C CA . GLN B 1 339 ? 20.773 21.136 34.462 1.00 8.46 339 GLN B CA 1
ATOM 5375 C C . GLN B 1 339 ? 19.574 21.452 35.376 1.00 10.11 339 GLN B C 1
ATOM 5376 O O . GLN B 1 339 ? 18.514 20.835 35.241 1.00 11.88 339 GLN B O 1
ATOM 5382 N N . VAL B 1 340 ? 19.751 22.368 36.331 1.00 11.58 340 VAL B N 1
ATOM 5383 C CA . VAL B 1 340 ? 18.663 22.763 37.227 1.00 10.56 340 VAL B CA 1
ATOM 5384 C C . VAL B 1 340 ? 17.701 23.737 36.547 1.00 11.42 340 VAL B C 1
ATOM 5385 O O . VAL B 1 340 ? 16.492 23.630 36.687 1.00 11.79 340 VAL B O 1
ATOM 5389 N N . TYR B 1 341 ? 18.275 24.687 35.810 1.00 10.36 341 TYR B N 1
ATOM 5390 C CA . TYR B 1 341 ? 17.524 25.743 35.112 1.00 8.35 341 TYR B CA 1
ATOM 5391 C C . TYR B 1 341 ? 17.772 25.637 33.613 1.00 9.37 341 TYR B C 1
ATOM 5392 O O . TYR B 1 341 ? 18.627 26.361 33.039 1.00 10.33 341 TYR B O 1
ATOM 5401 N N . THR B 1 342 ? 17.049 24.717 32.978 1.00 9.97 342 THR B N 1
ATOM 5402 C CA . THR B 1 342 ? 17.257 24.449 31.553 1.00 9.60 342 THR B CA 1
ATOM 5403 C C . THR B 1 342 ? 16.390 25.399 30.743 1.00 8.76 342 THR B C 1
ATOM 5404 O O . THR B 1 342 ? 15.179 25.447 30.931 1.00 9.45 342 THR B O 1
ATOM 5408 N N . TYR B 1 343 ? 17.021 26.156 29.835 1.00 9.09 343 TYR B N 1
ATOM 5409 C CA . TYR B 1 343 ? 16.288 27.138 28.956 1.00 8.44 343 TYR B CA 1
ATOM 5410 C C . TYR B 1 343 ? 15.193 27.950 29.681 1.00 9.18 343 TYR B C 1
ATOM 5411 O O . TYR B 1 343 ? 14.026 27.965 29.249 1.00 11.01 343 TYR B O 1
ATOM 5420 N N . PRO B 1 344 ? 15.562 28.666 30.746 1.00 8.48 344 PRO B N 1
ATOM 5421 C CA . PRO B 1 344 ? 14.543 29.331 31.559 1.00 8.10 344 PRO B CA 1
ATOM 5422 C C . PRO B 1 344 ? 13.917 30.550 30.882 1.00 8.21 344 PRO B C 1
ATOM 5423 O O . PRO B 1 344 ? 12.766 30.878 31.252 1.00 9.14 344 PRO B O 1
ATOM 5427 N N . ALA B 1 345 ? 14.619 31.137 29.899 1.00 9.91 345 ALA B N 1
ATOM 5428 C CA . ALA B 1 345 ? 14.195 32.375 29.267 1.00 8.88 345 ALA B CA 1
ATOM 5429 C C . ALA B 1 345 ? 14.162 32.313 27.749 1.00 10.43 345 ALA B C 1
ATOM 5430 O O . ALA B 1 345 ? 14.989 32.948 27.099 1.00 12.19 345 ALA B O 1
ATOM 5432 N N . PRO B 1 346 ? 13.173 31.630 27.198 1.00 12.19 346 PRO B N 1
ATOM 5433 C CA . PRO B 1 346 ? 13.056 31.493 25.728 1.00 13.94 346 PRO B CA 1
ATOM 5434 C C . PRO B 1 346 ? 12.646 32.792 25.018 1.00 19.72 346 PRO B C 1
ATOM 5435 O O . PRO B 1 346 ? 12.543 32.831 23.756 1.00 20.53 346 PRO B O 1
#

Secondary structure (DSSP, 8-state):
--EEEPTTSS-EEESEEEE-TTBTTTB-HHHHHHHHHHHHHTT--EEE--TT-SSS--TTTTTHHHHHHHHHHHHH--GGG-EEEEEE--S--TTPPPSSTT--SSHHHHHHHHHHHHHHHTSS-EEEEEE-S-SS--S-TT--S----SSPPSS-HHHHHHHHHHHHHTTSEEEEEEES--HHHHHHHHHHHHHHT-----EEEEE-BTTB-THHHHHHHHHHHH--EEEEE-TTGGGGGGTTTGGG---TT-HHHH-TT--TT-SHHHHHHHHHHHHHHHHTT--HHHHHHHHHHT-TTEEEEEE--SSHHHHHHHHGGGG----HHHHHHHHHHHHHS-S---/--EEEPSSSS-EEESEEEE-TTBTTTB-HHHHHHHHHHHHHTT--EEE--TT-SSS--TTTTTHHHHHHHHHHHHH--GGG-EEEEEE---TTSSS--SSTT--SSHHHHHHHHHHHHHHHT-S-EEEEEE-S-SS--S-TT--S----SS--SS-HHHHHHHHHHHHHTTSEEEEEEES--HHHHHHHHHHHHHHT-PPP-EEEEE-BTTB-THHHHHHHHHHHH--EEEEE-TTGGGGGGTTTGGG---TT-HHHH-TT--TT-SHHHHHHHHHHHHHHHHTT--HHHHHHHHHHTSTTEEEEEE--SSHHHHHHHHHGGG----HHHHHHHHHHHHHS-S---

Organism: Escherichia coli (strain K12) (NCBI:txid83333)

Nearest PDB structures (foldseek):
  1lqa-assembly1_A  TM=9.999E-01  e=4.757E-73  Escherichia coli
  8jwn-assembly1_G  TM=9.112E-01  e=6.582E-31  Streptomyces xinghaiensis
  8jwn-assembly1_A  TM=9.020E-01  e=1.078E-30  Streptomyces xinghaiensis
  8jwm-assembly1_D  TM=8.996E-01  e=4.184E-30  Streptomyces xinghaiensis
  8hwn-assembly3_C  TM=9.045E-01  e=3.199E-29  Devosia

Foldseek 3Di:
DDWDDFPPAPDIFDQAAAEFQCDQPLADLVLRLVLVVVCVVLPGAEYEEEQQGHPPGDPVRGRVRLLSQLVNCVPPPPNVSHQYEYEQEAQDDPPYDDPDPRDHLALVSVVVRLVVSCVSNVHQAHAEYEHAADQDDFQFDFRLHGDDDDDDGPADLLRNQVNVQVCCVVVRYVAYAYERDDLVSLVVQQVSCVVPVTGHHGEYEYADWLQAPSCVVRPLVCCVPVSHAYAHPPLCVQVVLQVCCAPNHQDPSRDCNVDVVSCLQPDPLSNVLSVQQCVLQVVVVHRRLLVGLLVQSPRPRHRHYHDYDSHPVSSVVNSVSVPDHDDPVSVVSSVVSCVVNPNVRD/DDWDQFPPDRDIFDQAAAEQQCDQPLADLVLRLVLVVVCVVLPGAEYEEEQQGRPPGDPVRGLVRLLSQLVSCVVPPPNVSHQYEYEQEAAVPPPPDDPDPRAHLALVSVVVRLVVSCVSNVHQAHAEYEHAADQDDFQFDFRLHGDDDPDDGPADLLRNQVNVQVVCVVRRYPAYAYERDFLVSLVVQQVSCVVVVTGRHGEYEYADWLQAPSCVPRPLVCCVPVRHFYQHECLCVLVLLQVCCPPNHQPPSRPCNVDVPSCLQPDPLSNVLSVQQVVLQVVVVHRRLLVGLLVQSPDPRHNHYHDYDRHPVRSVVNVVSVPDDDDPVSVVSSVVSCVVNPNVGD

Solvent-accessible surface area: 26898 Å² total; per-residue (Å²): 58,115,95,52,177,4,46,113,35,78,4,66,1,0,17,1,0,0,13,3,48,7,1,12,53,45,4,57,56,78,57,0,24,38,2,0,60,60,0,29,84,69,23,3,21,0,0,6,0,0,1,33,18,0,14,35,44,107,92,142,9,56,2,60,0,0,42,31,0,0,46,6,9,65,155,98,34,65,37,133,115,4,10,0,0,0,0,0,1,0,27,60,78,76,145,42,166,38,58,15,123,143,16,12,2,43,109,153,13,0,127,88,0,0,76,60,0,14,167,52,0,101,19,125,58,0,0,1,0,1,2,13,20,8,34,14,67,8,17,23,57,42,100,28,18,10,69,68,21,149,78,90,41,92,15,52,25,51,70,2,0,58,0,2,14,84,12,73,214,62,42,65,1,88,40,3,0,0,1,4,6,6,2,7,0,0,9,66,3,8,26,6,7,72,112,81,138,29,29,71,3,2,0,1,5,12,14,0,1,1,0,4,18,19,7,16,16,4,12,0,1,1,3,48,77,21,9,2,17,0,1,0,32,21,4,24,0,31,11,10,3,37,9,72,41,47,158,62,45,162,43,105,43,8,35,28,50,94,43,96,144,36,86,46,3,42,38,127,25,1,102,97,0,6,43,25,3,6,69,2,0,156,135,66,71,36,59,14,9,33,1,0,4,2,6,0,52,120,26,60,5,7,0,0,0,13,5,42,8,40,65,76,103,60,0,91,35,6,11,72,1,20,148,34,151,17,53,153,96,2,35,64,50,0,77,54,21,14,132,56,41,10,5,22,2,27,60,114,99,61,171,3,43,125,38,96,13,64,2,0,22,1,0,0,12,2,47,6,1,12,55,44,4,55,52,77,57,0,21,41,3,0,62,52,0,28,82,72,22,3,24,1,0,6,0,0,1,25,16,0,12,29,53,110,77,134,11,54,1,60,0,0,45,32,0,0,45,10,8,64,145,98,34,63,34,136,118,5,13,0,0,0,1,0,1,0,12,27,192,56,54,130,159,35,58,24,124,140,16,12,2,43,101,139,14,0,110,83,0,0,67,70,0,15,164,49,0,100,16,127,34,0,10,2,1,0,4,14,15,9,28,12,44,10,17,23,78,40,112,29,20,9,81,71,22,149,58,96,39,95,15,53,24,52,70,2,0,60,0,2,19,82,10,64,217,61,39,59,0,114,50,3,0,0,1,3,6,6,2,7,0,0,9,66,2,9,26,5,6,71,109,76,136,28,35,83,3,5,0,0,5,14,13,0,1,1,0,4,20,18,7,17,16,5,13,0,2,1,2,48,77,22,8,2,15,0,2,0,33,21,3,25,0,31,9,10,2,38,9,69,38,39,161,68,48,160,42,105,43,9,36,33,43,96,40,104,166,28,88,46,1,42,37,118,25,2,88,90,0,6,45,25,2,1,66,2,0,153,139,64,72,35,64,23,8,28,2,0,4,2,6,0,52,119,28,68,4,18,1,0,0,14,4,43,7,38,63,60,108,59,0,95,35,5,10,103,0,20,146,37,160,16,58,155,94,2,38,64,50,0,75,61,22,9,116,56,41,10,5,24,2,30

Sequence (692 aa):
MQYHRIPHSSLEVSTLGLGTMTFGEQNSEADAHAQLDYAVAQGINLIDVAEMYPVPPRPETQGLTETYVGNWLAKHGSREKLIIASKVSGPSRNNDKGIRPDQALDRKNIREALHDSLKRLQTDYLDLYQVHWPQRPTNCFGKLGYSWTDSAPAVSLLDTLDALAEYQRAGKIRYIGVSNETAFGVMRYLHLADKHDLPRIVTIQNPYSLLNRSFEVGLAEVSQYEGVELLAYSCLGFGTLTGKYLNGAKPAGARNTLFSRFTRYSGEQTQKAVAAYVDIARRHGLDPAQMALAFVRRQPFVASTLLGATTMDQLKTNIESLHLELSEDVLAEIEAVHQVYTYPAPMQYHRIPHSSLEVSTLGLGTMTFGEQNSEADAHAQLDYAVAQGINLIDVAEMYPVPPRPETQGLTETYVGNWLAKHGSREKLIIASKVSGPSRNNDKGIRPDQALDRKNIREALHDSLKRLQTDYLDLYQVHWPQRPTNCFGKLGYSWTDSAPAVSLLDTLDALAEYQRAGKIRYIGVSNETAFGVMRYLHLADKHDLPRIVTIQNPYSLLNRSFEVGLAEVSQYEGVELLAYSCLGFGTLTGKYLNGAKPAGARNTLFSRFTRYSGEQTQKAVAAYVDIARRHGLDPAQMALAFVRRQPFVASTLLGATTMDQLKTNIESLHLELSEDVLAEIEAVHQVYTYPAP

B-factor: mean 17.77, std 13.73, range [4.62, 129.93]